Protein AF-A0A3A4K6Y5-F1 (afdb_monomer_lite)

Secondary structure (DSSP, 8-state):
-----------------------------------B-TTSPBB-SSGGGS-TTEEEETTTEEEETTS---S-----SSGGGSPTTEEEETTTTEEEE---S----------------------TTEEEEEETTEEEEEEPTTEEEETTEEEETTPEETTEEEEEEETTTEEEEEEEPPTT-B-----TTEEEEEEETTEEEEEEP----S-TTEEEEEETTTEEEEEE-GGGS-TT-EEETTEEESSPPPTT-EEEETTEEEEEETTEEEEEEE--TT--EEETTEEEPPPTT-EEEETTEEEEE-TTS-EEEEE--TT--EEETTEEE---TT-EEEEE-SSS-EEEEEE-SSSEEEEEEE-TT--EEEE-SSS--EEEEPPPTT-EEEETTEEEEE-TTS-EEE-PPPTTS-EEETTEEE-PPTT-EEE--TTS-TTEEEEEEEETTEEEEEEEEEPPTTS-EEETTEEE-PPTT-EEE-SS-TTEEEEEETTEEEEEEEPPTTEEE-TTT-SEEE--EEEEESS--EEE---GGGS-SS-EEEEEEEEEEE----SSS--EEEEEEE-STT-EEEEEEEE--TT---SEEEEEEEEETTEEEEEE--TT-S-TTS-EEEEEEE-SSEEEEEETTEEEEEEE--S-----TT-TT--EEESSBTTBGGG--EEEEEEEEEESS----SSB----SS----TTEEEEE-S--TTSTTEE-BTTSS--EE-TT--EEES--TTS---

Structure (mmCIF, N/CA/C/O backbone):
data_AF-A0A3A4K6Y5-F1
#
_entry.id   AF-A0A3A4K6Y5-F1
#
loop_
_atom_site.group_PDB
_atom_site.id
_atom_site.type_symbol
_atom_site.label_atom_id
_atom_site.label_alt_id
_atom_site.label_comp_id
_atom_site.label_asym_id
_atom_site.label_entity_id
_atom_site.label_seq_id
_atom_site.pdbx_PDB_ins_code
_atom_site.Cartn_x
_atom_site.Cartn_y
_atom_site.Cartn_z
_atom_site.occupancy
_atom_site.B_iso_or_equiv
_atom_site.auth_seq_id
_atom_site.auth_comp_id
_atom_site.auth_asym_id
_atom_site.auth_atom_id
_atom_site.pdbx_PDB_model_num
ATOM 1 N N . MET A 1 1 ? -10.484 58.279 -31.579 1.00 31.02 1 MET A N 1
ATOM 2 C CA . MET A 1 1 ? -9.762 59.361 -32.287 1.00 31.02 1 MET A CA 1
ATOM 3 C C . MET A 1 1 ? -8.677 58.709 -33.145 1.00 31.02 1 MET A C 1
ATOM 5 O O . MET A 1 1 ? -8.012 57.852 -32.601 1.00 31.02 1 MET A O 1
ATOM 9 N N . GLN A 1 2 ? -8.614 59.049 -34.449 1.00 31.95 2 GLN A N 1
ATOM 10 C CA . GLN A 1 2 ? -7.486 59.023 -35.432 1.00 31.95 2 GLN A CA 1
ATOM 11 C C . GLN A 1 2 ? -6.322 58.005 -35.247 1.00 31.95 2 GLN A C 1
ATOM 13 O O . GLN A 1 2 ? -5.785 57.925 -34.162 1.00 31.95 2 GLN A O 1
ATOM 18 N N . ARG A 1 3 ? -5.717 57.308 -36.230 1.00 32.03 3 ARG A N 1
ATOM 19 C CA . ARG A 1 3 ? -5.665 57.312 -37.713 1.00 32.03 3 ARG A CA 1
ATOM 20 C C . ARG A 1 3 ? -4.716 56.155 -38.156 1.00 32.03 3 ARG A C 1
ATOM 22 O O . ARG A 1 3 ? -3.607 56.099 -37.657 1.00 32.03 3 ARG A O 1
ATOM 29 N N . ARG A 1 4 ? -5.131 55.341 -39.142 1.00 37.91 4 ARG A N 1
ATOM 30 C CA . ARG A 1 4 ? -4.428 54.902 -40.387 1.00 37.91 4 ARG A CA 1
ATOM 31 C C . ARG A 1 4 ? -2.868 54.869 -40.455 1.00 37.91 4 ARG A C 1
ATOM 33 O O . ARG A 1 4 ? -2.270 55.920 -40.261 1.00 37.91 4 ARG A O 1
ATOM 40 N N . TRP A 1 5 ? -2.256 53.817 -41.038 1.00 30.69 5 TRP A N 1
ATOM 41 C CA . TRP A 1 5 ? -1.802 53.713 -42.459 1.00 30.69 5 TRP A CA 1
ATOM 42 C C . TRP A 1 5 ? -0.890 52.492 -42.744 1.00 30.69 5 TRP A C 1
ATOM 44 O O . TRP A 1 5 ? -0.191 51.992 -41.876 1.00 30.69 5 TRP A O 1
ATOM 54 N N . ILE A 1 6 ? -0.935 52.076 -44.014 1.00 38.00 6 ILE A N 1
ATOM 55 C CA . ILE A 1 6 ? -0.221 51.016 -44.755 1.00 38.00 6 ILE A CA 1
ATOM 56 C C . ILE A 1 6 ? 1.171 51.503 -45.225 1.00 38.00 6 ILE A C 1
ATOM 58 O O . ILE A 1 6 ? 1.297 52.694 -45.515 1.00 38.00 6 ILE A O 1
ATOM 62 N N . GLY A 1 7 ? 2.157 50.613 -45.450 1.00 28.59 7 GLY A N 1
ATOM 63 C CA . GLY A 1 7 ? 3.343 50.941 -46.270 1.00 28.59 7 GLY A CA 1
ATOM 64 C C . GLY A 1 7 ? 4.409 49.842 -46.461 1.00 28.59 7 GLY A C 1
ATOM 65 O O . GLY A 1 7 ? 5.085 49.475 -45.513 1.00 28.59 7 GLY A O 1
ATOM 66 N N . LEU A 1 8 ? 4.550 49.386 -47.713 1.00 31.36 8 LEU A N 1
ATOM 67 C CA . LEU A 1 8 ? 5.504 48.431 -48.326 1.00 31.36 8 LEU A CA 1
ATOM 68 C C . LEU A 1 8 ? 6.947 48.985 -48.546 1.00 31.36 8 LEU A C 1
ATOM 70 O O . LEU A 1 8 ? 7.143 50.179 -48.345 1.00 31.36 8 LEU A O 1
ATOM 74 N N . TRP A 1 9 ? 7.845 48.132 -49.106 1.00 29.62 9 TRP A N 1
ATOM 75 C CA . TRP A 1 9 ? 9.063 48.346 -49.971 1.00 29.62 9 TRP A CA 1
ATOM 76 C C . TRP A 1 9 ? 10.356 47.687 -49.400 1.00 29.62 9 TRP A C 1
ATOM 78 O O . TRP A 1 9 ? 10.822 48.130 -48.361 1.00 29.62 9 TRP A O 1
ATOM 88 N N . VAL A 1 10 ? 10.874 46.517 -49.849 1.00 30.31 10 VAL A N 1
ATOM 89 C CA . VAL A 1 10 ? 11.537 46.029 -51.111 1.00 30.31 10 VAL A CA 1
ATOM 90 C C . VAL A 1 10 ? 12.971 46.581 -51.360 1.00 30.31 10 VAL A C 1
ATOM 92 O O . VAL A 1 10 ? 13.124 47.796 -51.403 1.00 30.31 10 VAL A O 1
ATOM 95 N N . ILE A 1 11 ? 13.968 45.687 -51.608 1.00 31.56 11 ILE A N 1
ATOM 96 C CA . ILE A 1 11 ? 15.001 45.646 -52.710 1.00 31.56 11 ILE A CA 1
ATOM 97 C C . ILE A 1 11 ? 16.353 44.969 -52.273 1.00 31.56 11 ILE A C 1
ATOM 99 O O . ILE A 1 11 ? 17.000 45.480 -51.370 1.00 31.56 11 ILE A O 1
ATOM 103 N N . VAL A 1 12 ? 16.696 43.746 -52.763 1.00 30.14 12 VAL A N 1
ATOM 104 C CA . VAL A 1 12 ? 17.749 43.303 -53.766 1.00 30.14 12 VAL A CA 1
ATOM 105 C C . VAL A 1 12 ? 19.236 43.533 -53.369 1.00 30.14 12 VAL A C 1
ATOM 107 O O . VAL A 1 12 ? 19.558 44.634 -52.954 1.00 30.14 12 VAL A O 1
ATOM 110 N N . GLY A 1 13 ? 20.239 42.640 -53.538 1.00 27.06 13 GLY A N 1
ATOM 111 C CA . GLY A 1 13 ? 20.378 41.278 -54.105 1.00 27.06 13 GLY A CA 1
ATOM 112 C C . GLY A 1 13 ? 21.866 40.853 -54.330 1.00 27.06 13 GLY A C 1
ATOM 113 O O . GLY A 1 13 ? 22.734 41.710 -54.221 1.00 27.06 13 GLY A O 1
ATOM 114 N N . LEU A 1 14 ? 22.090 39.554 -54.660 1.00 26.80 14 LEU A N 1
ATOM 115 C CA . LEU A 1 14 ? 23.116 38.882 -55.533 1.00 26.80 14 LEU A CA 1
ATOM 116 C C . LEU A 1 14 ? 24.632 39.239 -55.407 1.00 26.80 14 LEU A C 1
ATOM 118 O O . LEU A 1 14 ? 24.969 40.407 -55.332 1.00 26.80 14 LEU A O 1
ATOM 122 N N . MET A 1 15 ? 25.654 38.355 -55.455 1.00 27.09 15 MET A N 1
ATOM 123 C CA . MET A 1 15 ? 26.020 37.174 -56.292 1.00 27.09 15 MET A CA 1
ATOM 124 C C . MET A 1 15 ? 27.233 36.447 -55.613 1.00 27.09 15 MET A C 1
ATOM 126 O O . MET A 1 15 ? 28.119 37.134 -55.118 1.00 27.09 15 MET A O 1
ATOM 130 N N . LEU A 1 16 ? 27.247 35.113 -55.426 1.00 28.78 16 LEU A N 1
ATOM 131 C CA . LEU A 1 16 ? 27.865 34.029 -56.247 1.00 28.78 16 LEU A CA 1
ATOM 132 C C . LEU A 1 16 ? 29.413 33.908 -56.281 1.00 28.78 16 LEU A C 1
ATOM 134 O O . LEU A 1 16 ? 30.084 34.721 -56.908 1.00 28.78 16 LEU A O 1
ATOM 138 N N . MET A 1 17 ? 29.940 32.779 -55.772 1.00 24.64 17 MET A N 1
ATOM 139 C CA . MET A 1 17 ? 31.030 31.999 -56.396 1.00 24.64 17 MET A CA 1
ATOM 140 C C . MET A 1 17 ? 30.997 30.519 -55.946 1.00 24.64 17 MET A C 1
ATOM 142 O O . MET A 1 17 ? 30.839 30.228 -54.766 1.00 24.64 17 MET A O 1
ATOM 146 N N . LEU A 1 18 ? 31.123 29.624 -56.932 1.00 26.88 18 LEU A N 1
ATOM 147 C CA . LEU A 1 18 ? 31.121 28.151 -56.908 1.00 26.88 18 LEU A CA 1
ATOM 148 C C . LEU A 1 18 ? 32.549 27.581 -56.861 1.00 26.88 18 LEU A C 1
ATOM 150 O O . LEU A 1 18 ? 33.385 28.120 -57.580 1.00 26.88 18 LEU A O 1
ATOM 154 N N . ILE A 1 19 ? 32.746 26.440 -56.177 1.00 28.12 19 ILE A N 1
ATOM 155 C CA . ILE A 1 19 ? 33.566 25.249 -56.549 1.00 28.12 19 ILE A CA 1
ATOM 156 C C . ILE A 1 19 ? 32.926 24.061 -55.776 1.00 28.12 19 ILE A C 1
ATOM 158 O O . ILE A 1 19 ? 32.924 24.097 -54.554 1.00 28.12 19 ILE A O 1
ATOM 162 N N . ALA A 1 20 ? 32.070 23.221 -56.373 1.00 27.44 20 ALA A N 1
ATOM 163 C CA . ALA A 1 20 ? 32.313 21.991 -57.155 1.00 27.44 20 ALA A CA 1
ATOM 164 C C . ALA A 1 20 ? 32.695 20.734 -56.329 1.00 27.44 20 ALA A C 1
ATOM 166 O O . ALA A 1 20 ? 33.820 20.628 -55.850 1.00 27.44 20 ALA A O 1
ATOM 167 N N . CYS A 1 21 ? 31.763 19.770 -56.268 1.00 26.31 21 CYS A N 1
ATOM 168 C CA . CYS A 1 21 ? 31.997 18.318 -56.330 1.00 26.31 21 CYS A CA 1
ATOM 169 C C . CYS A 1 21 ? 30.785 17.649 -57.024 1.00 26.31 21 CYS A C 1
ATOM 171 O O . CYS A 1 21 ? 29.667 17.744 -56.520 1.00 26.31 21 CYS A O 1
ATOM 173 N N . ASP A 1 22 ? 31.046 17.056 -58.198 1.00 28.47 22 ASP A N 1
ATOM 174 C CA . ASP A 1 22 ? 30.359 15.901 -58.827 1.00 28.47 22 ASP A CA 1
ATOM 175 C C . ASP A 1 22 ? 30.330 14.709 -57.849 1.00 28.47 22 ASP A C 1
ATOM 177 O O . ASP A 1 22 ? 31.146 14.666 -56.931 1.00 28.47 22 ASP A O 1
ATOM 181 N N . ASP A 1 23 ? 29.553 13.637 -57.984 1.00 31.66 23 ASP A N 1
ATOM 182 C CA . ASP A 1 23 ? 28.422 13.228 -58.826 1.00 31.66 23 ASP A CA 1
ATOM 183 C C . ASP A 1 23 ? 27.854 11.987 -58.110 1.00 31.66 23 ASP A C 1
ATOM 185 O O . ASP A 1 23 ? 28.609 11.191 -57.547 1.00 31.66 23 ASP A O 1
ATOM 189 N N . GLY A 1 24 ? 26.537 11.793 -58.145 1.00 27.17 24 GLY A N 1
ATOM 190 C CA . GLY A 1 24 ? 25.887 10.635 -57.527 1.00 27.17 24 GLY A CA 1
ATOM 191 C C . GLY A 1 24 ? 24.367 10.711 -57.587 1.00 27.17 24 GLY A C 1
ATOM 192 O O . GLY A 1 24 ? 23.707 10.821 -56.561 1.00 27.17 24 GLY A O 1
ATOM 193 N N . ALA A 1 25 ? 23.849 10.731 -58.816 1.00 29.20 25 ALA A N 1
ATOM 194 C CA . ALA A 1 25 ? 22.444 10.642 -59.226 1.00 29.20 25 ALA A CA 1
ATOM 195 C C . ALA A 1 25 ? 21.631 9.622 -58.386 1.00 29.20 25 ALA A C 1
ATOM 197 O O . ALA A 1 25 ? 22.114 8.526 -58.132 1.00 29.20 25 ALA A O 1
ATOM 198 N N . ALA A 1 26 ? 20.472 9.963 -57.816 1.00 29.53 26 ALA A N 1
ATOM 199 C CA . ALA A 1 26 ? 19.158 10.278 -58.408 1.00 29.53 26 ALA A CA 1
ATOM 200 C C . ALA A 1 26 ? 18.201 9.077 -58.322 1.00 29.53 26 ALA A C 1
ATOM 202 O O . ALA A 1 26 ? 18.550 7.980 -58.740 1.00 29.53 26 ALA A O 1
ATOM 203 N N . GLY A 1 27 ? 16.964 9.322 -57.879 1.00 27.09 27 GLY A N 1
ATOM 204 C CA . GLY A 1 27 ? 15.862 8.379 -58.069 1.00 27.09 27 GLY A CA 1
ATOM 205 C C . GLY A 1 27 ? 14.714 8.552 -57.083 1.00 27.09 27 GLY A C 1
ATOM 206 O O . GLY A 1 27 ? 14.656 7.870 -56.074 1.00 27.09 27 GLY A O 1
ATOM 207 N N . SER A 1 28 ? 13.786 9.456 -57.390 1.00 39.56 28 SER A N 1
ATOM 208 C CA . SER A 1 28 ? 12.412 9.392 -56.886 1.00 39.56 28 SER A CA 1
ATOM 209 C C . SER A 1 28 ? 11.668 8.210 -57.516 1.00 39.56 28 SER A C 1
ATOM 211 O O . SER A 1 28 ? 11.789 8.052 -58.733 1.00 39.56 28 SER A O 1
ATOM 213 N N . SER A 1 29 ? 10.785 7.530 -56.783 1.00 32.19 29 SER A N 1
ATOM 214 C CA . SER A 1 29 ? 9.569 6.942 -57.373 1.00 32.19 29 SER A CA 1
ATOM 215 C C . SER A 1 29 ? 8.575 6.459 -56.317 1.00 32.19 29 SER A C 1
ATOM 217 O O . SER A 1 29 ? 8.898 5.600 -55.504 1.00 32.19 29 SER A O 1
ATOM 219 N N . ASP A 1 30 ? 7.347 6.968 -56.412 1.00 36.94 30 ASP A N 1
ATOM 220 C CA . ASP A 1 30 ? 6.140 6.181 -56.157 1.00 36.94 30 ASP A CA 1
ATOM 221 C C . ASP A 1 30 ? 6.073 5.002 -57.155 1.00 36.94 30 ASP A C 1
ATOM 223 O O . ASP A 1 30 ? 6.367 5.200 -58.339 1.00 36.94 30 ASP A O 1
ATOM 227 N N . GLY A 1 31 ? 5.590 3.835 -56.712 1.00 32.09 31 GLY A N 1
ATOM 228 C CA . GLY A 1 31 ? 4.919 2.846 -57.569 1.00 32.09 31 GLY A CA 1
ATOM 229 C C . GLY A 1 31 ? 5.541 1.447 -57.640 1.00 32.09 31 GLY A C 1
ATOM 230 O O . GLY A 1 31 ? 6.681 1.285 -58.065 1.00 32.09 31 GLY A O 1
ATOM 231 N N . ASP A 1 32 ? 4.716 0.452 -57.306 1.00 47.53 32 ASP A N 1
ATOM 232 C CA . ASP A 1 32 ? 4.880 -0.974 -57.599 1.00 47.53 32 ASP A CA 1
ATOM 233 C C . ASP A 1 32 ? 5.349 -1.224 -59.046 1.00 47.53 32 ASP A C 1
ATOM 235 O O . ASP A 1 32 ? 4.743 -0.729 -60.004 1.00 47.53 32 ASP A O 1
ATOM 239 N N . ALA A 1 33 ? 6.386 -2.045 -59.223 1.00 38.19 33 ALA A N 1
ATOM 240 C CA . ALA A 1 33 ? 6.736 -2.621 -60.518 1.00 38.19 33 ALA A CA 1
ATOM 241 C C . ALA A 1 33 ? 7.335 -4.024 -60.335 1.00 38.19 33 ALA A C 1
ATOM 243 O O . ALA A 1 33 ? 8.543 -4.181 -60.186 1.00 38.19 33 ALA A O 1
ATOM 244 N N . GLU A 1 34 ? 6.480 -5.048 -60.388 1.00 54.44 34 GLU A N 1
ATOM 245 C CA . GLU A 1 34 ? 6.899 -6.436 -60.603 1.00 54.44 34 GLU A CA 1
ATOM 246 C C . GLU A 1 34 ? 7.580 -6.543 -61.979 1.00 54.44 34 GLU A C 1
ATOM 248 O O . GLU A 1 34 ? 6.941 -6.393 -63.028 1.00 54.44 34 GLU A O 1
ATOM 253 N N . THR A 1 35 ? 8.892 -6.781 -62.008 1.00 58.25 35 THR A N 1
ATOM 254 C CA . THR A 1 35 ? 9.609 -7.067 -63.255 1.00 58.25 35 THR A CA 1
ATOM 255 C C . THR A 1 35 ? 9.466 -8.540 -63.610 1.00 58.25 35 THR A C 1
ATOM 257 O O . THR A 1 35 ? 10.083 -9.406 -62.992 1.00 58.25 35 THR A O 1
ATOM 260 N N . THR A 1 36 ? 8.653 -8.821 -64.626 1.00 63.03 36 THR A N 1
ATOM 261 C CA . THR A 1 36 ? 8.529 -10.150 -65.233 1.00 63.03 36 THR A CA 1
ATOM 262 C C . THR A 1 36 ? 9.393 -10.265 -66.487 1.00 63.03 36 THR A C 1
ATOM 264 O O . THR A 1 36 ? 9.642 -9.273 -67.180 1.00 63.03 36 THR A O 1
ATOM 267 N N . ASP A 1 37 ? 9.882 -11.468 -66.778 1.00 68.12 37 ASP A N 1
ATOM 268 C CA . ASP A 1 37 ? 10.643 -11.742 -67.995 1.00 68.12 37 ASP A CA 1
ATOM 269 C C . ASP A 1 37 ? 9.739 -11.929 -69.235 1.00 68.12 37 ASP A C 1
ATOM 271 O O . ASP A 1 37 ? 8.515 -11.783 -69.188 1.00 68.12 37 ASP A O 1
ATOM 275 N N . GLY A 1 38 ? 10.349 -12.226 -70.389 1.00 52.53 38 GLY A N 1
ATOM 276 C CA . GLY A 1 38 ? 9.641 -12.374 -71.667 1.00 52.53 38 GLY A CA 1
ATOM 277 C C . GLY A 1 38 ? 8.634 -13.532 -71.731 1.00 52.53 38 GLY A C 1
ATOM 278 O O . GLY A 1 38 ? 7.823 -13.548 -72.660 1.00 52.53 38 GLY A O 1
ATOM 279 N N . ASP A 1 39 ? 8.662 -14.445 -70.757 1.00 63.44 39 ASP A N 1
ATOM 280 C CA . ASP A 1 39 ? 7.744 -15.578 -70.621 1.00 63.44 39 ASP A CA 1
ATOM 281 C C . ASP A 1 39 ? 6.746 -15.389 -69.454 1.00 63.44 39 ASP A C 1
ATOM 283 O O . ASP A 1 39 ? 5.851 -16.216 -69.258 1.00 63.44 39 ASP A O 1
ATOM 287 N N . GLY A 1 40 ? 6.822 -14.255 -68.744 1.00 60.12 40 GLY A N 1
ATOM 288 C CA . GLY A 1 40 ? 5.877 -13.841 -67.706 1.00 60.12 40 GLY A CA 1
ATOM 289 C C . GLY A 1 40 ? 6.217 -14.325 -66.294 1.00 60.12 40 GLY A C 1
ATOM 290 O O . GLY A 1 40 ? 5.342 -14.274 -65.430 1.00 60.12 40 GLY A O 1
ATOM 291 N N . GLN A 1 41 ? 7.445 -14.793 -66.044 1.00 71.12 41 GLN A N 1
ATOM 292 C CA . GLN A 1 41 ? 7.910 -15.184 -64.708 1.00 71.12 41 GLN A CA 1
ATOM 293 C C . GLN A 1 41 ? 8.485 -13.990 -63.941 1.00 71.12 41 GLN A C 1
ATOM 295 O O . GLN A 1 41 ? 9.184 -13.160 -64.519 1.00 71.12 41 GLN A O 1
ATOM 300 N N . ILE A 1 42 ? 8.183 -13.900 -62.639 1.00 76.69 42 ILE A N 1
ATOM 301 C CA . ILE A 1 42 ? 8.625 -12.803 -61.763 1.00 76.69 42 ILE A CA 1
ATOM 302 C C . ILE A 1 42 ? 10.095 -13.018 -61.404 1.00 76.69 42 ILE A C 1
ATOM 304 O O . ILE A 1 42 ? 10.446 -14.037 -60.806 1.00 76.69 42 ILE A O 1
ATOM 308 N N . VAL A 1 43 ? 10.939 -12.062 -61.794 1.00 79.50 43 VAL A N 1
ATOM 309 C CA . VAL A 1 43 ? 12.383 -12.070 -61.534 1.00 79.50 43 VAL A CA 1
ATOM 310 C C . VAL A 1 43 ? 12.645 -11.442 -60.170 1.00 79.50 43 VAL A C 1
ATOM 312 O O . VAL A 1 43 ? 12.101 -10.379 -59.876 1.00 79.50 43 VAL A O 1
ATOM 315 N N . CYS A 1 44 ? 13.508 -12.060 -59.369 1.00 75.00 44 CYS A N 1
ATOM 316 C CA . CYS A 1 44 ? 13.833 -11.616 -58.017 1.00 75.00 44 CYS A CA 1
ATOM 317 C C . CYS A 1 44 ? 15.339 -11.710 -57.745 1.00 75.00 44 CYS A C 1
ATOM 319 O O . CYS A 1 44 ? 16.035 -12.573 -58.284 1.00 75.00 44 CYS A O 1
ATOM 321 N N . ALA A 1 45 ? 15.848 -10.809 -56.907 1.00 62.75 45 ALA A N 1
ATOM 322 C CA . ALA A 1 45 ? 17.210 -10.860 -56.379 1.00 62.75 45 ALA A CA 1
ATOM 323 C C . ALA A 1 45 ? 17.229 -11.286 -54.903 1.00 62.75 45 ALA A C 1
ATOM 325 O O . ALA A 1 45 ? 18.238 -11.799 -54.424 1.00 62.75 45 ALA A O 1
ATOM 326 N N . ASN A 1 46 ? 16.128 -11.068 -54.183 1.00 58.34 46 ASN A N 1
ATOM 327 C CA . ASN A 1 46 ? 15.912 -11.536 -52.818 1.00 58.34 46 ASN A CA 1
ATOM 328 C C . ASN A 1 46 ? 14.413 -11.799 -52.560 1.00 58.34 46 ASN A C 1
ATOM 330 O O . ASN A 1 46 ? 13.557 -11.485 -53.385 1.00 58.34 46 ASN A O 1
ATOM 334 N N . ASN A 1 47 ? 14.086 -12.380 -51.402 1.00 53.88 47 ASN A N 1
ATOM 335 C CA . ASN A 1 47 ? 12.716 -12.801 -51.078 1.00 53.88 47 ASN A CA 1
ATOM 336 C C . ASN A 1 47 ? 11.701 -11.651 -50.984 1.00 53.88 47 ASN A C 1
ATOM 338 O O . ASN A 1 47 ? 10.505 -11.918 -51.029 1.00 53.88 47 ASN A O 1
ATOM 342 N N . TRP A 1 48 ? 12.141 -10.397 -50.852 1.00 55.12 48 TRP A N 1
ATOM 343 C CA . TRP A 1 48 ? 11.241 -9.242 -50.751 1.00 55.12 48 TRP A CA 1
ATOM 344 C C . TRP A 1 48 ? 10.781 -8.738 -52.120 1.00 55.12 48 TRP A C 1
ATOM 346 O O . TRP A 1 48 ? 9.806 -7.995 -52.199 1.00 55.12 48 TRP A O 1
ATOM 356 N N . ASP A 1 49 ? 11.432 -9.198 -53.190 1.00 68.12 49 ASP A N 1
ATOM 357 C CA . ASP A 1 49 ? 10.999 -8.965 -54.568 1.00 68.12 49 ASP A CA 1
ATOM 358 C C . ASP A 1 49 ? 9.846 -9.911 -54.977 1.00 68.12 49 ASP A C 1
ATOM 360 O O . ASP A 1 49 ? 9.294 -9.779 -56.070 1.00 68.12 49 ASP A O 1
ATOM 364 N N . CYS A 1 50 ? 9.486 -10.877 -54.115 1.00 61.38 50 CYS A N 1
ATOM 365 C CA . CYS A 1 50 ? 8.479 -11.901 -54.386 1.00 61.38 50 CYS A CA 1
ATOM 366 C C . CYS A 1 50 ? 7.147 -11.653 -53.657 1.00 61.38 50 CYS A C 1
ATOM 368 O O . CYS A 1 50 ? 7.140 -11.260 -52.488 1.00 61.38 50 CYS A O 1
ATOM 370 N N . PRO A 1 51 ? 5.997 -11.940 -54.300 1.00 67.25 51 PRO A N 1
ATOM 371 C CA . PRO A 1 51 ? 4.689 -11.826 -53.662 1.00 67.25 51 PRO A CA 1
ATOM 372 C C . PRO A 1 51 ? 4.522 -12.760 -52.456 1.00 67.25 51 PRO A C 1
ATOM 374 O O . PRO A 1 51 ? 5.138 -13.822 -52.357 1.00 67.25 51 PRO A O 1
ATOM 377 N N . THR A 1 52 ? 3.613 -12.394 -51.552 1.00 57.34 52 THR A N 1
ATOM 378 C CA . THR A 1 52 ? 3.312 -13.161 -50.335 1.00 57.34 52 THR A CA 1
ATOM 379 C C . THR A 1 52 ? 2.924 -14.611 -50.656 1.00 57.34 52 THR A C 1
ATOM 381 O O . THR A 1 52 ? 2.027 -14.856 -51.462 1.00 57.34 52 THR A O 1
ATOM 384 N N . GLY A 1 53 ? 3.582 -15.575 -50.000 1.00 59.44 53 GLY A N 1
ATOM 385 C CA . GLY A 1 53 ? 3.406 -17.014 -50.254 1.00 59.44 53 GLY A CA 1
ATOM 386 C C . GLY A 1 53 ? 4.389 -17.607 -51.272 1.00 59.44 53 GLY A C 1
ATOM 387 O O . GLY A 1 53 ? 4.242 -18.767 -51.659 1.00 59.44 53 GLY A O 1
ATOM 388 N N . GLN A 1 54 ? 5.394 -16.835 -51.690 1.00 72.31 54 GLN A N 1
ATOM 389 C CA . GLN A 1 54 ? 6.504 -17.280 -52.530 1.00 72.31 54 GLN A CA 1
ATOM 390 C C . GLN A 1 54 ? 7.841 -16.817 -51.939 1.00 72.31 54 GLN A C 1
ATOM 392 O O . GLN A 1 54 ? 7.880 -15.928 -51.086 1.00 72.31 54 GLN A O 1
ATOM 397 N N . TYR A 1 55 ? 8.935 -17.414 -52.395 1.00 69.56 55 TYR A N 1
ATOM 398 C CA . TYR A 1 55 ? 10.297 -16.992 -52.076 1.00 69.56 55 TYR A CA 1
ATOM 399 C C . TYR A 1 55 ? 11.145 -16.948 -53.348 1.00 69.56 55 TYR A C 1
ATOM 401 O O . TYR A 1 55 ? 10.780 -17.527 -54.372 1.00 69.56 55 TYR A O 1
ATOM 409 N N . CYS A 1 56 ? 12.264 -16.235 -53.305 1.00 71.31 56 CYS A N 1
ATOM 410 C CA . CYS A 1 56 ? 13.168 -16.126 -54.435 1.00 71.31 56 CYS A CA 1
ATOM 411 C C . CYS A 1 56 ? 14.048 -17.373 -54.514 1.00 71.31 56 CYS A C 1
ATOM 413 O O . CYS A 1 56 ? 14.918 -17.579 -53.670 1.00 71.31 56 CYS A O 1
ATOM 415 N N . GLY A 1 57 ? 13.800 -18.229 -55.505 1.00 66.38 57 GLY A N 1
ATOM 416 C CA . GLY A 1 57 ? 14.594 -19.438 -55.705 1.00 66.38 57 GLY A CA 1
ATOM 417 C C . GLY A 1 57 ? 15.945 -19.135 -56.357 1.00 66.38 57 GLY A C 1
ATOM 418 O O . GLY A 1 57 ? 16.090 -18.144 -57.071 1.00 66.38 57 GLY A O 1
ATOM 419 N N . ASP A 1 58 ? 16.908 -20.049 -56.221 1.00 67.19 58 ASP A N 1
ATOM 420 C CA . ASP A 1 58 ? 18.297 -19.903 -56.711 1.00 67.19 58 ASP A CA 1
ATOM 421 C C . ASP A 1 58 ? 18.436 -19.623 -58.219 1.00 67.19 58 ASP A C 1
ATOM 423 O O . ASP A 1 58 ? 19.489 -19.212 -58.707 1.00 67.19 58 ASP A O 1
ATOM 427 N N . SER A 1 59 ? 17.367 -19.852 -58.983 1.00 73.44 59 SER A N 1
ATOM 428 C CA . SER A 1 59 ? 17.294 -19.510 -60.406 1.00 73.44 59 SER A CA 1
ATOM 429 C C . SER A 1 59 ? 17.065 -18.015 -60.683 1.00 73.44 59 SER A C 1
ATOM 431 O O . SER A 1 59 ? 17.134 -17.613 -61.845 1.00 73.44 59 SER A O 1
ATOM 433 N N . GLY A 1 60 ? 16.835 -17.200 -59.647 1.00 74.88 60 GLY A N 1
ATOM 434 C CA . GLY A 1 60 ? 16.530 -15.768 -59.749 1.00 74.88 60 GLY A CA 1
ATOM 435 C C . GLY A 1 60 ? 15.060 -15.469 -60.056 1.00 74.88 60 GLY A C 1
ATOM 436 O O . GLY A 1 60 ? 14.753 -14.401 -60.584 1.00 74.88 60 GLY A O 1
ATOM 437 N N . TYR A 1 61 ? 14.159 -16.414 -59.762 1.00 78.38 61 TYR A N 1
ATOM 438 C CA . TYR A 1 61 ? 12.715 -16.284 -59.981 1.00 78.38 61 TYR A CA 1
ATOM 439 C C . TYR A 1 61 ? 11.925 -16.728 -58.747 1.00 78.38 61 TYR A C 1
ATOM 441 O O . TYR A 1 61 ? 12.351 -17.626 -58.014 1.00 78.38 61 TYR A O 1
ATOM 449 N N . CYS A 1 62 ? 10.760 -16.118 -58.532 1.00 73.19 62 CYS A N 1
ATOM 450 C CA . CYS A 1 62 ? 9.898 -16.428 -57.393 1.00 73.19 62 CYS A CA 1
ATOM 451 C C . CYS A 1 62 ? 9.211 -17.793 -57.548 1.00 73.19 62 CYS A C 1
ATOM 453 O O . CYS A 1 62 ? 8.615 -18.079 -58.592 1.00 73.19 62 CYS A O 1
ATOM 455 N N . VAL A 1 63 ? 9.265 -18.623 -56.502 1.00 73.44 63 VAL A N 1
ATOM 456 C CA . VAL A 1 63 ? 8.681 -19.973 -56.454 1.00 73.44 63 VAL A CA 1
ATOM 457 C C . VAL A 1 63 ? 7.793 -20.170 -55.208 1.00 73.44 63 VAL A C 1
ATOM 459 O O . VAL A 1 63 ? 8.052 -19.548 -54.177 1.00 73.44 63 VAL A O 1
ATOM 462 N N . PRO A 1 64 ? 6.721 -20.989 -55.267 1.00 66.75 64 PRO A N 1
ATOM 463 C CA . PRO A 1 64 ? 5.839 -21.247 -54.122 1.00 66.75 64 PRO A CA 1
ATOM 464 C C . PRO A 1 64 ? 6.502 -22.116 -53.045 1.00 66.75 64 PRO A C 1
ATOM 466 O O . PRO A 1 64 ? 7.263 -23.023 -53.370 1.00 66.75 64 PRO A O 1
ATOM 469 N N . TYR A 1 65 ? 6.140 -21.900 -51.777 1.00 56.12 65 TYR A N 1
ATOM 470 C CA . TYR A 1 65 ? 6.693 -22.640 -50.628 1.00 56.12 65 TYR A CA 1
ATOM 471 C C . TYR A 1 65 ? 6.453 -24.165 -50.645 1.00 56.12 65 TYR A C 1
ATOM 473 O O . TYR A 1 65 ? 7.138 -24.887 -49.930 1.00 56.12 65 TYR A O 1
ATOM 481 N N . ASP A 1 66 ? 5.536 -24.674 -51.471 1.00 47.00 66 ASP A N 1
ATOM 482 C CA . ASP A 1 66 ? 5.109 -26.080 -51.428 1.00 47.00 66 ASP A CA 1
ATOM 483 C C . ASP A 1 66 ? 5.902 -27.033 -52.355 1.00 47.00 66 ASP A C 1
ATOM 485 O O . ASP A 1 66 ? 5.593 -28.225 -52.410 1.00 47.00 66 ASP A O 1
ATOM 489 N N . GLU A 1 67 ? 6.922 -26.561 -53.089 1.00 44.16 67 GLU A N 1
ATOM 490 C CA . GLU A 1 67 ? 7.682 -27.400 -54.036 1.00 44.16 67 GLU A CA 1
ATOM 491 C C . GLU A 1 67 ? 9.223 -27.286 -53.909 1.00 44.16 67 GLU A C 1
ATOM 493 O O . GLU A 1 67 ? 9.883 -26.863 -54.855 1.00 44.16 67 GLU A O 1
ATOM 498 N N . ASN A 1 68 ? 9.833 -27.741 -52.798 1.00 34.47 68 ASN A N 1
ATOM 499 C CA . ASN A 1 68 ? 11.159 -28.402 -52.839 1.00 34.47 68 ASN A CA 1
ATOM 500 C C . ASN A 1 68 ? 11.461 -29.250 -51.570 1.00 34.47 68 ASN A C 1
ATOM 502 O O . ASN A 1 68 ? 11.413 -28.712 -50.467 1.00 34.47 68 ASN A O 1
ATOM 506 N N . PRO A 1 69 ? 11.821 -30.549 -51.687 1.00 45.00 69 PRO A N 1
ATOM 507 C CA . PRO A 1 69 ? 12.075 -31.447 -50.556 1.00 45.00 69 PRO A CA 1
ATOM 508 C C . PRO A 1 69 ? 13.573 -31.590 -50.215 1.00 45.00 69 PRO A C 1
ATOM 510 O O . PRO A 1 69 ? 14.111 -32.697 -50.308 1.00 45.00 69 PRO A O 1
ATOM 513 N N . GLN A 1 70 ? 14.270 -30.504 -49.855 1.00 40.50 70 GLN A N 1
ATOM 514 C CA . GLN A 1 70 ? 15.717 -30.589 -49.586 1.00 40.50 70 GLN A CA 1
ATOM 515 C C . GLN A 1 70 ? 16.300 -29.867 -48.369 1.00 40.50 70 GLN A C 1
ATOM 517 O O . GLN A 1 70 ? 17.498 -30.018 -48.177 1.00 40.50 70 GLN A O 1
ATOM 522 N N . ASP A 1 71 ? 15.508 -29.264 -47.485 1.00 34.88 71 ASP A N 1
ATOM 523 C CA . ASP A 1 71 ? 15.996 -28.922 -46.141 1.00 34.88 71 ASP A CA 1
ATOM 524 C C . ASP A 1 71 ? 15.026 -29.467 -45.090 1.00 34.88 71 ASP A C 1
ATOM 526 O O . ASP A 1 71 ? 13.807 -29.300 -45.173 1.00 34.88 71 ASP A O 1
ATOM 530 N N . GLY A 1 72 ? 15.585 -30.278 -44.194 1.00 41.84 72 GLY A N 1
ATOM 531 C CA . GLY A 1 72 ? 14.875 -31.225 -43.350 1.00 41.84 72 GLY A CA 1
ATOM 532 C C . GLY A 1 72 ? 14.294 -30.622 -42.081 1.00 41.84 72 GLY A C 1
ATOM 533 O O . GLY A 1 72 ? 14.880 -30.793 -41.025 1.00 41.84 72 GLY A O 1
ATOM 534 N N . ASP A 1 73 ? 13.085 -30.074 -42.184 1.00 43.59 73 ASP A N 1
ATOM 535 C CA . ASP A 1 73 ? 12.159 -29.929 -41.052 1.00 43.59 73 ASP A CA 1
ATOM 536 C C . ASP A 1 73 ? 10.902 -30.783 -41.293 1.00 43.59 73 ASP A C 1
ATOM 538 O O . ASP A 1 73 ? 9.774 -30.301 -41.418 1.00 43.59 73 ASP A O 1
ATOM 542 N N . ALA A 1 74 ? 11.094 -32.099 -41.401 1.00 41.59 74 ALA A N 1
ATOM 543 C CA . ALA A 1 74 ? 10.003 -33.062 -41.289 1.00 41.59 74 ALA A CA 1
ATOM 544 C C . ALA A 1 74 ? 10.128 -33.754 -39.934 1.00 41.59 74 ALA A C 1
ATOM 546 O O . ALA A 1 74 ? 10.949 -34.653 -39.765 1.00 41.59 74 ALA A O 1
ATOM 547 N N . GLY A 1 75 ? 9.336 -33.297 -38.965 1.00 54.38 75 GLY A N 1
ATOM 548 C CA . GLY A 1 75 ? 9.421 -33.827 -37.615 1.00 54.38 75 GLY A CA 1
ATOM 549 C C . GLY A 1 75 ? 9.012 -35.302 -37.502 1.00 54.38 75 GLY A C 1
ATOM 550 O O . GLY A 1 75 ? 8.085 -35.749 -38.182 1.00 54.38 75 GLY A O 1
ATOM 551 N N . CYS A 1 76 ? 9.701 -36.055 -36.646 1.00 59.59 76 CYS A N 1
ATOM 552 C CA . CYS A 1 76 ? 9.474 -37.482 -36.414 1.00 59.59 76 CYS A CA 1
ATOM 553 C C . CYS A 1 76 ? 8.271 -37.726 -35.483 1.00 59.59 76 CYS A C 1
ATOM 555 O O . CYS A 1 76 ? 7.905 -36.883 -34.659 1.00 59.59 76 CYS A O 1
ATOM 557 N N . SER A 1 77 ? 7.619 -38.884 -35.623 1.00 62.09 77 SER A N 1
ATOM 558 C CA . SER A 1 77 ? 6.488 -39.290 -34.770 1.00 62.09 77 SER A CA 1
ATOM 559 C C . SER A 1 77 ? 6.719 -40.600 -34.015 1.00 62.09 77 SER A C 1
ATOM 561 O O . SER A 1 77 ? 5.933 -40.945 -33.130 1.00 62.09 77 SER A O 1
ATOM 563 N N . SER A 1 78 ? 7.786 -41.320 -34.356 1.00 62.38 78 SER A N 1
ATOM 564 C CA . SER A 1 78 ? 8.265 -42.531 -33.697 1.00 62.38 78 SER A CA 1
ATOM 565 C C . SER A 1 78 ? 9.710 -42.828 -34.114 1.00 62.38 78 SER A C 1
ATOM 567 O O . SER A 1 78 ? 10.163 -42.334 -35.144 1.00 62.38 78 SER A O 1
ATOM 569 N N . ASP A 1 79 ? 10.419 -43.670 -33.358 1.00 62.06 79 ASP A N 1
ATOM 570 C CA . ASP A 1 79 ? 11.820 -44.030 -33.647 1.00 62.06 79 ASP A CA 1
ATOM 571 C C . ASP A 1 79 ? 12.009 -44.720 -35.014 1.00 62.06 79 ASP A C 1
ATOM 573 O O . ASP A 1 79 ? 13.085 -44.650 -35.595 1.00 62.06 79 ASP A O 1
ATOM 577 N N . GLU A 1 80 ? 10.965 -45.350 -35.571 1.00 64.56 80 GLU A N 1
ATOM 578 C CA . GLU A 1 80 ? 11.006 -45.962 -36.913 1.00 64.56 80 GLU A CA 1
ATOM 579 C C . GLU A 1 80 ? 11.035 -44.922 -38.050 1.00 64.56 80 GLU A C 1
ATOM 581 O O . GLU A 1 80 ? 11.366 -45.264 -39.187 1.00 64.56 80 GLU A O 1
ATOM 586 N N . ASP A 1 81 ? 10.699 -43.662 -37.744 1.00 67.38 81 ASP A N 1
ATOM 587 C CA . ASP A 1 81 ? 10.775 -42.531 -38.674 1.00 67.38 81 ASP A CA 1
ATOM 588 C C . ASP A 1 81 ? 12.202 -41.946 -38.751 1.00 67.38 81 ASP A C 1
ATOM 590 O O . ASP A 1 81 ? 12.470 -41.097 -39.606 1.00 67.38 81 ASP A O 1
ATOM 594 N N . CYS A 1 82 ? 13.117 -42.401 -37.882 1.00 61.34 82 CYS A N 1
ATOM 595 C CA . CYS A 1 82 ? 14.485 -41.905 -37.768 1.00 61.34 82 CYS A CA 1
ATOM 596 C C . CYS A 1 82 ? 15.521 -42.851 -38.412 1.00 61.34 82 CYS A C 1
ATOM 598 O O . CYS A 1 82 ? 15.320 -44.068 -38.458 1.00 61.34 82 CYS A O 1
ATOM 600 N N . PRO A 1 83 ? 16.647 -42.321 -38.932 1.00 58.81 83 PRO A N 1
ATOM 601 C CA . PRO A 1 83 ? 17.748 -43.139 -39.442 1.00 58.81 83 PRO A CA 1
ATOM 602 C C . PRO A 1 83 ? 18.349 -44.066 -38.367 1.00 58.81 83 PRO A C 1
ATOM 604 O O . PRO A 1 83 ? 18.357 -43.735 -37.184 1.00 58.81 83 PRO A O 1
ATOM 607 N N . ASP A 1 84 ? 18.907 -45.211 -38.783 1.00 54.44 84 ASP A N 1
ATOM 608 C CA . ASP A 1 84 ? 19.523 -46.193 -37.873 1.00 54.44 84 ASP A CA 1
ATOM 609 C C . ASP A 1 84 ? 20.591 -45.545 -36.961 1.00 54.44 84 ASP A C 1
ATOM 611 O O . ASP A 1 84 ? 21.609 -45.053 -37.452 1.00 54.44 84 ASP A O 1
ATOM 615 N N . GLY A 1 85 ? 20.388 -45.609 -35.637 1.00 57.03 85 GLY A N 1
ATOM 616 C CA . GLY A 1 85 ? 21.294 -45.045 -34.619 1.00 57.03 85 GLY A CA 1
ATOM 617 C C . GLY A 1 85 ? 20.805 -43.753 -33.953 1.00 57.03 85 GLY A C 1
ATOM 618 O O . GLY A 1 85 ? 21.528 -43.197 -33.131 1.00 57.03 85 GLY A O 1
ATOM 619 N N . GLN A 1 86 ? 19.597 -43.294 -34.287 1.00 67.75 86 GLN A N 1
ATOM 620 C CA . GLN A 1 86 ? 18.944 -42.127 -33.690 1.00 67.75 86 GLN A CA 1
ATOM 621 C C . GLN A 1 86 ? 17.613 -42.512 -33.030 1.00 67.75 86 GLN A C 1
ATOM 623 O O . GLN A 1 86 ? 17.001 -43.518 -33.394 1.00 67.75 86 GLN A O 1
ATOM 628 N N . THR A 1 87 ? 17.156 -41.701 -32.075 1.00 62.22 87 THR A N 1
ATOM 629 C CA . THR A 1 87 ? 15.837 -41.839 -31.428 1.00 62.22 87 THR A CA 1
ATOM 630 C C . THR A 1 87 ? 15.008 -40.578 -31.649 1.00 62.22 87 THR A C 1
ATOM 632 O O . THR A 1 87 ? 15.560 -39.494 -31.839 1.00 62.22 87 THR A O 1
ATOM 635 N N . CYS A 1 88 ? 13.685 -40.712 -31.692 1.00 59.84 88 CYS A N 1
ATOM 636 C CA . CYS A 1 88 ? 12.783 -39.591 -31.904 1.00 59.84 88 CYS A CA 1
ATOM 637 C C . CYS A 1 88 ? 12.462 -38.911 -30.569 1.00 59.84 88 CYS A C 1
ATOM 639 O O . CYS A 1 88 ? 11.800 -39.499 -29.707 1.00 59.84 88 CYS A O 1
ATOM 641 N N . ASP A 1 89 ? 12.852 -37.645 -30.417 1.00 69.19 89 ASP A N 1
ATOM 642 C CA . ASP A 1 89 ? 12.338 -36.816 -29.333 1.00 69.19 89 ASP A CA 1
ATOM 643 C C . ASP A 1 89 ? 10.883 -36.449 -29.646 1.00 69.19 89 ASP A C 1
ATOM 645 O O . ASP A 1 89 ? 10.592 -35.609 -30.497 1.00 69.19 89 ASP A O 1
ATOM 649 N N . LEU A 1 90 ? 9.939 -37.100 -28.964 1.00 49.59 90 LEU A N 1
ATOM 650 C CA . LEU A 1 90 ? 8.504 -36.908 -29.195 1.00 49.59 90 LEU A CA 1
ATOM 651 C C . LEU A 1 90 ? 7.988 -35.526 -28.759 1.00 49.59 90 LEU A C 1
ATOM 653 O O . LEU A 1 90 ? 6.852 -35.178 -29.099 1.00 49.59 90 LEU A O 1
ATOM 657 N N . ARG A 1 91 ? 8.777 -34.757 -27.998 1.00 48.41 91 ARG A N 1
ATOM 658 C CA . ARG A 1 91 ? 8.415 -33.421 -27.511 1.00 48.41 91 ARG A CA 1
ATOM 659 C C . ARG A 1 91 ? 8.705 -32.363 -28.570 1.00 48.41 91 ARG A C 1
ATOM 661 O O . ARG A 1 91 ? 7.819 -31.563 -28.869 1.00 48.41 91 ARG A O 1
ATOM 668 N N . ASP A 1 92 ? 9.870 -32.470 -29.202 1.00 54.69 92 ASP A N 1
ATOM 669 C CA . ASP A 1 92 ? 10.338 -31.524 -30.222 1.00 54.69 92 ASP A CA 1
ATOM 670 C C . ASP A 1 92 ? 10.169 -32.051 -31.656 1.00 54.69 92 ASP A C 1
ATOM 672 O O . ASP A 1 92 ? 10.303 -31.308 -32.627 1.00 54.69 92 ASP A O 1
ATOM 676 N N . LYS A 1 93 ? 9.775 -33.323 -31.793 1.00 63.16 93 LYS A N 1
ATOM 677 C CA . LYS A 1 93 ? 9.585 -34.055 -33.052 1.00 63.16 93 LYS A CA 1
ATOM 678 C C . LYS A 1 93 ? 10.838 -34.054 -33.918 1.00 63.16 93 LYS A C 1
ATOM 680 O O . LYS A 1 93 ? 10.739 -33.880 -35.124 1.00 63.16 93 LYS A O 1
ATOM 685 N N . ILE A 1 94 ? 12.008 -34.283 -33.339 1.00 60.62 94 ILE A N 1
ATOM 686 C CA . ILE A 1 94 ? 13.280 -34.339 -34.075 1.00 60.62 94 ILE A CA 1
ATOM 687 C C . ILE A 1 94 ? 14.047 -35.623 -33.746 1.00 60.62 94 ILE A C 1
ATOM 689 O O . ILE A 1 94 ? 13.943 -36.148 -32.640 1.00 60.62 94 ILE A O 1
ATOM 693 N N . CYS A 1 95 ? 14.794 -36.153 -34.717 1.00 59.19 95 CYS A N 1
ATOM 694 C CA . CYS A 1 95 ? 15.643 -37.328 -34.513 1.00 59.19 95 CYS A CA 1
ATOM 695 C C . CYS A 1 95 ? 16.983 -36.896 -33.903 1.00 59.19 95 CYS A C 1
ATOM 697 O O . CYS A 1 95 ? 17.673 -36.060 -34.486 1.00 59.19 95 CYS A O 1
ATOM 699 N N . VAL A 1 96 ? 17.352 -37.461 -32.753 1.00 65.38 96 VAL A N 1
ATOM 700 C CA . VAL A 1 96 ? 18.586 -37.133 -32.020 1.00 65.38 96 VAL A CA 1
ATOM 701 C C . VAL A 1 96 ? 19.520 -38.343 -31.936 1.00 65.38 96 VAL A C 1
ATOM 703 O O . VAL A 1 96 ? 19.071 -39.481 -31.769 1.00 65.38 96 VAL A O 1
ATOM 706 N N . GLU A 1 97 ? 20.826 -38.104 -32.087 1.00 60.44 97 GLU A N 1
ATOM 707 C CA . GLU A 1 97 ? 21.872 -39.116 -31.869 1.00 60.44 97 GLU A CA 1
ATOM 708 C C . GLU A 1 97 ? 22.067 -39.332 -30.364 1.00 60.44 97 GLU A C 1
ATOM 710 O O . GLU A 1 97 ? 22.022 -38.373 -29.595 1.00 60.44 97 GLU A O 1
ATOM 715 N N . GLU A 1 98 ? 22.251 -40.583 -29.925 1.00 48.41 98 GLU A N 1
ATOM 716 C CA . GLU A 1 98 ? 22.520 -40.863 -28.508 1.00 48.41 98 GLU A CA 1
ATOM 717 C C . GLU A 1 98 ? 23.816 -40.151 -28.079 1.00 48.41 98 GLU A C 1
ATOM 719 O O . GLU A 1 98 ? 24.908 -40.518 -28.513 1.00 48.41 98 GLU A O 1
ATOM 724 N N . LEU A 1 99 ? 23.697 -39.111 -27.245 1.00 45.66 99 LEU A N 1
ATOM 725 C CA . LEU A 1 99 ? 24.846 -38.417 -26.669 1.00 45.66 99 LEU A CA 1
ATOM 726 C C . LEU A 1 99 ? 25.400 -39.230 -25.496 1.00 45.66 99 LEU A C 1
ATOM 728 O O . LEU A 1 99 ? 24.778 -39.330 -24.435 1.00 45.66 99 LEU A O 1
ATOM 732 N N . ASP A 1 100 ? 26.598 -39.778 -25.707 1.00 37.16 100 ASP A N 1
ATOM 733 C CA . ASP A 1 100 ? 27.511 -40.163 -24.637 1.00 37.16 100 ASP A CA 1
ATOM 734 C C . ASP A 1 100 ? 27.732 -38.947 -23.720 1.00 37.16 100 ASP A C 1
ATOM 736 O O . ASP A 1 100 ? 28.023 -37.837 -24.167 1.00 37.16 100 ASP A O 1
ATOM 740 N N . THR A 1 101 ? 27.560 -39.168 -22.420 1.00 43.53 101 THR A N 1
ATOM 741 C CA . THR A 1 101 ? 27.869 -38.214 -21.356 1.00 43.53 101 THR A CA 1
ATOM 742 C C . THR A 1 101 ? 29.326 -37.788 -21.463 1.00 43.53 101 THR A C 1
ATOM 744 O O . THR A 1 101 ? 30.181 -38.640 -21.255 1.00 43.53 101 THR A O 1
ATOM 747 N N . ASP A 1 102 ? 29.577 -36.527 -21.811 1.00 37.19 102 ASP A N 1
ATOM 748 C CA . ASP A 1 102 ? 30.672 -35.665 -21.340 1.00 37.19 102 ASP A CA 1
ATOM 749 C C . ASP A 1 102 ? 30.546 -34.326 -22.095 1.00 37.19 102 ASP A C 1
ATOM 751 O O . ASP A 1 102 ? 30.810 -34.234 -23.292 1.00 37.19 102 ASP A O 1
ATOM 755 N N . GLY A 1 103 ? 30.031 -33.302 -21.411 1.00 38.41 103 GLY A N 1
ATOM 756 C CA . GLY A 1 103 ? 29.728 -32.001 -22.003 1.00 38.41 103 GLY A CA 1
ATOM 757 C C . GLY A 1 103 ? 30.957 -31.108 -22.132 1.00 38.41 103 GLY A C 1
ATOM 758 O O . GLY A 1 103 ? 31.558 -30.769 -21.119 1.00 38.41 103 GLY A O 1
ATOM 759 N N . ASP A 1 104 ? 31.266 -30.699 -23.364 1.00 43.53 104 ASP A N 1
ATOM 760 C CA . ASP A 1 104 ? 31.851 -29.395 -23.703 1.00 43.53 104 ASP A CA 1
ATOM 761 C C . ASP A 1 104 ? 31.784 -29.162 -25.227 1.00 43.53 104 ASP A C 1
ATOM 763 O O . ASP A 1 104 ? 32.244 -30.008 -25.997 1.00 43.53 104 ASP A O 1
ATOM 767 N N . SER A 1 105 ? 31.235 -28.020 -25.657 1.00 39.94 105 SER A N 1
ATOM 768 C CA . SER A 1 105 ? 31.808 -27.232 -26.759 1.00 39.94 105 SER A CA 1
ATOM 769 C C . SER A 1 105 ? 31.110 -25.875 -26.885 1.00 39.94 105 SER A C 1
ATOM 771 O O . SER A 1 105 ? 30.016 -25.764 -27.446 1.00 39.94 105 SER A O 1
ATOM 773 N N . ASP A 1 106 ? 31.805 -24.847 -26.410 1.00 42.38 106 ASP A N 1
ATOM 774 C CA . ASP A 1 106 ? 31.741 -23.478 -26.919 1.00 42.38 106 ASP A CA 1
ATOM 775 C C . ASP A 1 106 ? 32.288 -23.406 -28.364 1.00 42.38 106 ASP A C 1
ATOM 777 O O . ASP A 1 106 ? 33.160 -24.185 -28.765 1.00 42.38 106 ASP A O 1
ATOM 781 N N . SER A 1 107 ? 31.806 -22.442 -29.149 1.00 36.66 107 SER A N 1
ATOM 782 C CA . SER A 1 107 ? 32.462 -22.020 -30.385 1.00 36.66 107 SER A CA 1
ATOM 783 C C . SER A 1 107 ? 32.439 -20.498 -30.495 1.00 36.66 107 SER A C 1
ATOM 785 O O . SER A 1 107 ? 31.468 -19.912 -30.980 1.00 36.66 107 SER A O 1
ATOM 787 N N . THR A 1 108 ? 33.553 -19.868 -30.129 1.00 37.03 108 THR A N 1
ATOM 788 C CA . THR A 1 108 ? 33.903 -18.523 -30.585 1.00 37.03 108 THR A CA 1
ATOM 789 C C . THR A 1 108 ? 35.284 -18.546 -31.246 1.00 37.03 108 THR A C 1
ATOM 791 O O . THR A 1 108 ? 36.255 -19.081 -30.713 1.00 37.03 108 THR A O 1
ATOM 794 N N . GLU A 1 109 ? 35.357 -18.013 -32.467 1.00 42.44 109 GLU A N 1
ATOM 795 C CA . GLU A 1 109 ? 36.609 -17.593 -33.098 1.00 42.44 109 GLU A CA 1
ATOM 796 C C . GLU A 1 109 ? 36.876 -16.145 -32.656 1.00 42.44 109 GLU A C 1
ATOM 798 O O . GLU A 1 109 ? 36.079 -15.286 -33.020 1.00 42.44 109 GLU A O 1
ATOM 803 N N . ASP A 1 110 ? 37.946 -15.869 -31.897 1.00 38.34 110 ASP A N 1
ATOM 804 C CA . ASP A 1 110 ? 38.877 -14.758 -32.192 1.00 38.34 110 ASP A CA 1
ATOM 805 C C . ASP A 1 110 ? 40.119 -14.740 -31.271 1.00 38.34 110 ASP A C 1
ATOM 807 O O . ASP A 1 110 ? 40.028 -14.787 -30.048 1.00 38.34 110 ASP A O 1
ATOM 811 N N . ASP A 1 111 ? 41.285 -14.633 -31.909 1.00 38.41 111 ASP A N 1
ATOM 812 C CA . ASP A 1 111 ? 42.460 -13.844 -31.517 1.00 38.41 111 ASP A CA 1
ATOM 813 C C . ASP A 1 111 ? 43.142 -14.012 -30.140 1.00 38.41 111 ASP A C 1
ATOM 815 O O . ASP A 1 111 ? 43.203 -13.118 -29.304 1.00 38.41 111 ASP A O 1
ATOM 819 N N . GLY A 1 112 ? 43.850 -15.136 -30.010 1.00 47.78 112 GLY A N 1
ATOM 820 C CA . GLY A 1 112 ? 45.253 -15.236 -29.568 1.00 47.78 112 GLY A CA 1
ATOM 821 C C . GLY A 1 112 ? 45.883 -14.161 -28.662 1.00 47.78 112 GLY A C 1
ATOM 822 O O . GLY A 1 112 ? 46.785 -13.456 -29.115 1.00 47.78 112 GLY A O 1
ATOM 823 N N . GLU A 1 113 ? 45.599 -14.210 -27.360 1.00 41.81 113 GLU A N 1
ATOM 824 C CA . GLU A 1 113 ? 46.564 -13.905 -26.288 1.00 41.81 113 GLU A CA 1
ATOM 825 C C . GLU A 1 113 ? 46.497 -15.007 -25.205 1.00 41.81 113 GLU A C 1
ATOM 827 O O . GLU A 1 113 ? 45.469 -15.660 -25.037 1.00 41.81 113 GLU A O 1
ATOM 832 N N . GLU A 1 114 ? 47.626 -15.311 -24.552 1.00 44.12 114 GLU A N 1
ATOM 833 C CA . GLU A 1 114 ? 47.770 -16.413 -23.581 1.00 44.12 114 GLU A CA 1
ATOM 834 C C . GLU A 1 114 ? 46.722 -16.339 -22.452 1.00 44.12 114 GLU A C 1
ATOM 836 O O . GLU A 1 114 ? 46.641 -15.346 -21.735 1.00 44.12 114 GLU A O 1
ATOM 841 N N . LEU A 1 115 ? 45.966 -17.428 -22.262 1.00 39.50 115 LEU A N 1
ATOM 842 C CA . LEU A 1 115 ? 45.085 -17.650 -21.113 1.00 39.50 115 LEU A CA 1
ATOM 843 C C . LEU A 1 115 ? 45.919 -17.738 -19.821 1.00 39.50 115 LEU A C 1
ATOM 845 O O . LEU A 1 115 ? 46.415 -18.808 -19.462 1.00 39.50 115 LEU A O 1
ATOM 849 N N . GLU A 1 116 ? 46.068 -16.625 -19.103 1.00 44.41 116 GLU A N 1
ATOM 850 C CA . GLU A 1 116 ? 46.303 -16.679 -17.659 1.00 44.41 116 GLU A CA 1
ATOM 851 C C . GLU A 1 116 ? 45.000 -17.139 -16.995 1.00 44.41 116 GLU A C 1
ATOM 853 O O . GLU A 1 116 ? 43.958 -16.499 -17.135 1.00 44.41 116 GLU A O 1
ATOM 858 N N . ILE A 1 117 ? 45.051 -18.263 -16.277 1.00 50.19 117 ILE A N 1
ATOM 859 C CA . ILE A 1 117 ? 43.972 -18.696 -15.385 1.00 50.19 117 ILE A CA 1
ATOM 860 C C . ILE A 1 117 ? 43.773 -17.572 -14.356 1.00 50.19 117 ILE A C 1
ATOM 862 O O . ILE A 1 117 ? 44.609 -17.396 -13.467 1.00 50.19 117 ILE A O 1
ATOM 866 N N . ARG A 1 118 ? 42.706 -16.774 -14.494 1.00 56.03 118 ARG A N 1
ATOM 867 C CA . ARG A 1 118 ? 42.321 -15.789 -13.476 1.00 56.03 118 ARG A CA 1
ATOM 868 C C . ARG A 1 118 ? 41.756 -16.536 -12.278 1.00 56.03 118 ARG A C 1
ATOM 870 O O . ARG A 1 118 ? 40.656 -17.070 -12.338 1.00 56.03 118 ARG A O 1
ATOM 877 N N . CYS A 1 119 ? 42.548 -16.572 -11.218 1.00 69.56 119 CYS A N 1
ATOM 878 C CA . CYS A 1 119 ? 42.171 -17.097 -9.920 1.00 69.56 119 CYS A CA 1
ATOM 879 C C . CYS A 1 119 ? 41.825 -15.916 -9.014 1.00 69.56 119 CYS A C 1
ATOM 881 O O . CYS A 1 119 ? 42.739 -15.296 -8.477 1.00 69.56 119 CYS A O 1
ATOM 883 N N . ASP A 1 120 ? 40.544 -15.551 -8.968 1.00 78.69 120 ASP A N 1
ATOM 884 C CA . ASP A 1 120 ? 40.025 -14.396 -8.223 1.00 78.69 120 ASP A CA 1
ATOM 885 C C . ASP A 1 120 ? 38.539 -14.637 -7.907 1.00 78.69 120 ASP A C 1
ATOM 887 O O . ASP A 1 120 ? 37.712 -14.676 -8.824 1.00 78.69 120 ASP A O 1
ATOM 891 N N . ASP A 1 121 ? 38.202 -14.851 -6.632 1.00 79.12 121 ASP A N 1
ATOM 892 C CA . ASP A 1 121 ? 36.818 -15.046 -6.164 1.00 79.12 121 ASP A CA 1
ATOM 893 C C . ASP A 1 121 ? 36.081 -13.718 -5.910 1.00 79.12 121 ASP A C 1
ATOM 895 O O . ASP A 1 121 ? 34.915 -13.719 -5.523 1.00 79.12 121 ASP A O 1
ATOM 899 N N . HIS A 1 122 ? 36.740 -12.584 -6.174 1.00 77.88 122 HIS A N 1
ATOM 900 C CA . HIS A 1 122 ? 36.247 -11.223 -5.975 1.00 77.88 122 HIS A CA 1
ATOM 901 C C . HIS A 1 122 ? 35.868 -10.892 -4.520 1.00 77.88 122 HIS A C 1
ATOM 903 O O . HIS A 1 122 ? 35.245 -9.853 -4.269 1.00 77.88 122 HIS A O 1
ATOM 909 N N . LEU A 1 123 ? 36.294 -11.701 -3.543 1.00 82.00 123 LEU A N 1
ATOM 910 C CA . LEU A 1 123 ? 36.088 -11.426 -2.127 1.00 82.00 123 LEU A CA 1
ATOM 911 C C . LEU A 1 123 ? 37.279 -10.624 -1.564 1.00 82.00 123 LEU A C 1
ATOM 913 O O . LEU A 1 123 ? 38.427 -11.064 -1.569 1.00 82.00 123 LEU A O 1
ATOM 917 N N . PRO A 1 124 ? 37.066 -9.417 -1.005 1.00 83.00 124 PRO A N 1
ATOM 918 C CA . PRO A 1 124 ? 38.170 -8.588 -0.508 1.00 83.00 124 PRO A CA 1
ATOM 919 C C . PRO A 1 124 ? 38.890 -9.189 0.713 1.00 83.00 124 PRO A C 1
ATOM 921 O O . PRO A 1 124 ? 39.980 -8.724 1.075 1.00 83.00 124 PRO A O 1
ATOM 924 N N . CYS A 1 125 ? 38.286 -10.192 1.355 1.00 87.50 125 CYS A N 1
ATOM 925 C CA . CYS A 1 125 ? 38.818 -10.879 2.520 1.00 87.50 125 CYS A CA 1
ATOM 926 C C . CYS A 1 125 ? 39.592 -12.163 2.204 1.00 87.50 125 CYS A C 1
ATOM 928 O O . CYS A 1 125 ? 40.135 -12.727 3.139 1.00 87.50 125 CYS A O 1
ATOM 930 N N . THR A 1 126 ? 39.730 -12.611 0.958 1.00 89.56 126 THR A N 1
ATOM 931 C CA . THR A 1 126 ? 40.468 -13.840 0.601 1.00 89.56 126 THR A CA 1
ATOM 932 C C . THR A 1 126 ? 41.809 -13.524 -0.077 1.00 89.56 126 THR A C 1
ATOM 934 O O . THR A 1 126 ? 42.031 -12.473 -0.688 1.00 89.56 126 THR A O 1
ATOM 937 N N . GLU A 1 127 ? 42.810 -14.367 0.157 1.00 89.00 127 GLU A N 1
ATOM 938 C CA . GLU A 1 127 ? 44.040 -14.436 -0.627 1.00 89.00 127 GLU A CA 1
ATOM 939 C C . GLU A 1 127 ? 43.903 -15.555 -1.651 1.00 89.00 127 GLU A C 1
ATOM 941 O O . GLU A 1 127 ? 43.854 -16.739 -1.297 1.00 89.00 127 GLU A O 1
ATOM 946 N N . ASP A 1 128 ? 43.894 -15.157 -2.918 1.00 88.25 128 ASP A N 1
ATOM 947 C CA . ASP A 1 128 ? 43.731 -16.073 -4.036 1.00 88.25 128 ASP A CA 1
ATOM 948 C C . ASP A 1 128 ? 45.097 -16.590 -4.463 1.00 88.25 128 ASP A C 1
ATOM 950 O O . ASP A 1 128 ? 46.053 -15.837 -4.697 1.00 88.25 128 ASP A O 1
ATOM 954 N N . SER A 1 129 ? 45.216 -17.906 -4.554 1.00 84.69 129 SER A N 1
ATOM 955 C CA . SER A 1 129 ? 46.453 -18.549 -4.964 1.00 84.69 129 SER A CA 1
ATOM 956 C C . SER A 1 129 ? 46.178 -19.754 -5.847 1.00 84.69 129 SER A C 1
ATOM 958 O O . SER A 1 129 ? 45.277 -20.550 -5.599 1.00 84.69 129 SER A O 1
ATOM 960 N N . VAL A 1 130 ? 46.989 -19.907 -6.890 1.00 82.38 130 VAL A N 1
ATOM 961 C CA . VAL A 1 130 ? 46.950 -21.090 -7.752 1.00 82.38 130 VAL A CA 1
ATOM 962 C C . VAL A 1 130 ? 47.927 -22.121 -7.203 1.00 82.38 130 VAL A C 1
ATOM 964 O O . VAL A 1 130 ? 49.138 -21.874 -7.143 1.00 82.38 130 VAL A O 1
ATOM 967 N N . VAL A 1 131 ? 47.421 -23.297 -6.832 1.00 80.31 131 VAL A N 1
ATOM 968 C CA . VAL A 1 131 ? 48.243 -24.429 -6.389 1.00 80.31 131 VAL A CA 1
ATOM 969 C C . VAL A 1 131 ? 48.037 -25.595 -7.352 1.00 80.31 131 VAL A C 1
ATOM 971 O O . VAL A 1 131 ? 47.147 -26.419 -7.187 1.00 80.31 131 VAL A O 1
ATOM 974 N N . GLY A 1 132 ? 48.902 -25.689 -8.365 1.00 79.44 132 GLY A N 1
ATOM 975 C CA . GLY A 1 132 ? 48.751 -26.677 -9.437 1.00 79.44 132 GLY A CA 1
ATOM 976 C C . GLY A 1 132 ? 47.799 -26.170 -10.519 1.00 79.44 132 GLY A C 1
ATOM 977 O O . GLY A 1 132 ? 48.085 -25.137 -11.115 1.00 79.44 132 GLY A O 1
ATOM 978 N N . GLU A 1 133 ? 46.715 -26.905 -10.772 1.00 73.25 133 GLU A N 1
ATOM 979 C CA . GLU A 1 133 ? 45.606 -26.495 -11.656 1.00 73.25 133 GLU A CA 1
ATOM 980 C C . GLU A 1 133 ? 44.367 -26.040 -10.854 1.00 73.25 133 GLU A C 1
ATOM 982 O O . GLU A 1 133 ? 43.367 -25.653 -11.449 1.00 73.25 133 GLU A O 1
ATOM 987 N N . ASP A 1 134 ? 44.448 -26.038 -9.514 1.00 74.81 134 ASP A N 1
ATOM 988 C CA . ASP A 1 134 ? 43.347 -25.682 -8.616 1.00 74.81 134 ASP A CA 1
ATOM 989 C C . ASP A 1 134 ? 43.509 -24.258 -8.054 1.00 74.81 134 ASP A C 1
ATOM 991 O O . ASP A 1 134 ? 44.604 -23.849 -7.640 1.00 74.81 134 ASP A O 1
ATOM 995 N N . CYS A 1 135 ? 42.396 -23.526 -7.989 1.00 81.69 135 CYS A N 1
ATOM 996 C CA . CYS A 1 135 ? 42.293 -22.265 -7.261 1.00 81.69 135 CYS A CA 1
ATOM 997 C C . CYS A 1 135 ? 42.078 -22.504 -5.768 1.00 81.69 135 CYS A C 1
ATOM 999 O O . CYS A 1 135 ? 41.235 -23.308 -5.372 1.00 81.69 135 CYS A O 1
ATOM 1001 N N . GLN A 1 136 ? 42.837 -21.796 -4.939 1.00 86.06 136 GLN A N 1
ATOM 1002 C CA . GLN A 1 136 ? 42.698 -21.802 -3.489 1.00 86.06 136 GLN A CA 1
ATOM 1003 C C . GLN A 1 136 ? 42.439 -20.387 -2.991 1.00 86.06 136 GLN A C 1
ATOM 1005 O O . GLN A 1 136 ? 43.223 -19.483 -3.277 1.00 86.06 136 GLN A O 1
ATOM 1010 N N . PHE A 1 137 ? 41.389 -20.241 -2.188 1.00 87.44 137 PHE A N 1
ATOM 1011 C CA . PHE A 1 137 ? 40.974 -18.991 -1.562 1.00 87.44 137 PHE A CA 1
ATOM 1012 C C . PHE A 1 137 ? 41.172 -19.132 -0.054 1.00 87.44 137 PHE A C 1
ATOM 1014 O O . PHE A 1 137 ? 40.528 -19.959 0.592 1.00 87.44 137 PHE A O 1
ATOM 1021 N N . SER A 1 138 ? 42.144 -18.412 0.505 1.00 88.81 138 SER A N 1
ATOM 1022 C CA . SER A 1 138 ? 42.447 -18.464 1.943 1.00 88.81 138 SER A CA 1
ATOM 1023 C C . SER A 1 138 ? 42.002 -17.177 2.617 1.00 88.81 138 SER A C 1
ATOM 1025 O O . SER A 1 138 ? 42.426 -16.104 2.209 1.00 88.81 138 SER A O 1
ATOM 1027 N N . LEU A 1 139 ? 41.186 -17.256 3.665 1.00 90.50 139 LEU A N 1
ATOM 1028 C CA . LEU A 1 139 ? 40.720 -16.069 4.383 1.00 90.50 139 LEU A CA 1
ATOM 1029 C C . LEU A 1 139 ? 41.897 -15.273 4.990 1.00 90.50 139 LEU A C 1
ATOM 1031 O O . LEU A 1 139 ? 42.793 -15.830 5.630 1.00 90.50 139 LEU A O 1
ATOM 1035 N N . ARG A 1 140 ? 41.904 -13.956 4.771 1.00 89.31 140 ARG A N 1
ATOM 1036 C CA . ARG A 1 140 ? 42.892 -12.993 5.274 1.00 89.31 140 ARG A CA 1
ATOM 1037 C C . ARG A 1 140 ? 42.742 -12.826 6.779 1.00 89.31 140 ARG A C 1
ATOM 1039 O O . ARG A 1 140 ? 41.640 -12.716 7.310 1.00 89.31 140 ARG A O 1
ATOM 1046 N N . GLU A 1 141 ? 43.875 -12.698 7.463 1.00 90.00 141 GLU A N 1
ATOM 1047 C CA . GLU A 1 141 ? 43.897 -12.401 8.896 1.00 90.00 141 GLU A CA 1
ATOM 1048 C C . GLU A 1 141 ? 43.147 -11.088 9.197 1.00 90.00 141 GLU A C 1
ATOM 1050 O O . GLU A 1 141 ? 43.369 -10.065 8.545 1.00 90.00 141 GLU A O 1
ATOM 1055 N N . GLY A 1 142 ? 42.272 -11.115 10.207 1.00 87.94 142 GLY A N 1
ATOM 1056 C CA . GLY A 1 142 ? 41.473 -9.953 10.610 1.00 87.94 142 GLY A CA 1
ATOM 1057 C C . GLY A 1 142 ? 40.133 -9.805 9.884 1.00 87.94 142 GLY A C 1
ATOM 1058 O O . GLY A 1 142 ? 39.511 -8.751 10.018 1.00 87.94 142 GLY A O 1
ATOM 1059 N N . TYR A 1 143 ? 39.682 -10.835 9.165 1.00 92.06 143 TYR A N 1
ATOM 1060 C CA . TYR A 1 143 ? 38.371 -10.883 8.518 1.00 92.06 143 TYR A CA 1
ATOM 1061 C C . TYR A 1 143 ? 37.575 -12.117 8.930 1.00 92.06 143 TYR A C 1
ATOM 1063 O O . TYR A 1 143 ? 38.163 -13.149 9.242 1.00 92.06 143 TYR A O 1
ATOM 1071 N N . CYS A 1 144 ? 36.253 -11.992 8.902 1.00 94.62 144 CYS A N 1
ATOM 1072 C CA . CYS A 1 144 ? 35.329 -13.119 8.890 1.00 94.62 144 CYS A CA 1
ATOM 1073 C C . CYS A 1 144 ? 34.643 -13.167 7.523 1.00 94.62 144 CYS A C 1
ATOM 1075 O O . CYS A 1 144 ? 34.319 -12.114 6.967 1.00 94.62 144 CYS A O 1
ATOM 1077 N N . LEU A 1 145 ? 34.411 -14.365 7.005 1.00 92.75 145 LEU A N 1
ATOM 1078 C CA . LEU A 1 145 ? 33.566 -14.638 5.853 1.00 92.75 145 LEU A CA 1
ATOM 1079 C C . LEU A 1 145 ? 32.275 -15.280 6.359 1.00 92.75 145 LEU A C 1
ATOM 1081 O O . LEU A 1 145 ? 32.180 -16.497 6.458 1.00 92.75 145 LEU A O 1
ATOM 1085 N N . ILE A 1 146 ? 31.307 -14.448 6.725 1.00 92.06 146 ILE A N 1
ATOM 1086 C CA . ILE A 1 146 ? 30.033 -14.897 7.291 1.00 92.06 146 ILE A CA 1
ATOM 1087 C C . ILE A 1 146 ? 29.010 -14.800 6.168 1.00 92.06 146 ILE A C 1
ATOM 1089 O O . ILE A 1 146 ? 28.832 -13.716 5.615 1.00 92.06 146 ILE A O 1
ATOM 1093 N N . GLU A 1 147 ? 28.400 -15.927 5.798 1.00 86.38 147 GLU A N 1
ATOM 1094 C CA . GLU A 1 147 ? 27.381 -15.992 4.734 1.00 86.38 147 GLU A CA 1
ATOM 1095 C C . GLU A 1 147 ? 27.842 -15.327 3.424 1.00 86.38 147 GLU A C 1
ATOM 1097 O O . GLU A 1 147 ? 27.192 -14.439 2.878 1.00 86.38 147 GLU A O 1
ATOM 1102 N N . GLU A 1 148 ? 29.033 -15.716 2.953 1.00 81.50 148 GLU A N 1
ATOM 1103 C CA . GLU A 1 148 ? 29.668 -15.199 1.725 1.00 81.50 148 GLU A CA 1
ATOM 1104 C C . GLU A 1 148 ? 29.972 -13.684 1.741 1.00 81.50 148 GLU A C 1
ATOM 1106 O O . GLU A 1 148 ? 30.432 -13.122 0.747 1.00 81.50 148 GLU A O 1
ATOM 1111 N N . THR A 1 149 ? 29.817 -13.027 2.896 1.00 87.44 149 THR A N 1
ATOM 1112 C CA . THR A 1 149 ? 30.099 -11.603 3.089 1.00 87.44 149 THR A CA 1
ATOM 1113 C C . THR A 1 149 ? 31.347 -11.392 3.943 1.00 87.44 149 THR A C 1
ATOM 1115 O O . THR A 1 149 ? 31.520 -11.960 5.023 1.00 87.44 149 THR A O 1
ATOM 1118 N N . CYS A 1 150 ? 32.240 -10.528 3.460 1.00 90.62 150 CYS A N 1
ATOM 1119 C CA . CYS A 1 150 ? 33.466 -10.169 4.163 1.00 90.62 150 CYS A CA 1
ATOM 1120 C C . CYS A 1 150 ? 33.215 -9.088 5.223 1.00 90.62 150 CYS A C 1
ATOM 1122 O O . CYS A 1 150 ? 32.959 -7.929 4.889 1.00 90.62 150 CYS A O 1
ATOM 1124 N N . TYR A 1 151 ? 33.428 -9.427 6.492 1.00 91.25 151 TYR A N 1
ATOM 1125 C CA . TYR A 1 151 ? 33.412 -8.480 7.607 1.00 91.25 151 TYR A CA 1
ATOM 1126 C C . TYR A 1 151 ? 34.824 -8.260 8.144 1.00 91.25 151 TYR A C 1
ATOM 1128 O O . TYR A 1 151 ? 35.586 -9.206 8.342 1.00 91.25 151 TYR A O 1
ATOM 1136 N N . THR A 1 152 ? 35.193 -7.006 8.403 1.00 92.94 152 THR A N 1
ATOM 1137 C CA . THR A 1 152 ? 36.424 -6.710 9.148 1.00 92.94 152 THR A CA 1
ATOM 1138 C C . THR A 1 152 ? 36.232 -7.045 10.624 1.00 92.94 152 THR A C 1
ATOM 1140 O O . THR A 1 152 ? 35.134 -6.871 11.155 1.00 92.94 152 THR A O 1
ATOM 1143 N N . ALA A 1 153 ? 37.302 -7.464 11.299 1.00 92.00 153 ALA A N 1
ATOM 1144 C CA . ALA A 1 153 ? 37.286 -7.731 12.734 1.00 92.00 153 ALA A CA 1
ATOM 1145 C C . ALA A 1 153 ? 36.623 -6.597 13.540 1.00 92.00 153 ALA A C 1
ATOM 1147 O O . ALA A 1 153 ? 36.800 -5.414 13.244 1.00 92.00 153 ALA A O 1
ATOM 1148 N N . ASP A 1 154 ? 35.878 -6.997 14.569 1.00 90.38 154 ASP A N 1
ATOM 1149 C CA . ASP A 1 154 ? 35.129 -6.167 15.517 1.00 90.38 154 ASP A CA 1
ATOM 1150 C C . ASP A 1 154 ? 33.916 -5.411 14.942 1.00 90.38 154 ASP A C 1
ATOM 1152 O O . ASP A 1 154 ? 33.239 -4.692 15.684 1.00 90.38 154 ASP A O 1
ATOM 1156 N N . VAL A 1 155 ? 33.578 -5.598 13.658 1.00 90.38 155 VAL A N 1
ATOM 1157 C CA . VAL A 1 155 ? 32.279 -5.158 13.121 1.00 90.38 155 VAL A CA 1
ATOM 1158 C C . VAL A 1 155 ? 31.166 -5.899 13.853 1.00 90.38 155 VAL A C 1
ATOM 1160 O O . VAL A 1 155 ? 31.226 -7.119 13.985 1.00 90.38 155 VAL A O 1
ATOM 1163 N N . LYS A 1 156 ? 30.177 -5.151 14.351 1.00 88.50 156 LYS A N 1
ATOM 1164 C CA . LYS A 1 156 ? 28.997 -5.682 15.046 1.00 88.50 156 LYS A CA 1
ATOM 1165 C C . LYS A 1 156 ? 27.965 -6.213 14.051 1.00 88.50 156 LYS A C 1
ATOM 1167 O O . LYS A 1 156 ? 27.878 -5.663 12.951 1.00 88.50 156 LYS A O 1
ATOM 1172 N N . LYS A 1 157 ? 27.183 -7.229 14.438 1.00 87.69 157 LYS A N 1
ATOM 1173 C CA . LYS A 1 157 ? 26.043 -7.693 13.633 1.00 87.69 157 LYS A CA 1
ATOM 1174 C C . LYS A 1 157 ? 25.016 -6.549 13.563 1.00 87.69 157 LYS A C 1
ATOM 1176 O O . LYS A 1 157 ? 24.677 -5.974 14.600 1.00 87.69 157 LYS A O 1
ATOM 1181 N N . PRO A 1 158 ? 24.540 -6.155 12.373 1.00 78.88 158 PRO A N 1
ATOM 1182 C CA . PRO A 1 158 ? 23.400 -5.249 12.270 1.00 78.88 158 PRO A CA 1
ATOM 1183 C C . PRO A 1 158 ? 22.197 -5.833 13.026 1.00 78.88 158 PRO A C 1
ATOM 1185 O O . PRO A 1 158 ? 21.886 -7.006 12.849 1.00 78.88 158 PRO A O 1
ATOM 1188 N N . GLY A 1 159 ? 21.569 -5.045 13.902 1.00 74.69 159 GLY A N 1
ATOM 1189 C CA . GLY A 1 159 ? 20.462 -5.499 14.758 1.00 74.69 159 GLY A CA 1
ATOM 1190 C C . GLY A 1 159 ? 20.875 -6.225 16.047 1.00 74.69 159 GLY A C 1
ATOM 1191 O O . GLY A 1 159 ? 20.060 -6.331 16.950 1.00 74.69 159 GLY A O 1
ATOM 1192 N N . ASP A 1 160 ? 22.135 -6.652 16.193 1.00 82.12 160 ASP A N 1
ATOM 1193 C CA . ASP A 1 160 ? 22.624 -7.295 17.421 1.00 82.12 160 ASP A CA 1
ATOM 1194 C C . ASP A 1 160 ? 24.058 -6.856 17.755 1.00 82.12 160 ASP A C 1
ATOM 1196 O O . ASP A 1 160 ? 25.068 -7.358 17.249 1.00 82.12 160 ASP A O 1
ATOM 1200 N N . VAL A 1 161 ? 24.158 -5.893 18.669 1.00 86.25 161 VAL A N 1
ATOM 1201 C CA . VAL A 1 161 ? 25.438 -5.319 19.104 1.00 86.25 161 VAL A CA 1
ATOM 1202 C C . VAL A 1 161 ? 26.260 -6.258 20.000 1.00 86.25 161 VAL A C 1
ATOM 1204 O O . VAL A 1 161 ? 27.451 -5.984 20.244 1.00 86.25 161 VAL A O 1
ATOM 1207 N N . CYS A 1 162 ? 25.661 -7.356 20.472 1.00 92.06 162 CYS A N 1
ATOM 1208 C CA . CYS A 1 162 ? 26.304 -8.384 21.284 1.00 92.06 162 CYS A CA 1
ATOM 1209 C C . CYS A 1 162 ? 26.979 -9.481 20.458 1.00 92.06 162 CYS A C 1
ATOM 1211 O O . CYS A 1 162 ? 27.761 -10.275 20.994 1.00 92.06 162 CYS A O 1
ATOM 1213 N N . LEU A 1 163 ? 26.819 -9.421 19.140 1.00 92.94 163 LEU A N 1
ATOM 1214 C CA . LEU A 1 163 ? 27.538 -10.238 18.182 1.00 92.94 163 LEU A CA 1
ATOM 1215 C C . LEU A 1 163 ? 28.501 -9.392 17.344 1.00 92.94 163 LEU A C 1
ATOM 1217 O O . LEU A 1 163 ? 28.247 -8.233 17.014 1.00 92.94 163 LEU A O 1
ATOM 1221 N N . ALA A 1 164 ? 29.664 -9.958 17.026 1.00 93.12 164 ALA A N 1
ATOM 1222 C CA . ALA A 1 164 ? 30.668 -9.305 16.195 1.00 93.12 164 ALA A CA 1
ATOM 1223 C C . ALA A 1 164 ? 31.492 -10.302 15.380 1.00 93.12 164 ALA A C 1
ATOM 1225 O O . ALA A 1 164 ? 31.662 -11.459 15.768 1.00 93.12 164 ALA A O 1
ATOM 1226 N N . CYS A 1 165 ? 32.074 -9.829 14.280 1.00 95.69 165 CYS A N 1
ATOM 1227 C CA . CYS A 1 165 ? 33.105 -10.571 13.573 1.00 95.69 165 CYS A CA 1
ATOM 1228 C C . CYS A 1 165 ? 34.354 -10.669 14.464 1.00 95.69 165 CYS A C 1
ATOM 1230 O O . CYS A 1 165 ? 35.065 -9.682 14.675 1.00 95.69 165 CYS A O 1
ATOM 1232 N N . ARG A 1 166 ? 34.638 -11.866 14.995 1.00 93.56 166 ARG A N 1
ATOM 1233 C CA . ARG A 1 166 ? 35.838 -12.152 15.796 1.00 93.56 166 ARG A CA 1
ATOM 1234 C C . ARG A 1 166 ? 36.620 -13.303 15.154 1.00 93.56 166 ARG A C 1
ATOM 1236 O O . ARG A 1 166 ? 36.522 -14.426 15.639 1.00 93.56 166 ARG A O 1
ATOM 1243 N N . PRO A 1 167 ? 37.495 -13.028 14.168 1.00 91.25 167 PRO A N 1
ATOM 1244 C CA . PRO A 1 167 ? 38.218 -14.061 13.410 1.00 91.25 167 PRO A CA 1
ATOM 1245 C C . PRO A 1 167 ? 39.087 -14.997 14.265 1.00 91.25 167 PRO A C 1
ATOM 1247 O O . PRO A 1 167 ? 39.458 -16.086 13.850 1.00 91.25 167 PRO A O 1
ATOM 1250 N N . GLY A 1 168 ? 39.462 -14.567 15.476 1.00 88.38 168 GLY A N 1
ATOM 1251 C CA . GLY A 1 168 ? 40.190 -15.404 16.436 1.00 88.38 168 GLY A CA 1
ATOM 1252 C C . GLY A 1 168 ? 39.313 -16.389 17.222 1.00 88.38 168 GLY A C 1
ATOM 1253 O O . GLY A 1 168 ? 39.860 -17.191 17.979 1.00 88.38 168 GLY A O 1
ATOM 1254 N N . VAL A 1 169 ? 37.987 -16.294 17.092 1.00 90.69 169 VAL A N 1
ATOM 1255 C CA . VAL A 1 169 ? 36.976 -17.152 17.729 1.00 90.69 169 VAL A CA 1
ATOM 1256 C C . VAL A 1 169 ? 36.300 -18.014 16.665 1.00 90.69 169 VAL A C 1
ATOM 1258 O O . VAL A 1 169 ? 36.439 -19.234 16.719 1.00 90.69 169 VAL A O 1
ATOM 1261 N N . ALA A 1 170 ? 35.637 -17.375 15.702 1.00 91.06 170 ALA A N 1
ATOM 1262 C CA . ALA A 1 170 ? 35.088 -17.983 14.498 1.00 91.06 170 ALA A CA 1
ATOM 1263 C C . ALA A 1 170 ? 35.271 -16.998 13.341 1.00 91.06 170 ALA A C 1
ATOM 1265 O O . ALA A 1 170 ? 35.051 -15.793 13.489 1.00 91.06 170 ALA A O 1
ATOM 1266 N N . ASP A 1 171 ? 35.732 -17.506 12.210 1.00 91.88 171 ASP A N 1
ATOM 1267 C CA . ASP A 1 171 ? 36.011 -16.734 11.008 1.00 91.88 171 ASP A CA 1
ATOM 1268 C C . ASP A 1 171 ? 34.948 -16.946 9.919 1.00 91.88 171 ASP A C 1
ATOM 1270 O O . ASP A 1 171 ? 34.994 -16.275 8.895 1.00 91.88 171 ASP A O 1
ATOM 1274 N N . ASP A 1 172 ? 33.947 -17.785 10.184 1.00 91.75 172 ASP A N 1
ATOM 1275 C CA . ASP A 1 172 ? 32.801 -18.101 9.328 1.00 91.75 172 ASP A CA 1
ATOM 1276 C C . ASP A 1 172 ? 31.431 -17.848 9.993 1.00 91.75 172 ASP A C 1
ATOM 1278 O O . ASP A 1 172 ? 30.389 -18.070 9.381 1.00 91.75 172 ASP A O 1
ATOM 1282 N N . ALA A 1 173 ? 31.414 -17.347 11.234 1.00 91.62 173 ALA A N 1
ATOM 1283 C CA . ALA A 1 173 ? 30.193 -17.060 11.985 1.00 91.62 173 ALA A CA 1
ATOM 1284 C C . ALA A 1 173 ? 30.328 -15.829 12.895 1.00 91.62 173 ALA A C 1
ATOM 1286 O O . ALA A 1 173 ? 31.423 -15.449 13.330 1.00 91.62 173 ALA A O 1
ATOM 1287 N N . TRP A 1 174 ? 29.190 -15.222 13.238 1.00 93.31 174 TRP A N 1
ATOM 1288 C CA . TRP A 1 174 ? 29.129 -14.181 14.259 1.00 93.31 174 TRP A CA 1
ATOM 1289 C C . TRP A 1 174 ? 29.525 -14.747 15.624 1.00 93.31 174 TRP A C 1
ATOM 1291 O O . TRP A 1 174 ? 29.113 -15.835 16.015 1.00 93.31 174 TRP A O 1
ATOM 1301 N N . SER A 1 175 ? 30.339 -14.005 16.367 1.00 93.06 175 SER A N 1
ATOM 1302 C CA . SER A 1 175 ? 30.839 -14.432 17.672 1.00 93.06 175 SER A CA 1
ATOM 1303 C C . SER A 1 175 ? 30.393 -13.478 18.769 1.00 93.06 175 SER A C 1
ATOM 1305 O O . SER A 1 175 ? 30.431 -12.259 18.588 1.00 93.06 175 SER A O 1
ATOM 1307 N N . ALA A 1 176 ? 30.063 -14.033 19.936 1.00 91.62 176 ALA A N 1
ATOM 1308 C CA . ALA A 1 176 ? 29.737 -13.254 21.123 1.00 91.62 176 ALA A CA 1
ATOM 1309 C C . ALA A 1 176 ? 30.848 -12.249 21.455 1.00 91.62 176 ALA A C 1
ATOM 1311 O O . ALA A 1 176 ? 32.051 -12.560 21.464 1.00 91.62 176 ALA A O 1
ATOM 1312 N N . VAL A 1 177 ? 30.436 -11.019 21.729 1.00 90.69 177 VAL A N 1
ATOM 1313 C CA . VAL A 1 177 ? 31.318 -9.972 22.240 1.00 90.69 177 VAL A CA 1
ATOM 1314 C C . VAL A 1 177 ? 31.615 -10.250 23.713 1.00 90.69 177 VAL A C 1
ATOM 1316 O O . VAL A 1 177 ? 30.991 -11.105 24.334 1.00 90.69 177 VAL A O 1
ATOM 1319 N N . ASP A 1 178 ? 32.618 -9.580 24.277 1.00 89.75 178 ASP A N 1
ATOM 1320 C CA . ASP A 1 178 ? 32.990 -9.835 25.670 1.00 89.75 178 ASP A CA 1
ATOM 1321 C C . ASP A 1 178 ? 31.851 -9.451 26.632 1.00 89.75 178 ASP A C 1
ATOM 1323 O O . ASP A 1 178 ? 31.277 -8.363 26.516 1.00 89.75 178 ASP A O 1
ATOM 1327 N N . ASP A 1 179 ? 31.578 -10.329 27.604 1.00 87.62 179 ASP A N 1
ATOM 1328 C CA . ASP A 1 179 ? 30.574 -10.093 28.643 1.00 87.62 179 ASP A CA 1
ATOM 1329 C C . ASP A 1 179 ? 30.798 -8.738 29.336 1.00 87.62 179 ASP A C 1
ATOM 1331 O O . ASP A 1 179 ? 31.919 -8.398 29.741 1.00 87.62 179 ASP A O 1
ATOM 1335 N N . GLY A 1 180 ? 29.721 -7.970 29.509 1.00 83.38 180 GLY A N 1
ATOM 1336 C CA . GLY A 1 180 ? 29.778 -6.628 30.092 1.00 83.38 180 GLY A CA 1
ATOM 1337 C C . GLY A 1 180 ? 30.002 -5.495 29.084 1.00 83.38 180 GLY A C 1
ATOM 1338 O O . GLY A 1 180 ? 30.125 -4.339 29.500 1.00 83.38 180 GLY A O 1
ATOM 1339 N N . ALA A 1 181 ? 30.087 -5.787 27.781 1.00 86.62 181 ALA A N 1
ATOM 1340 C CA . ALA A 1 181 ? 30.004 -4.758 26.748 1.00 86.62 181 ALA A CA 1
ATOM 1341 C C . ALA A 1 181 ? 28.634 -4.063 26.805 1.00 86.62 181 ALA A C 1
ATOM 1343 O O . ALA A 1 181 ? 27.621 -4.728 26.989 1.00 86.62 181 ALA A O 1
ATOM 1344 N N . LEU A 1 182 ? 28.621 -2.735 26.649 1.00 85.69 182 LEU A N 1
ATOM 1345 C CA . LEU A 1 182 ? 27.378 -1.962 26.643 1.00 85.69 182 LEU A CA 1
ATOM 1346 C C . LEU A 1 182 ? 26.540 -2.335 25.421 1.00 85.69 182 LEU A C 1
ATOM 1348 O O . LEU A 1 182 ? 27.051 -2.324 24.296 1.00 85.69 182 LEU A O 1
ATOM 1352 N N . CYS A 1 183 ? 25.270 -2.604 25.670 1.00 85.94 183 CYS A N 1
ATOM 1353 C CA . CYS A 1 183 ? 24.225 -2.774 24.679 1.00 85.94 183 CYS A CA 1
ATOM 1354 C C . CYS A 1 183 ? 22.956 -2.092 25.204 1.00 85.94 183 CYS A C 1
ATOM 1356 O O . CYS A 1 183 ? 22.990 -1.491 26.277 1.00 85.94 183 CYS A O 1
ATOM 1358 N N . ASP A 1 184 ? 21.895 -2.120 24.416 1.00 82.69 184 ASP A N 1
ATOM 1359 C CA . ASP A 1 184 ? 20.573 -1.634 24.793 1.00 82.69 184 ASP A CA 1
ATOM 1360 C C . ASP A 1 184 ? 19.598 -2.703 24.294 1.00 82.69 184 ASP A C 1
ATOM 1362 O O . ASP A 1 184 ? 19.616 -3.019 23.101 1.00 82.69 184 ASP A O 1
ATOM 1366 N N . ASP A 1 185 ? 18.855 -3.340 25.202 1.00 77.88 185 ASP A N 1
ATOM 1367 C CA . ASP A 1 185 ? 17.850 -4.356 24.857 1.00 77.88 185 ASP A CA 1
ATOM 1368 C C . ASP A 1 185 ? 16.505 -3.713 24.473 1.00 77.88 185 ASP A C 1
ATOM 1370 O O . ASP A 1 185 ? 15.545 -4.421 24.177 1.00 77.88 185 ASP A O 1
ATOM 1374 N N . SER A 1 186 ? 16.465 -2.373 24.409 1.00 77.62 186 SER A N 1
ATOM 1375 C CA . SER A 1 186 ? 15.317 -1.535 24.041 1.00 77.62 186 SER A CA 1
ATOM 1376 C C . SER A 1 186 ? 14.091 -1.718 24.941 1.00 77.62 186 SER A C 1
ATOM 1378 O O . SER A 1 186 ? 13.006 -1.234 24.618 1.00 77.62 186 SER A O 1
ATOM 1380 N N . LEU A 1 187 ? 14.264 -2.368 26.093 1.00 72.06 187 LEU A N 1
ATOM 1381 C CA . LEU A 1 187 ? 13.227 -2.592 27.089 1.00 72.06 187 LEU A CA 1
ATOM 1382 C C . LEU A 1 187 ? 13.241 -1.455 28.122 1.00 72.06 187 LEU A C 1
ATOM 1384 O O . LEU A 1 187 ? 14.269 -1.098 28.696 1.00 72.06 187 LEU A O 1
ATOM 1388 N N . VAL A 1 188 ? 12.078 -0.857 28.391 1.00 78.69 188 VAL A N 1
ATOM 1389 C CA . VAL A 1 188 ? 11.948 0.245 29.363 1.00 78.69 188 VAL A CA 1
ATOM 1390 C C . VAL A 1 188 ? 12.060 -0.274 30.806 1.00 78.69 188 VAL A C 1
ATOM 1392 O O . VAL A 1 188 ? 12.375 0.480 31.736 1.00 78.69 188 VAL A O 1
ATOM 1395 N N . CYS A 1 189 ? 11.805 -1.566 31.007 1.00 77.12 189 CYS A N 1
ATOM 1396 C CA . CYS A 1 189 ? 11.802 -2.257 32.289 1.00 77.12 189 CYS A CA 1
ATOM 1397 C C . CYS A 1 189 ? 13.127 -2.894 32.679 1.00 77.12 189 CYS A C 1
ATOM 1399 O O . CYS A 1 189 ? 13.230 -3.485 33.761 1.00 77.12 189 CYS A O 1
ATOM 1401 N N . THR A 1 190 ? 14.156 -2.733 31.866 1.00 82.31 190 THR A N 1
ATOM 1402 C CA . THR A 1 190 ? 15.524 -3.135 32.162 1.00 82.31 190 THR A CA 1
ATOM 1403 C C . THR A 1 190 ? 16.416 -1.903 32.266 1.00 82.31 190 THR A C 1
ATOM 1405 O O . THR A 1 190 ? 16.099 -0.802 31.819 1.00 82.31 190 THR A O 1
ATOM 1408 N N . THR A 1 191 ? 17.502 -2.035 33.021 1.00 82.31 191 THR A N 1
ATOM 1409 C CA . THR A 1 191 ? 18.527 -1.001 33.106 1.00 82.31 191 THR A CA 1
ATOM 1410 C C . THR A 1 191 ? 19.905 -1.633 33.187 1.00 82.31 191 THR A C 1
ATOM 1412 O O . THR A 1 191 ? 20.084 -2.723 33.738 1.00 82.31 191 THR A O 1
ATOM 1415 N N . ALA A 1 192 ? 20.905 -0.853 32.768 1.00 83.50 192 ALA A N 1
ATOM 1416 C CA . ALA A 1 192 ? 22.311 -1.245 32.786 1.00 83.50 192 ALA A CA 1
ATOM 1417 C C . ALA A 1 192 ? 22.591 -2.467 31.900 1.00 83.50 192 ALA A C 1
ATOM 1419 O O . ALA A 1 192 ? 23.294 -3.390 32.321 1.00 83.50 192 ALA A O 1
ATOM 1420 N N . ASP A 1 193 ? 22.060 -2.416 30.682 1.00 89.50 193 ASP A N 1
ATOM 1421 C CA . ASP A 1 193 ? 22.053 -3.535 29.751 1.00 89.50 193 ASP A CA 1
ATOM 1422 C C . ASP A 1 193 ? 23.465 -3.823 29.264 1.00 89.50 193 ASP A C 1
ATOM 1424 O O . ASP A 1 193 ? 24.294 -2.940 28.984 1.00 89.50 193 ASP A O 1
ATOM 1428 N N . ALA A 1 194 ? 23.778 -5.108 29.282 1.00 90.31 194 ALA A N 1
ATOM 1429 C CA . ALA A 1 194 ? 25.102 -5.590 29.000 1.00 90.31 194 ALA A CA 1
ATOM 1430 C C . ALA A 1 194 ? 25.025 -6.916 28.268 1.00 90.31 194 ALA A C 1
ATOM 1432 O O . ALA A 1 194 ? 24.198 -7.775 28.562 1.00 90.31 194 ALA A O 1
ATOM 1433 N N . CYS A 1 195 ? 25.955 -7.106 27.341 1.00 92.25 195 CYS A N 1
ATOM 1434 C CA . CYS A 1 195 ? 26.053 -8.373 26.650 1.00 92.25 195 CYS A CA 1
ATOM 1435 C C . CYS A 1 195 ? 26.421 -9.478 27.641 1.00 92.25 195 CYS A C 1
ATOM 1437 O O . CYS A 1 195 ? 27.406 -9.346 28.380 1.00 92.25 195 CYS A O 1
ATOM 1439 N N . HIS A 1 196 ? 25.664 -10.568 27.616 1.00 89.81 196 HIS A N 1
ATOM 1440 C CA . HIS A 1 196 ? 25.975 -11.804 28.312 1.00 89.81 196 HIS A CA 1
ATOM 1441 C C . HIS A 1 196 ? 25.782 -12.979 27.357 1.00 89.81 196 HIS A C 1
ATOM 1443 O O . HIS A 1 196 ? 24.705 -13.184 26.810 1.00 89.81 196 HIS A O 1
ATOM 1449 N N . GLY A 1 197 ? 26.853 -13.726 27.077 1.00 82.75 197 GLY A N 1
ATOM 1450 C CA . GLY A 1 197 ? 26.755 -14.907 26.211 1.00 82.75 197 GLY A CA 1
ATOM 1451 C C . GLY A 1 197 ? 26.325 -14.627 24.762 1.00 82.75 197 GLY A C 1
ATOM 1452 O O . GLY A 1 197 ? 25.922 -15.556 24.073 1.00 82.75 197 GLY A O 1
ATOM 1453 N N . GLY A 1 198 ? 26.441 -13.380 24.292 1.00 84.38 198 GLY A N 1
ATOM 1454 C CA . GLY A 1 198 ? 26.018 -12.963 22.950 1.00 84.38 198 GLY A CA 1
ATOM 1455 C C . GLY A 1 198 ? 24.616 -12.355 22.879 1.00 84.38 198 GLY A C 1
ATOM 1456 O O . GLY A 1 198 ? 24.253 -11.891 21.812 1.00 84.38 198 GLY A O 1
ATOM 1457 N N . VAL A 1 199 ? 23.883 -12.286 23.993 1.00 84.94 199 VAL A N 1
ATOM 1458 C CA . VAL A 1 199 ? 22.558 -11.651 24.088 1.00 84.94 199 VAL A CA 1
ATOM 1459 C C . VAL A 1 199 ? 22.674 -10.354 24.882 1.00 84.94 199 VAL A C 1
ATOM 1461 O O . VAL A 1 199 ? 23.477 -10.274 25.816 1.00 84.94 199 VAL A O 1
ATOM 1464 N N . CYS A 1 200 ? 21.907 -9.328 24.512 1.00 84.31 200 CYS A N 1
ATOM 1465 C CA . CYS A 1 200 ? 21.780 -8.137 25.343 1.00 84.31 200 CYS A CA 1
ATOM 1466 C C . CYS A 1 200 ? 20.783 -8.409 26.470 1.00 84.31 200 CYS A C 1
ATOM 1468 O O . CYS A 1 200 ? 19.616 -8.675 26.204 1.00 84.31 200 CYS A O 1
ATOM 1470 N N . GLU A 1 201 ? 21.253 -8.373 27.715 1.00 85.19 201 GLU A N 1
ATOM 1471 C CA . GLU A 1 201 ? 20.413 -8.581 28.892 1.00 85.19 201 GLU A CA 1
ATOM 1472 C C . GLU A 1 201 ? 20.563 -7.391 29.842 1.00 85.19 201 GLU A C 1
ATOM 1474 O O . GLU A 1 201 ? 21.681 -6.993 30.195 1.00 85.19 201 GLU A O 1
ATOM 1479 N N . GLY A 1 202 ? 19.442 -6.847 30.304 1.00 83.19 202 GLY A N 1
ATOM 1480 C CA . GLY A 1 202 ? 19.419 -5.836 31.348 1.00 83.19 202 GLY A CA 1
ATOM 1481 C C . GLY A 1 202 ? 18.943 -6.327 32.711 1.00 83.19 202 GLY A C 1
ATOM 1482 O O . GLY A 1 202 ? 18.287 -7.359 32.871 1.00 83.19 202 GLY A O 1
ATOM 1483 N N . ALA A 1 203 ? 19.293 -5.578 33.757 1.00 79.31 203 ALA A N 1
ATOM 1484 C CA . ALA A 1 203 ? 18.788 -5.847 35.096 1.00 79.31 203 ALA A CA 1
ATOM 1485 C C . ALA A 1 203 ? 17.391 -5.239 35.243 1.00 79.31 203 ALA A C 1
ATOM 1487 O O . ALA A 1 203 ? 17.227 -4.038 35.030 1.00 79.31 203 ALA A O 1
ATOM 1488 N N . VAL A 1 204 ? 16.415 -6.048 35.674 1.00 73.81 204 VAL A N 1
ATOM 1489 C CA . VAL A 1 204 ? 15.040 -5.589 35.931 1.00 73.81 204 VAL A CA 1
ATOM 1490 C C . VAL A 1 204 ? 15.058 -4.323 36.789 1.00 73.81 204 VAL A C 1
ATOM 1492 O O . VAL A 1 204 ? 15.581 -4.316 37.912 1.00 73.81 204 VAL A O 1
ATOM 1495 N N . SER A 1 205 ? 14.483 -3.256 36.246 1.00 69.94 205 SER A N 1
ATOM 1496 C CA . SER A 1 205 ? 14.267 -1.997 36.938 1.00 69.94 205 SER A CA 1
ATOM 1497 C C . SER A 1 205 ? 13.275 -2.227 38.076 1.00 69.94 205 SER A C 1
ATOM 1499 O O . SER A 1 205 ? 12.168 -2.726 37.878 1.00 69.94 205 SER A O 1
ATOM 1501 N N . GLY A 1 206 ? 13.679 -1.915 39.307 1.00 70.75 206 GLY A N 1
ATOM 1502 C CA . GLY A 1 206 ? 12.772 -1.976 40.449 1.00 70.75 206 GLY A CA 1
ATOM 1503 C C . GLY A 1 206 ? 11.818 -0.786 40.415 1.00 70.75 206 GLY A C 1
ATOM 1504 O O . GLY A 1 206 ? 12.274 0.344 40.573 1.00 70.75 206 GLY A O 1
ATOM 1505 N N . CYS A 1 207 ? 10.518 -1.041 40.259 1.00 77.62 207 CYS A N 1
ATOM 1506 C CA . CYS A 1 207 ? 9.484 0.001 40.225 1.00 77.62 207 CYS A CA 1
ATOM 1507 C C . CYS A 1 207 ? 8.965 0.443 41.598 1.00 77.62 207 CYS A C 1
ATOM 1509 O O . CYS A 1 207 ? 8.075 1.277 41.662 1.00 77.62 207 CYS A O 1
ATOM 1511 N N . ASP A 1 208 ? 9.561 -0.060 42.683 1.00 82.50 208 ASP A N 1
ATOM 1512 C CA . ASP A 1 208 ? 9.152 0.210 44.066 1.00 82.50 208 ASP A CA 1
ATOM 1513 C C . ASP A 1 208 ? 9.061 1.719 44.366 1.00 82.50 208 ASP A C 1
ATOM 1515 O O . ASP A 1 208 ? 10.076 2.423 44.467 1.00 82.50 208 ASP A O 1
ATOM 1519 N N . ASP A 1 209 ? 7.836 2.217 44.541 1.00 83.75 209 ASP A N 1
ATOM 1520 C CA . ASP A 1 209 ? 7.548 3.615 44.876 1.00 83.75 209 ASP A CA 1
ATOM 1521 C C . ASP A 1 209 ? 7.521 3.875 46.394 1.00 83.75 209 ASP A C 1
ATOM 1523 O O . ASP A 1 209 ? 7.271 4.994 46.860 1.00 83.75 209 ASP A O 1
ATOM 1527 N N . SER A 1 210 ? 7.870 2.850 47.177 1.00 86.69 210 SER A N 1
ATOM 1528 C CA . SER A 1 210 ? 7.848 2.810 48.634 1.00 86.69 210 SER A CA 1
ATOM 1529 C C . SER A 1 210 ? 6.453 2.915 49.260 1.00 86.69 210 SER A C 1
ATOM 1531 O O . SER A 1 210 ? 6.347 3.190 50.467 1.00 86.69 210 SER A O 1
ATOM 1533 N N . VAL A 1 211 ? 5.389 2.666 48.495 1.00 83.56 211 VAL A N 1
ATOM 1534 C CA . VAL A 1 211 ? 4.012 2.568 48.977 1.00 83.56 211 VAL A CA 1
ATOM 1535 C C . VAL A 1 211 ? 3.640 1.093 49.128 1.00 83.56 211 VAL A C 1
ATOM 1537 O O . VAL A 1 211 ? 3.296 0.397 48.198 1.00 83.56 211 VAL A O 1
ATOM 1540 N N . ALA A 1 212 ? 3.628 0.582 50.360 1.00 82.56 212 ALA A N 1
ATOM 1541 C CA . ALA A 1 212 ? 3.475 -0.861 50.621 1.00 82.56 212 ALA A CA 1
ATOM 1542 C C . ALA A 1 212 ? 2.155 -1.524 50.151 1.00 82.56 212 ALA A C 1
ATOM 1544 O O . ALA A 1 212 ? 1.973 -2.715 50.394 1.00 82.56 212 ALA A O 1
ATOM 1545 N N . CYS A 1 213 ? 1.214 -0.758 49.600 1.00 85.06 213 CYS A N 1
ATOM 1546 C CA . CYS A 1 213 ? -0.059 -1.262 49.096 1.00 85.06 213 CYS A CA 1
ATOM 1547 C C . CYS A 1 213 ? -0.213 -1.143 47.579 1.00 85.06 213 CYS A C 1
ATOM 1549 O O . CYS A 1 213 ? -1.251 -1.547 47.065 1.00 85.06 213 CYS A O 1
ATOM 1551 N N . THR A 1 214 ? 0.770 -0.592 46.869 1.00 83.69 214 THR A N 1
ATOM 1552 C CA . THR A 1 214 ? 0.789 -0.612 45.408 1.00 83.69 214 THR A CA 1
ATOM 1553 C C . THR A 1 214 ? 1.359 -1.938 44.920 1.00 83.69 214 THR A C 1
ATOM 1555 O O . THR A 1 214 ? 2.213 -2.552 45.563 1.00 83.69 214 THR A O 1
ATOM 1558 N N . ASP A 1 215 ? 0.840 -2.403 43.790 1.00 83.56 215 ASP A N 1
ATOM 1559 C CA . ASP A 1 215 ? 1.486 -3.436 42.999 1.00 83.56 215 ASP A CA 1
ATOM 1560 C C . ASP A 1 215 ? 2.482 -2.734 42.072 1.00 83.56 215 ASP A C 1
ATOM 1562 O O . ASP A 1 215 ? 2.103 -2.165 41.047 1.00 83.56 215 ASP A O 1
ATOM 1566 N N . ASP A 1 216 ? 3.749 -2.735 42.485 1.00 83.06 216 ASP A N 1
ATOM 1567 C CA . ASP A 1 216 ? 4.845 -2.094 41.759 1.00 83.06 216 ASP A CA 1
ATOM 1568 C C . ASP A 1 216 ? 5.373 -3.048 40.686 1.00 83.06 216 ASP A C 1
ATOM 1570 O O . ASP A 1 216 ? 6.206 -3.927 40.942 1.00 83.06 216 ASP A O 1
ATOM 1574 N N . ILE A 1 217 ? 4.850 -2.898 39.475 1.00 80.69 217 ILE A N 1
ATOM 1575 C CA . ILE A 1 217 ? 5.147 -3.769 38.344 1.00 80.69 217 ILE A CA 1
ATOM 1576 C C . ILE A 1 217 ? 5.674 -2.906 37.208 1.00 80.69 217 ILE A C 1
ATOM 1578 O O . ILE A 1 217 ? 5.085 -1.893 36.838 1.00 80.69 217 ILE A O 1
ATOM 1582 N N . CYS A 1 218 ? 6.795 -3.320 36.629 1.00 77.81 218 CYS A N 1
ATOM 1583 C CA . CYS A 1 218 ? 7.212 -2.749 35.363 1.00 77.81 218 CYS A CA 1
ATOM 1584 C C . CYS A 1 218 ? 6.489 -3.464 34.224 1.00 77.81 218 CYS A C 1
ATOM 1586 O O . CYS A 1 218 ? 6.568 -4.691 34.135 1.00 77.81 218 CYS A O 1
ATOM 1588 N N . VAL A 1 219 ? 5.783 -2.707 33.386 1.00 72.12 219 VAL A N 1
ATOM 1589 C CA . VAL A 1 219 ? 5.017 -3.236 32.255 1.00 72.12 219 VAL A CA 1
ATOM 1590 C C . VAL A 1 219 ? 5.503 -2.562 30.978 1.00 72.12 219 VAL A C 1
ATOM 1592 O O . VAL A 1 219 ? 5.476 -1.337 30.875 1.00 72.12 219 VAL A O 1
ATOM 1595 N N . GLU A 1 220 ? 5.929 -3.350 29.998 1.00 63.44 220 GLU A N 1
ATOM 1596 C CA . GLU A 1 220 ? 6.302 -2.838 28.675 1.00 63.44 220 GLU A CA 1
ATOM 1597 C C . GLU A 1 220 ? 5.053 -2.467 27.857 1.00 63.44 220 GLU A C 1
ATOM 1599 O O . GLU A 1 220 ? 4.044 -3.168 27.959 1.00 63.44 220 GLU A O 1
ATOM 1604 N N . PRO A 1 221 ? 5.065 -1.369 27.074 1.00 50.62 221 PRO A N 1
ATOM 1605 C CA . PRO A 1 221 ? 6.117 -0.352 26.944 1.00 50.62 221 PRO A CA 1
ATOM 1606 C C . PRO A 1 221 ? 5.930 0.809 27.947 1.00 50.62 221 PRO A C 1
ATOM 1608 O O . PRO A 1 221 ? 6.637 1.814 27.911 1.00 50.62 221 PRO A O 1
ATOM 1611 N N . GLY A 1 222 ? 4.924 0.715 28.827 1.00 62.22 222 GLY A N 1
ATOM 1612 C CA . GLY A 1 222 ? 4.470 1.788 29.718 1.00 62.22 222 GLY A CA 1
ATOM 1613 C C . GLY A 1 222 ? 5.413 2.125 30.879 1.00 62.22 222 GLY A C 1
ATOM 1614 O O . GLY A 1 222 ? 5.184 3.113 31.580 1.00 62.22 222 GLY A O 1
ATOM 1615 N N . GLY A 1 223 ? 6.468 1.337 31.089 1.00 73.94 223 GLY A N 1
ATOM 1616 C CA . GLY A 1 223 ? 7.425 1.506 32.176 1.00 73.94 223 GLY A CA 1
ATOM 1617 C C . GLY A 1 223 ? 6.832 1.158 33.544 1.00 73.94 223 GLY A C 1
ATOM 1618 O O . GLY A 1 223 ? 5.986 0.273 33.679 1.00 73.94 223 GLY A O 1
ATOM 1619 N N . CYS A 1 224 ? 7.304 1.832 34.596 1.00 77.75 224 CYS A N 1
ATOM 1620 C CA . CYS A 1 224 ? 6.869 1.537 35.960 1.00 77.75 224 CYS A CA 1
ATOM 1621 C C . CYS A 1 224 ? 5.409 1.918 36.212 1.00 77.75 224 CYS A C 1
ATOM 1623 O O . CYS A 1 224 ? 5.048 3.097 36.168 1.00 77.75 224 CYS A O 1
ATOM 1625 N N . GLN A 1 225 ? 4.607 0.917 36.567 1.00 84.12 225 GLN A N 1
ATOM 1626 C CA . GLN A 1 225 ? 3.239 1.067 37.034 1.00 84.12 225 GLN A CA 1
ATOM 1627 C C . GLN A 1 225 ? 3.171 0.718 38.521 1.00 84.12 225 GLN A C 1
ATOM 1629 O O . GLN A 1 225 ? 3.591 -0.357 38.936 1.00 84.12 225 GLN A O 1
ATOM 1634 N N . ASN A 1 226 ? 2.611 1.631 39.313 1.00 82.44 226 ASN A N 1
ATOM 1635 C CA . ASN A 1 226 ? 2.455 1.465 40.759 1.00 82.44 226 ASN A CA 1
ATOM 1636 C C . ASN A 1 226 ? 0.962 1.497 41.072 1.00 82.44 226 ASN A C 1
ATOM 1638 O O . ASN A 1 226 ? 0.410 2.506 41.523 1.00 82.44 226 ASN A O 1
ATOM 1642 N N . THR A 1 227 ? 0.279 0.416 40.699 1.00 80.56 227 THR A N 1
ATOM 1643 C CA . THR A 1 227 ? -1.185 0.366 40.716 1.00 80.56 227 THR A CA 1
ATOM 1644 C C . THR A 1 227 ? -1.668 0.178 42.152 1.00 80.56 227 THR A C 1
ATOM 1646 O O . THR A 1 227 ? -1.264 -0.787 42.802 1.00 80.56 227 THR A O 1
ATOM 1649 N N . PRO A 1 228 ? -2.527 1.062 42.693 1.00 78.75 228 PRO A N 1
ATOM 1650 C CA . PRO A 1 228 ? -3.057 0.892 44.041 1.00 78.75 228 PRO A CA 1
ATOM 1651 C C . PRO A 1 228 ? -3.834 -0.423 44.177 1.00 78.75 228 PRO A C 1
ATOM 1653 O O . PRO A 1 228 ? -4.777 -0.662 43.423 1.00 78.75 228 PRO A O 1
ATOM 1656 N N . ASN A 1 229 ? -3.481 -1.245 45.167 1.00 79.19 229 ASN A N 1
ATOM 1657 C CA . ASN A 1 229 ? -4.148 -2.513 45.443 1.00 79.19 229 ASN A CA 1
ATOM 1658 C C . ASN A 1 229 ? -4.700 -2.539 46.879 1.00 79.19 229 ASN A C 1
ATOM 1660 O O . ASN A 1 229 ? -3.971 -2.617 47.871 1.00 79.19 229 ASN A O 1
ATOM 1664 N N . ASP A 1 230 ? -6.028 -2.483 46.993 1.00 79.69 230 ASP A N 1
ATOM 1665 C CA . ASP A 1 230 ? -6.729 -2.464 48.280 1.00 79.69 230 ASP A CA 1
ATOM 1666 C C . ASP A 1 230 ? -6.619 -3.802 49.042 1.00 79.69 230 ASP A C 1
ATOM 1668 O O . ASP A 1 230 ? -6.714 -3.809 50.272 1.00 79.69 230 ASP A O 1
ATOM 1672 N N . ASP A 1 231 ? -6.355 -4.924 48.359 1.00 79.88 231 ASP A N 1
ATOM 1673 C CA . ASP A 1 231 ? -6.160 -6.236 48.997 1.00 79.88 231 ASP A CA 1
ATOM 1674 C C . ASP A 1 231 ? -4.858 -6.299 49.811 1.00 79.88 231 ASP A C 1
ATOM 1676 O O . ASP A 1 231 ? -4.736 -7.101 50.743 1.00 79.88 231 ASP A O 1
ATOM 1680 N N . ASN A 1 232 ? -3.908 -5.405 49.518 1.00 82.81 232 ASN A N 1
ATOM 1681 C CA . ASN A 1 232 ? -2.697 -5.212 50.314 1.00 82.81 232 ASN A CA 1
ATOM 1682 C C . ASN A 1 232 ? -2.963 -4.419 51.614 1.00 82.81 232 ASN A C 1
ATOM 1684 O O . ASN A 1 232 ? -2.049 -4.214 52.422 1.00 82.81 232 ASN A O 1
ATOM 1688 N N . CYS A 1 233 ? -4.209 -3.999 51.855 1.00 81.56 233 CYS A N 1
ATOM 1689 C CA . CYS A 1 233 ? -4.640 -3.277 53.044 1.00 81.56 233 CYS A CA 1
ATOM 1690 C C . CYS A 1 233 ? -5.575 -4.101 53.948 1.00 81.56 233 CYS A C 1
ATOM 1692 O O . CYS A 1 233 ? -6.171 -5.101 53.556 1.00 81.56 233 CYS A O 1
ATOM 1694 N N . GLU A 1 234 ? -5.712 -3.695 55.217 1.00 83.75 234 GLU A N 1
ATOM 1695 C CA . GLU A 1 234 ? -6.669 -4.353 56.114 1.00 83.75 234 GLU A CA 1
ATOM 1696 C C . GLU A 1 234 ? -8.116 -4.054 55.676 1.00 83.75 234 GLU A C 1
ATOM 1698 O O . GLU A 1 234 ? -8.392 -2.960 55.180 1.00 83.75 234 GLU A O 1
ATOM 1703 N N . PRO A 1 235 ? -9.087 -4.953 55.929 1.00 76.56 235 PRO A N 1
ATOM 1704 C CA . PRO A 1 235 ? -10.476 -4.745 55.526 1.00 76.56 235 PRO A CA 1
ATOM 1705 C C . PRO A 1 235 ? -11.052 -3.394 55.986 1.00 76.56 235 PRO A C 1
ATOM 1707 O O . PRO A 1 235 ? -11.106 -3.102 57.187 1.00 76.56 235 PRO A O 1
ATOM 1710 N N . GLY A 1 236 ? -11.534 -2.597 55.028 1.00 70.62 236 GLY A N 1
ATOM 1711 C CA . GLY A 1 236 ? -12.043 -1.239 55.258 1.00 70.62 236 GLY A CA 1
ATOM 1712 C C . GLY A 1 236 ? -10.973 -0.142 55.202 1.00 70.62 236 GLY A C 1
ATOM 1713 O O . GLY A 1 236 ? -11.225 0.970 55.670 1.00 70.62 236 GLY A O 1
ATOM 1714 N N . GLN A 1 237 ? -9.789 -0.457 54.682 1.00 80.19 237 GLN A N 1
ATOM 1715 C CA . GLN A 1 237 ? -8.769 0.501 54.277 1.00 80.19 237 GLN A CA 1
ATOM 1716 C C . GLN A 1 237 ? -8.626 0.498 52.755 1.00 80.19 237 GLN A C 1
ATOM 1718 O O . GLN A 1 237 ? -8.901 -0.513 52.117 1.00 80.19 237 GLN A O 1
ATOM 1723 N N . PHE A 1 238 ? -8.161 1.618 52.213 1.00 79.12 238 PHE A N 1
ATOM 1724 C CA . PHE A 1 238 ? -7.903 1.787 50.786 1.00 79.12 238 PHE A CA 1
ATOM 1725 C C . PHE A 1 238 ? -6.440 2.154 50.569 1.00 79.12 238 PHE A C 1
ATOM 1727 O O . PHE A 1 238 ? -5.840 2.846 51.409 1.00 79.12 238 PHE A O 1
ATOM 1734 N N . CYS A 1 239 ? -5.873 1.673 49.468 1.00 77.94 239 CYS A N 1
ATOM 1735 C CA . CYS A 1 239 ? -4.540 2.043 49.050 1.00 77.94 239 CYS A CA 1
ATOM 1736 C C . CYS A 1 239 ? -4.557 3.446 48.444 1.00 77.94 239 CYS A C 1
ATOM 1738 O O . CYS A 1 239 ? -5.224 3.715 47.448 1.00 77.94 239 CYS A O 1
ATOM 1740 N N . GLU A 1 240 ? -3.822 4.350 49.082 1.00 77.75 240 GLU A N 1
ATOM 1741 C CA . GLU A 1 240 ? -3.695 5.749 48.690 1.00 77.75 240 GLU A CA 1
ATOM 1742 C C . GLU A 1 240 ? -2.225 6.068 48.397 1.00 77.75 240 GLU A C 1
ATOM 1744 O O . GLU A 1 240 ? -1.326 5.320 48.778 1.00 77.75 240 GLU A O 1
ATOM 1749 N N . THR A 1 241 ? -1.956 7.252 47.842 1.00 72.50 241 THR A N 1
ATOM 1750 C CA . THR A 1 241 ? -0.603 7.752 47.481 1.00 72.50 241 THR A CA 1
ATOM 1751 C C . THR A 1 241 ? 0.451 7.751 48.603 1.00 72.50 241 THR A C 1
ATOM 1753 O O . THR A 1 241 ? 1.612 8.077 48.371 1.00 72.50 241 THR A O 1
ATOM 1756 N N . THR A 1 242 ? 0.070 7.445 49.847 1.00 76.25 242 THR A N 1
ATOM 1757 C CA . THR A 1 242 ? 0.984 7.361 51.001 1.00 76.25 242 THR A CA 1
ATOM 1758 C C . THR A 1 242 ? 0.885 6.037 51.770 1.00 76.25 242 THR A C 1
ATOM 1760 O O . THR A 1 242 ? 1.518 5.897 52.820 1.00 76.25 242 THR A O 1
ATOM 1763 N N . GLY A 1 243 ? 0.106 5.072 51.269 1.00 82.25 243 GLY A N 1
ATOM 1764 C CA . GLY A 1 243 ? -0.133 3.762 51.876 1.00 82.25 243 GLY A CA 1
ATOM 1765 C C . GLY A 1 243 ? -1.596 3.521 52.251 1.00 82.25 243 GLY A C 1
ATOM 1766 O O . GLY A 1 243 ? -2.479 4.318 51.947 1.00 82.25 243 GLY A O 1
ATOM 1767 N N . CYS A 1 244 ? -1.850 2.423 52.966 1.00 82.75 244 CYS A N 1
ATOM 1768 C CA . CYS A 1 244 ? -3.191 2.058 53.422 1.00 82.75 244 CYS A CA 1
ATOM 1769 C C . CYS A 1 244 ? -3.766 3.078 54.409 1.00 82.75 244 CYS A C 1
ATOM 1771 O O . CYS A 1 244 ? -3.232 3.265 55.512 1.00 82.75 244 CYS A O 1
ATOM 1773 N N . THR A 1 245 ? -4.909 3.676 54.080 1.00 78.12 245 THR A N 1
ATOM 1774 C CA . THR A 1 245 ? -5.614 4.586 54.990 1.00 78.12 245 THR A CA 1
ATOM 1775 C C . THR A 1 245 ? -6.998 4.054 55.357 1.00 78.12 245 THR A C 1
ATOM 1777 O O . THR A 1 245 ? -7.704 3.473 54.548 1.00 78.12 245 THR A O 1
ATOM 1780 N N . ALA A 1 246 ? -7.377 4.205 56.634 1.00 70.69 246 ALA A N 1
ATOM 1781 C CA . ALA A 1 246 ? -8.689 3.792 57.161 1.00 70.69 246 ALA A CA 1
ATOM 1782 C C . ALA A 1 246 ? -9.756 4.897 57.058 1.00 70.69 246 ALA A C 1
ATOM 1784 O O . ALA A 1 246 ? -10.876 4.739 57.549 1.00 70.69 246 ALA A O 1
ATOM 1785 N N . ALA A 1 247 ? -9.381 6.061 56.527 1.00 62.44 247 ALA A N 1
ATOM 1786 C CA . ALA A 1 247 ? -10.342 7.084 56.169 1.00 62.44 247 ALA A CA 1
ATOM 1787 C C . ALA A 1 247 ? -10.836 6.715 54.774 1.00 62.44 247 ALA A C 1
ATOM 1789 O O . ALA A 1 247 ? -10.012 6.490 53.897 1.00 62.44 247 ALA A O 1
ATOM 1790 N N . GLY A 1 248 ? -12.154 6.623 54.588 1.00 66.25 248 GLY A N 1
ATOM 1791 C CA . GLY A 1 248 ? -12.705 6.549 53.239 1.00 66.25 248 GLY A CA 1
ATOM 1792 C C . GLY A 1 248 ? -12.122 7.672 52.385 1.00 66.25 248 GLY A C 1
ATOM 1793 O O . GLY A 1 248 ? -11.783 8.737 52.918 1.00 66.25 248 GLY A O 1
ATOM 1794 N N . CYS A 1 249 ? -11.985 7.400 51.095 1.00 67.88 249 CYS A N 1
ATOM 1795 C CA . CYS A 1 249 ? -11.418 8.320 50.124 1.00 67.88 249 CYS A CA 1
ATOM 1796 C C . CYS A 1 249 ? -12.060 9.719 50.215 1.00 67.88 249 CYS A C 1
ATOM 1798 O O . CYS A 1 249 ? -13.195 9.902 50.686 1.00 67.88 249 CYS A O 1
ATOM 1800 N N . GLU A 1 250 ? -11.326 10.754 49.809 1.00 76.06 250 GLU A N 1
ATOM 1801 C CA . GLU A 1 250 ? -11.905 12.094 49.755 1.00 76.06 250 GLU A CA 1
ATOM 1802 C C . GLU A 1 250 ? -12.950 12.147 48.635 1.00 76.06 250 GLU A C 1
ATOM 1804 O O . GLU A 1 250 ? -12.648 11.817 47.497 1.00 76.06 250 GLU A O 1
ATOM 1809 N N . ASN A 1 251 ? -14.182 12.563 48.948 1.00 79.69 251 ASN A N 1
ATOM 1810 C CA . ASN A 1 251 ? -15.260 12.675 47.958 1.00 79.69 251 ASN A CA 1
ATOM 1811 C C . ASN A 1 251 ? -14.797 13.477 46.726 1.00 79.69 251 ASN A C 1
ATOM 1813 O O . ASN A 1 251 ? -14.464 14.659 46.867 1.00 79.69 251 ASN A O 1
ATOM 1817 N N . GLY A 1 252 ? -14.833 12.850 45.548 1.00 77.31 252 GLY A N 1
ATOM 1818 C CA . GLY A 1 252 ? -14.332 13.406 44.287 1.00 77.31 252 GLY A CA 1
ATOM 1819 C C . GLY A 1 252 ? -12.866 13.093 43.957 1.00 77.31 252 GLY A C 1
ATOM 1820 O O . GLY A 1 252 ? -12.349 13.622 42.977 1.00 77.31 252 GLY A O 1
ATOM 1821 N N . ALA A 1 253 ? -12.171 12.278 44.756 1.00 81.19 253 ALA A N 1
ATOM 1822 C CA . ALA A 1 253 ? -10.865 11.734 44.389 1.00 81.19 253 ALA A CA 1
ATOM 1823 C C . ALA A 1 253 ? -11.022 10.716 43.250 1.00 81.19 253 ALA A C 1
ATOM 1825 O O . ALA A 1 253 ? -11.895 9.852 43.326 1.00 81.19 253 ALA A O 1
ATOM 1826 N N . LEU A 1 254 ? -10.167 10.816 42.230 1.00 82.38 254 LEU A N 1
ATOM 1827 C CA . LEU A 1 254 ? -10.109 9.892 41.095 1.00 82.38 254 LEU A CA 1
ATOM 1828 C C . LEU A 1 254 ? -8.949 8.907 41.274 1.00 82.38 254 LEU A C 1
ATOM 1830 O O . LEU A 1 254 ? -7.900 9.288 41.800 1.00 82.38 254 LEU A O 1
ATOM 1834 N N . ARG A 1 255 ? -9.133 7.662 40.831 1.00 77.69 255 ARG A N 1
ATOM 1835 C CA . ARG A 1 255 ? -8.072 6.649 40.716 1.00 77.69 255 ARG A CA 1
ATOM 1836 C C . ARG A 1 255 ? -8.305 5.757 39.499 1.00 77.69 255 ARG A C 1
ATOM 1838 O O . ARG A 1 255 ? -9.441 5.628 39.057 1.00 77.69 255 ARG A O 1
ATOM 1845 N N . CYS A 1 256 ? -7.246 5.114 39.023 1.00 77.19 256 CYS A N 1
ATOM 1846 C CA . CYS A 1 256 ? -7.319 4.075 37.999 1.00 77.19 256 CYS A CA 1
ATOM 1847 C C . CYS A 1 256 ? -7.044 2.708 38.622 1.00 77.19 256 CYS A C 1
ATOM 1849 O O . CYS A 1 256 ? -6.104 2.571 39.409 1.00 77.19 256 CYS A O 1
ATOM 1851 N N . VAL A 1 257 ? -7.859 1.717 38.272 1.00 74.38 257 VAL A N 1
ATOM 1852 C CA . VAL A 1 257 ? -7.656 0.307 38.615 1.00 74.38 257 VAL A CA 1
ATOM 1853 C C . VAL A 1 257 ? -7.757 -0.485 37.313 1.00 74.38 257 VAL A C 1
ATOM 1855 O O . VAL A 1 257 ? -8.854 -0.710 36.812 1.00 74.38 257 VAL A O 1
ATOM 1858 N N . GLY A 1 258 ? -6.611 -0.854 36.735 1.00 73.56 258 GLY A N 1
ATOM 1859 C CA . GLY A 1 258 ? -6.563 -1.378 35.367 1.00 73.56 258 GLY A CA 1
ATOM 1860 C C . GLY A 1 258 ? -7.006 -0.321 34.351 1.00 73.56 258 GLY A C 1
ATOM 1861 O O . GLY A 1 258 ? -6.512 0.807 34.369 1.00 73.56 258 GLY A O 1
ATOM 1862 N N . ASP A 1 259 ? -7.959 -0.681 33.498 1.00 73.25 259 ASP A N 1
ATOM 1863 C CA . ASP A 1 259 ? -8.632 0.209 32.552 1.00 73.25 259 ASP A CA 1
ATOM 1864 C C . ASP A 1 259 ? -9.817 0.971 33.179 1.00 73.25 259 ASP A C 1
ATOM 1866 O O . ASP A 1 259 ? -10.419 1.813 32.526 1.00 73.25 259 ASP A O 1
ATOM 1870 N N . GLU A 1 260 ? -10.163 0.752 34.451 1.00 79.50 260 GLU A N 1
ATOM 1871 C CA . GLU A 1 260 ? -11.338 1.367 35.080 1.00 79.50 260 GLU A CA 1
ATOM 1872 C C . GLU A 1 260 ? -10.999 2.648 35.868 1.00 79.50 260 GLU A C 1
ATOM 1874 O O . GLU A 1 260 ? -10.263 2.624 36.862 1.00 79.50 260 GLU A O 1
ATOM 1879 N N . LEU A 1 261 ? -11.590 3.778 35.464 1.00 85.50 261 LEU A N 1
ATOM 1880 C CA . LEU A 1 261 ? -11.582 5.035 36.210 1.00 85.50 261 LEU A CA 1
ATOM 1881 C C . LEU A 1 261 ? -12.628 4.975 37.326 1.00 85.50 261 LEU A C 1
ATOM 1883 O O . LEU A 1 261 ? -13.823 4.814 37.072 1.00 85.50 261 LEU A O 1
ATOM 1887 N N . GLN A 1 262 ? -12.197 5.182 38.566 1.00 88.19 262 GLN A N 1
ATOM 1888 C CA . GLN A 1 262 ? -13.059 5.184 39.746 1.00 88.19 262 GLN A CA 1
ATOM 1889 C C . GLN A 1 262 ? -13.061 6.557 40.428 1.00 88.19 262 GLN A C 1
ATOM 1891 O O . GLN A 1 262 ? -12.019 7.201 40.559 1.00 88.19 262 GLN A O 1
ATOM 1896 N N . GLU A 1 263 ? -14.224 6.991 40.918 1.00 87.62 263 GLU A N 1
ATOM 1897 C CA . GLU A 1 263 ? -14.408 8.219 41.698 1.00 87.62 263 GLU A CA 1
ATOM 1898 C C . GLU A 1 263 ? -14.898 7.868 43.096 1.00 87.62 263 GLU A C 1
ATOM 1900 O O . GLU A 1 263 ? -15.799 7.054 43.297 1.00 87.62 263 GLU A O 1
ATOM 1905 N N . CYS A 1 264 ? -14.328 8.534 44.089 1.00 83.06 264 CYS A N 1
ATOM 1906 C CA . CYS A 1 264 ? -14.790 8.402 45.450 1.00 83.06 264 CYS A CA 1
ATOM 1907 C C . CYS A 1 264 ? -16.167 9.050 45.667 1.00 83.06 264 CYS A C 1
ATOM 1909 O O . CYS A 1 264 ? -16.290 10.284 45.654 1.00 83.06 264 CYS A O 1
ATOM 1911 N N . GLN A 1 265 ? -17.178 8.236 45.986 1.00 83.69 265 GLN A N 1
ATOM 1912 C CA . GLN A 1 265 ? -18.510 8.676 46.395 1.00 83.69 265 GLN A CA 1
ATOM 1913 C C . GLN A 1 265 ? -18.899 8.080 47.754 1.00 83.69 265 GLN A C 1
ATOM 1915 O O . GLN A 1 265 ? -19.025 6.882 47.957 1.00 83.69 265 GLN A O 1
ATOM 1920 N N . GLY A 1 266 ? -19.107 8.944 48.747 1.00 78.50 266 GLY A N 1
ATOM 1921 C CA . GLY A 1 266 ? -19.501 8.530 50.095 1.00 78.50 266 GLY A CA 1
ATOM 1922 C C . GLY A 1 266 ? -18.389 7.870 50.919 1.00 78.50 266 GLY A C 1
ATOM 1923 O O . GLY A 1 266 ? -18.696 7.317 51.974 1.00 78.50 266 GLY A O 1
ATOM 1924 N N . GLY A 1 267 ? -17.124 7.989 50.496 1.00 75.06 267 GLY A N 1
ATOM 1925 C CA . GLY A 1 267 ? -15.969 7.352 51.138 1.00 75.06 267 GLY A CA 1
ATOM 1926 C C . GLY A 1 267 ? -15.652 5.948 50.613 1.00 75.06 267 GLY A C 1
ATOM 1927 O O . GLY A 1 267 ? -14.818 5.274 51.214 1.00 75.06 267 GLY A O 1
ATOM 1928 N N . GLU A 1 268 ? -16.305 5.527 49.528 1.00 76.25 268 GLU A N 1
ATOM 1929 C CA . GLU A 1 268 ? -16.017 4.315 48.758 1.00 76.25 268 GLU A CA 1
ATOM 1930 C C . GLU A 1 268 ? -15.734 4.722 47.302 1.00 76.25 268 GLU A C 1
ATOM 1932 O O . GLU A 1 268 ? -16.343 5.667 46.796 1.00 76.25 268 GLU A O 1
ATOM 1937 N N . TYR A 1 269 ? -14.784 4.056 46.645 1.00 77.56 269 TYR A N 1
ATOM 1938 C CA . TYR A 1 269 ? -14.533 4.245 45.217 1.00 77.56 269 TYR A CA 1
ATOM 1939 C C . TYR A 1 269 ? -15.584 3.482 44.409 1.00 77.56 269 TYR A C 1
ATOM 1941 O O . TYR A 1 269 ? -15.747 2.275 44.583 1.00 77.56 269 TYR A O 1
ATOM 1949 N N . GLU A 1 270 ? -16.296 4.194 43.541 1.00 82.44 270 GLU A N 1
ATOM 1950 C CA . GLU A 1 270 ? -17.269 3.634 42.605 1.00 82.44 270 GLU A CA 1
ATOM 1951 C C . GLU A 1 270 ? -16.758 3.812 41.168 1.00 82.44 270 GLU A C 1
ATOM 1953 O O . GLU A 1 270 ? -16.132 4.826 40.847 1.00 82.44 270 GLU A O 1
ATOM 1958 N N . ALA A 1 271 ? -17.024 2.830 40.303 1.00 82.00 271 ALA A N 1
ATOM 1959 C CA . ALA A 1 271 ? -16.682 2.887 38.883 1.00 82.00 271 ALA A CA 1
ATOM 1960 C C . ALA A 1 271 ? -17.368 4.078 38.197 1.00 82.00 271 ALA A C 1
ATOM 1962 O O . ALA A 1 271 ? -18.582 4.264 38.326 1.00 82.00 271 ALA A O 1
ATOM 1963 N N . VAL A 1 272 ? -16.593 4.866 37.454 1.00 83.62 272 VAL A N 1
ATOM 1964 C CA . VAL A 1 272 ? -17.077 5.990 36.639 1.00 83.62 272 VAL A CA 1
ATOM 1965 C C . VAL A 1 272 ? -17.163 5.569 35.182 1.00 83.62 272 VAL A C 1
ATOM 1967 O O . VAL A 1 272 ? -18.206 5.745 34.553 1.00 83.62 272 VAL A O 1
ATOM 1970 N N . GLU A 1 273 ? -16.069 5.016 34.663 1.00 86.12 273 GLU A N 1
ATOM 1971 C CA . GLU A 1 273 ? -15.893 4.669 33.256 1.00 86.12 273 GLU A CA 1
ATOM 1972 C C . GLU A 1 273 ? -14.838 3.565 33.126 1.00 86.12 273 GLU A C 1
ATOM 1974 O O . GLU A 1 273 ? -13.874 3.541 33.887 1.00 86.12 273 GLU A O 1
ATOM 1979 N N . THR A 1 274 ? -15.022 2.653 32.173 1.00 83.69 274 THR A N 1
ATOM 1980 C CA . THR A 1 274 ? -14.014 1.656 31.791 1.00 83.69 274 THR A CA 1
ATOM 1981 C C . THR A 1 274 ? -13.413 2.096 30.463 1.00 83.69 274 THR A C 1
ATOM 1983 O O . THR A 1 274 ? -14.140 2.246 29.480 1.00 83.69 274 THR A O 1
ATOM 1986 N N . CYS A 1 275 ? -12.112 2.348 30.455 1.00 74.75 275 CYS A N 1
ATOM 1987 C CA . CYS A 1 275 ? -11.360 2.837 29.317 1.00 74.75 275 CYS A CA 1
ATOM 1988 C C . CYS A 1 275 ? -11.237 1.744 28.262 1.00 74.75 275 CYS A C 1
ATOM 1990 O O . CYS A 1 275 ? -10.586 0.725 28.446 1.00 74.75 275 CYS A O 1
ATOM 1992 N N . ALA A 1 276 ? -11.903 1.972 27.141 1.00 70.00 276 ALA A N 1
ATOM 1993 C CA . ALA A 1 276 ? -11.898 1.101 25.982 1.00 70.00 276 ALA A CA 1
ATOM 1994 C C . ALA A 1 276 ? -11.559 1.936 24.745 1.00 70.00 276 ALA A C 1
ATOM 1996 O O . ALA A 1 276 ? -11.392 3.154 24.826 1.00 70.00 276 ALA A O 1
ATOM 1997 N N . LEU A 1 277 ? -11.470 1.292 23.583 1.00 60.00 277 LEU A N 1
ATOM 1998 C CA . LEU A 1 277 ? -11.212 1.996 22.328 1.00 60.00 277 LEU A CA 1
ATOM 1999 C C . LEU A 1 277 ? -12.231 3.139 22.107 1.00 60.00 277 LEU A C 1
ATOM 2001 O O . LEU A 1 277 ? -13.433 2.912 22.288 1.00 60.00 277 LEU A O 1
ATOM 2005 N N . PRO A 1 278 ? -11.787 4.351 21.710 1.00 55.84 278 PRO A N 1
ATOM 2006 C CA . PRO A 1 278 ? -10.437 4.714 21.249 1.00 55.84 278 PRO A CA 1
ATOM 2007 C C . PRO A 1 278 ? -9.465 5.213 22.340 1.00 55.84 278 PRO A C 1
ATOM 2009 O O . PRO A 1 278 ? -8.321 5.507 22.028 1.00 55.84 278 PRO A O 1
ATOM 2012 N N . THR A 1 279 ? -9.874 5.302 23.608 1.00 69.94 279 THR A N 1
ATOM 2013 C CA . THR A 1 279 ? -9.048 5.817 24.715 1.00 69.94 279 THR A CA 1
ATOM 2014 C C . THR A 1 279 ? -8.747 4.725 25.751 1.00 69.94 279 THR A C 1
ATOM 2016 O O . THR A 1 279 ? -9.257 4.770 26.870 1.00 69.94 279 THR A O 1
ATOM 2019 N N . PRO A 1 280 ? -7.932 3.706 25.417 1.00 68.25 280 PRO A N 1
ATOM 2020 C CA . PRO A 1 280 ? -7.768 2.515 26.254 1.00 68.25 280 PRO A CA 1
ATOM 2021 C C . PRO A 1 280 ? -6.943 2.750 27.532 1.00 68.25 280 PRO A C 1
ATOM 2023 O O . PRO A 1 280 ? -6.835 1.852 28.362 1.00 68.25 280 PRO A O 1
ATOM 2026 N N . VAL A 1 281 ? -6.336 3.929 27.715 1.00 74.19 281 VAL A N 1
ATOM 2027 C CA . VAL A 1 281 ? -5.438 4.211 28.844 1.00 74.19 281 VAL A CA 1
ATOM 2028 C C . VAL A 1 281 ? -6.181 4.973 29.938 1.00 74.19 281 VAL A C 1
ATOM 2030 O O . VAL A 1 281 ? -6.573 6.121 29.746 1.00 74.19 281 VAL A O 1
ATOM 2033 N N . CYS A 1 282 ? -6.335 4.390 31.127 1.00 74.38 282 CYS A N 1
ATOM 2034 C CA . CYS A 1 282 ? -6.889 5.126 32.265 1.00 74.38 282 CYS A CA 1
ATOM 2035 C C . CYS A 1 282 ? -5.875 6.138 32.819 1.00 74.38 282 CYS A C 1
ATOM 2037 O O . CYS A 1 282 ? -4.757 5.784 33.195 1.00 74.38 282 CYS A O 1
ATOM 2039 N N . THR A 1 283 ? -6.281 7.405 32.933 1.00 78.25 283 THR A N 1
ATOM 2040 C CA . THR A 1 283 ? -5.508 8.459 33.606 1.00 78.25 283 THR A CA 1
ATOM 2041 C C . THR A 1 283 ? -6.350 9.163 34.670 1.00 78.25 283 THR A C 1
ATOM 2043 O O . THR A 1 283 ? -7.577 9.099 34.669 1.00 78.25 283 THR A O 1
ATOM 2046 N N . LEU A 1 284 ? -5.706 9.919 35.566 1.00 74.81 284 LEU A N 1
ATOM 2047 C CA . LEU A 1 284 ? -6.412 10.725 36.575 1.00 74.81 284 LEU A CA 1
ATOM 2048 C C . LEU A 1 284 ? -7.243 11.880 35.978 1.00 74.81 284 LEU A C 1
ATOM 2050 O O . LEU A 1 284 ? -7.999 12.515 36.713 1.00 74.81 284 LEU A O 1
ATOM 2054 N N . GLU A 1 285 ? -7.099 12.171 34.681 1.00 76.94 285 GLU A N 1
ATOM 2055 C CA . GLU A 1 285 ? -7.918 13.150 33.952 1.00 76.94 285 GLU A CA 1
ATOM 2056 C C . GLU A 1 285 ? -9.056 12.495 33.146 1.00 76.94 285 GLU A C 1
ATOM 2058 O O . GLU A 1 285 ? -9.899 13.211 32.604 1.00 76.94 285 GLU A O 1
ATOM 2063 N N . GLY A 1 286 ? -9.119 11.158 33.109 1.00 77.44 286 GLY A N 1
ATOM 2064 C CA . GLY A 1 286 ? -10.071 10.380 32.318 1.00 77.44 286 GLY A CA 1
ATOM 2065 C C . GLY A 1 286 ? -9.393 9.317 31.455 1.00 77.44 286 GLY A C 1
ATOM 2066 O O . GLY A 1 286 ? -8.178 9.120 31.526 1.00 77.44 286 GLY A O 1
ATOM 2067 N N . CYS A 1 287 ? -10.178 8.645 30.620 1.00 79.31 287 CYS A N 1
ATOM 2068 C CA . CYS A 1 287 ? -9.643 7.763 29.591 1.00 79.31 287 CYS A CA 1
ATOM 2069 C C . CYS A 1 287 ? -8.882 8.577 28.537 1.00 79.31 287 CYS A C 1
ATOM 2071 O O . CYS A 1 287 ? -9.387 9.581 28.030 1.00 79.31 287 CYS A O 1
ATOM 2073 N N . ALA A 1 288 ? -7.661 8.148 28.237 1.00 76.19 288 ALA A N 1
ATOM 2074 C CA . ALA A 1 288 ? -6.737 8.789 27.321 1.00 76.19 288 ALA A CA 1
ATOM 2075 C C . ALA A 1 288 ? -6.306 7.831 26.207 1.00 76.19 288 ALA A C 1
ATOM 2077 O O . ALA A 1 288 ? -6.358 6.606 26.330 1.00 76.19 288 ALA A O 1
ATOM 2078 N N . GLU A 1 289 ? -5.886 8.438 25.111 1.00 77.88 289 GLU A N 1
ATOM 2079 C CA . GLU A 1 289 ? -5.267 7.783 23.967 1.00 77.88 289 GLU A CA 1
ATOM 2080 C C . GLU A 1 289 ? -3.876 7.238 24.368 1.00 77.88 289 GLU A C 1
ATOM 2082 O O . GLU A 1 289 ? -3.215 7.788 25.261 1.00 77.88 289 GLU A O 1
ATOM 2087 N N . CYS A 1 290 ? -3.425 6.141 23.754 1.00 72.19 290 CYS A N 1
ATOM 2088 C CA . CYS A 1 290 ? -2.057 5.650 23.928 1.00 72.19 290 CYS A CA 1
ATOM 2089 C C . CYS A 1 290 ? -1.039 6.602 23.266 1.00 72.19 290 CYS A C 1
ATOM 2091 O O . CYS A 1 290 ? -1.392 7.462 22.462 1.00 72.19 290 CYS A O 1
ATOM 2093 N N . ALA A 1 291 ? 0.241 6.497 23.638 1.00 73.56 291 ALA A N 1
ATOM 2094 C CA . ALA A 1 291 ? 1.282 7.360 23.079 1.00 73.56 291 ALA A CA 1
ATOM 2095 C C . ALA A 1 291 ? 1.668 6.901 21.657 1.00 73.56 291 ALA A C 1
ATOM 2097 O O . ALA A 1 291 ? 2.138 5.768 21.531 1.00 73.56 291 ALA A O 1
ATOM 2098 N N . PRO A 1 292 ? 1.548 7.755 20.618 1.00 74.88 292 PRO A N 1
ATOM 2099 C CA . PRO A 1 292 ? 1.890 7.377 19.248 1.00 74.88 292 PRO A CA 1
ATOM 2100 C C . PRO A 1 292 ? 3.307 6.811 19.118 1.00 74.88 292 PRO A C 1
ATOM 2102 O O . PRO A 1 292 ? 4.268 7.420 19.598 1.00 74.88 292 PRO A O 1
ATOM 2105 N N . GLY A 1 293 ? 3.426 5.657 18.461 1.00 67.38 293 GLY A N 1
ATOM 2106 C CA . GLY A 1 293 ? 4.675 4.922 18.253 1.00 67.38 293 GLY A CA 1
ATOM 2107 C C . GLY A 1 293 ? 5.104 4.016 19.413 1.00 67.38 293 GLY A C 1
ATOM 2108 O O . GLY A 1 293 ? 6.177 3.425 19.346 1.00 67.38 293 GLY A O 1
ATOM 2109 N N . ALA A 1 294 ? 4.318 3.902 20.488 1.00 72.12 294 ALA A N 1
ATOM 2110 C CA . ALA A 1 294 ? 4.544 2.863 21.493 1.00 72.12 294 ALA A CA 1
ATOM 2111 C C . ALA A 1 294 ? 4.192 1.483 20.909 1.00 72.12 294 ALA A C 1
ATOM 2113 O O . ALA A 1 294 ? 3.192 1.377 20.208 1.00 72.12 294 ALA A O 1
ATOM 2114 N N . ALA A 1 295 ? 4.967 0.440 21.220 1.00 74.94 295 ALA A N 1
ATOM 2115 C CA . ALA A 1 295 ? 4.761 -0.914 20.699 1.00 74.94 295 ALA A CA 1
ATOM 2116 C C . ALA A 1 295 ? 4.979 -1.985 21.782 1.00 74.94 295 ALA A C 1
ATOM 2118 O O . ALA A 1 295 ? 5.822 -1.804 22.660 1.00 74.94 295 ALA A O 1
ATOM 2119 N N . TYR A 1 296 ? 4.237 -3.095 21.748 1.00 68.50 296 TYR A N 1
ATOM 2120 C CA . TYR A 1 296 ? 4.473 -4.253 22.621 1.00 68.50 296 TYR A CA 1
ATOM 2121 C C . TYR A 1 296 ? 4.030 -5.571 21.988 1.00 68.50 296 TYR A C 1
ATOM 2123 O O . TYR A 1 296 ? 3.227 -5.594 21.061 1.00 68.50 296 TYR A O 1
ATOM 2131 N N . CYS A 1 297 ? 4.531 -6.685 22.524 1.00 61.16 297 CYS A N 1
ATOM 2132 C CA . CYS A 1 297 ? 4.182 -8.021 22.047 1.00 61.16 297 CYS A CA 1
ATOM 2133 C C . CYS A 1 297 ? 3.155 -8.718 22.942 1.00 61.16 297 CYS A C 1
ATOM 2135 O O . CYS A 1 297 ? 3.318 -8.768 24.161 1.00 61.16 297 CYS A O 1
ATOM 2137 N N . GLU A 1 298 ? 2.160 -9.350 22.324 1.00 57.19 298 GLU A N 1
ATOM 2138 C CA . GLU A 1 298 ? 1.262 -10.320 22.952 1.00 57.19 298 GLU A CA 1
ATOM 2139 C C . GLU A 1 298 ? 1.352 -11.654 22.191 1.00 57.19 298 GLU A C 1
ATOM 2141 O O . GLU A 1 298 ? 0.653 -11.912 21.211 1.00 57.19 298 GLU A O 1
ATOM 2146 N N . GLY A 1 299 ? 2.290 -12.515 22.598 1.00 61.12 299 GLY A N 1
ATOM 2147 C CA . GLY A 1 299 ? 2.631 -13.706 21.816 1.00 61.12 299 GLY A CA 1
ATOM 2148 C C . GLY A 1 299 ? 3.249 -13.313 20.462 1.00 61.12 299 GLY A C 1
ATOM 2149 O O . GLY A 1 299 ? 4.180 -12.517 20.457 1.00 61.12 299 GLY A O 1
ATOM 2150 N N . PRO A 1 300 ? 2.784 -13.850 19.318 1.00 56.69 300 PRO A N 1
ATOM 2151 C CA . PRO A 1 300 ? 3.245 -13.446 17.984 1.00 56.69 300 PRO A CA 1
ATOM 2152 C C . PRO A 1 300 ? 2.591 -12.149 17.466 1.00 56.69 300 PRO A C 1
ATOM 2154 O O . PRO A 1 300 ? 2.860 -11.748 16.333 1.00 56.69 300 PRO A O 1
ATOM 2157 N N . TRP A 1 301 ? 1.728 -11.509 18.262 1.00 58.31 301 TRP A N 1
ATOM 2158 C CA . TRP A 1 301 ? 1.068 -10.258 17.900 1.00 58.31 301 TRP A CA 1
ATOM 2159 C C . TRP A 1 301 ? 1.898 -9.054 18.338 1.00 58.31 301 TRP A C 1
ATOM 2161 O O . TRP A 1 301 ? 2.241 -8.928 19.513 1.00 58.31 301 TRP A O 1
ATOM 2171 N N . LEU A 1 302 ? 2.178 -8.165 17.394 1.00 79.00 302 LEU A N 1
ATOM 2172 C CA . LEU A 1 302 ? 2.770 -6.853 17.584 1.00 79.00 302 LEU A CA 1
ATOM 2173 C C . LEU A 1 302 ? 1.656 -5.809 17.696 1.00 79.00 302 LEU A C 1
ATOM 2175 O O . LEU A 1 302 ? 0.935 -5.551 16.739 1.00 79.00 302 LEU A O 1
ATOM 2179 N N . ASN A 1 303 ? 1.501 -5.224 18.877 1.00 75.12 303 ASN A N 1
ATOM 2180 C CA . ASN A 1 303 ? 0.548 -4.157 19.142 1.00 75.12 303 ASN A CA 1
ATOM 2181 C C . ASN A 1 303 ? 1.263 -2.808 19.066 1.00 75.12 303 ASN A C 1
ATOM 2183 O O . ASN A 1 303 ? 2.128 -2.544 19.898 1.00 75.12 303 ASN A O 1
ATOM 2187 N N . GLU A 1 304 ? 0.879 -1.950 18.128 1.00 78.00 304 GLU A N 1
ATOM 2188 C CA . GLU A 1 304 ? 1.462 -0.622 17.917 1.00 78.00 304 GLU A CA 1
ATOM 2189 C C . GLU A 1 304 ? 0.424 0.477 18.122 1.00 78.00 304 GLU A C 1
ATOM 2191 O O . GLU A 1 304 ? -0.724 0.369 17.706 1.00 78.00 304 GLU A O 1
ATOM 2196 N N . CYS A 1 305 ? 0.815 1.547 18.801 1.00 74.38 305 CYS A N 1
ATOM 2197 C CA . CYS A 1 305 ? -0.044 2.686 19.047 1.00 74.38 305 CYS A CA 1
ATOM 2198 C C . CYS A 1 305 ? 0.048 3.669 17.877 1.00 74.38 305 CYS A C 1
ATOM 2200 O O . CYS A 1 305 ? 1.096 4.283 17.655 1.00 74.38 305 CYS A O 1
ATOM 2202 N N . ASN A 1 306 ? -1.044 3.836 17.138 1.00 71.81 306 ASN A N 1
ATOM 2203 C CA . ASN A 1 306 ? -1.085 4.699 15.962 1.00 71.81 306 ASN A CA 1
ATOM 2204 C C . ASN A 1 306 ? -1.079 6.205 16.326 1.00 71.81 306 ASN A C 1
ATOM 2206 O O . ASN A 1 306 ? -1.060 6.599 17.496 1.00 71.81 306 ASN A O 1
ATOM 2210 N N . ALA A 1 307 ? -1.077 7.075 15.310 1.00 70.75 307 ALA A N 1
ATOM 2211 C CA . ALA A 1 307 ? -1.045 8.532 15.489 1.00 70.75 307 ALA A CA 1
ATOM 2212 C C . ALA A 1 307 ? -2.282 9.106 16.209 1.00 70.75 307 ALA A C 1
ATOM 2214 O O . ALA A 1 307 ? -2.181 10.169 16.825 1.00 70.75 307 ALA A O 1
ATOM 2215 N N . ASP A 1 308 ? -3.401 8.382 16.169 1.00 64.81 308 ASP A N 1
ATOM 2216 C CA . ASP A 1 308 ? -4.654 8.700 16.864 1.00 64.81 308 ASP A CA 1
ATOM 2217 C C . ASP A 1 308 ? -4.696 8.115 18.289 1.00 64.81 308 ASP A C 1
ATOM 2219 O O . ASP A 1 308 ? -5.712 8.179 18.981 1.00 64.81 308 ASP A O 1
ATOM 2223 N N . GLY A 1 309 ? -3.583 7.516 18.722 1.00 58.53 309 GLY A N 1
ATOM 2224 C CA . GLY A 1 309 ? -3.392 6.911 20.026 1.00 58.53 309 GLY A CA 1
ATOM 2225 C C . GLY A 1 309 ? -4.338 5.741 20.311 1.00 58.53 309 GLY A C 1
ATOM 2226 O O . GLY A 1 309 ? -4.853 5.576 21.422 1.00 58.53 309 GLY A O 1
ATOM 2227 N N . ILE A 1 310 ? -4.515 4.891 19.300 1.00 66.31 310 ILE A N 1
ATOM 2228 C CA . ILE A 1 310 ? -5.220 3.611 19.357 1.00 66.31 310 ILE A CA 1
ATOM 2229 C C . ILE A 1 310 ? -4.209 2.472 19.179 1.00 66.31 310 ILE A C 1
ATOM 2231 O O . ILE A 1 310 ? -3.349 2.538 18.305 1.00 66.31 310 ILE A O 1
ATOM 2235 N N . TRP A 1 311 ? -4.325 1.415 19.991 1.00 68.19 311 TRP A N 1
ATOM 2236 C CA . TRP A 1 311 ? -3.547 0.186 19.807 1.00 68.19 311 TRP A CA 1
ATOM 2237 C C . TRP A 1 311 ? -4.074 -0.611 18.612 1.00 68.19 311 TRP A C 1
ATOM 2239 O O . TRP A 1 311 ? -5.235 -1.023 18.599 1.00 68.19 311 TRP A O 1
ATOM 2249 N N . GLU A 1 312 ? -3.204 -0.862 17.644 1.00 75.44 312 GLU A N 1
ATOM 2250 C CA . GLU A 1 312 ? -3.437 -1.701 16.478 1.00 75.44 312 GLU A CA 1
ATOM 2251 C C . GLU A 1 312 ? -2.617 -2.982 16.600 1.00 75.44 312 GLU A C 1
ATOM 2253 O O . GLU A 1 312 ? -1.398 -2.947 16.749 1.00 75.44 312 GLU A O 1
ATOM 2258 N N . ALA A 1 313 ? -3.294 -4.128 16.551 1.00 70.25 313 ALA A N 1
ATOM 2259 C CA . ALA A 1 313 ? -2.647 -5.430 16.595 1.00 70.25 313 ALA A CA 1
ATOM 2260 C C . ALA A 1 313 ? -2.305 -5.897 15.175 1.00 70.25 313 ALA A C 1
ATOM 2262 O O . ALA A 1 313 ? -3.176 -5.998 14.309 1.00 70.25 313 ALA A O 1
ATOM 2263 N N . SER A 1 314 ? -1.047 -6.252 14.960 1.00 70.31 314 SER A N 1
ATOM 2264 C CA . SER A 1 314 ? -0.524 -6.874 13.749 1.00 70.31 314 SER A CA 1
ATOM 2265 C C . SER A 1 314 ? 0.101 -8.227 14.099 1.00 70.31 314 SER A C 1
ATOM 2267 O O . SER A 1 314 ? 0.539 -8.448 15.222 1.00 70.31 314 SER A O 1
ATOM 2269 N N . TYR A 1 315 ? 0.092 -9.186 13.174 1.00 68.50 315 TYR A N 1
ATOM 2270 C CA . TYR A 1 315 ? 0.668 -10.514 13.410 1.00 68.50 315 TYR A CA 1
ATOM 2271 C C . TYR A 1 315 ? 2.037 -10.599 12.743 1.00 68.50 315 TYR A C 1
ATOM 2273 O O . TYR A 1 315 ? 2.143 -10.358 11.538 1.00 68.50 315 TYR A O 1
ATOM 2281 N N . CYS A 1 316 ? 3.071 -10.987 13.487 1.00 61.59 316 CYS A N 1
ATOM 2282 C CA . CYS A 1 316 ? 4.397 -11.179 12.913 1.00 61.59 316 CYS A CA 1
ATOM 2283 C C . CYS A 1 316 ? 4.393 -12.379 11.953 1.00 61.59 316 CYS A C 1
ATOM 2285 O O . CYS A 1 316 ? 4.111 -13.514 12.342 1.00 61.59 316 CYS A O 1
ATOM 2287 N N . LEU A 1 317 ? 4.677 -12.133 10.671 1.00 51.53 317 LEU A N 1
ATOM 2288 C CA . LEU A 1 317 ? 4.635 -13.130 9.597 1.00 51.53 317 LEU A CA 1
ATOM 2289 C C . LEU A 1 317 ? 5.897 -13.075 8.730 1.00 51.53 317 LEU A C 1
ATOM 2291 O O . LEU A 1 317 ? 6.607 -12.074 8.666 1.00 51.53 317 LEU A O 1
ATOM 2295 N N . GLY A 1 318 ? 6.137 -14.156 7.986 1.00 54.59 318 GLY A N 1
ATOM 2296 C CA . GLY A 1 318 ? 7.197 -14.209 6.980 1.00 54.59 318 GLY A CA 1
ATOM 2297 C C . GLY A 1 318 ? 8.590 -14.372 7.598 1.00 54.59 318 GLY A C 1
ATOM 2298 O O . GLY A 1 318 ? 8.731 -15.206 8.491 1.00 54.59 318 GLY A O 1
ATOM 2299 N N . PRO A 1 319 ? 9.615 -13.637 7.120 1.00 43.38 319 PRO A N 1
ATOM 2300 C CA . PRO A 1 319 ? 10.991 -13.808 7.576 1.00 43.38 319 PRO A CA 1
ATOM 2301 C C . PRO A 1 319 ? 11.188 -13.382 9.023 1.00 43.38 319 PRO A C 1
ATOM 2303 O O . PRO A 1 319 ? 12.147 -13.847 9.624 1.00 43.38 319 PRO A O 1
ATOM 2306 N N . ALA A 1 320 ? 10.270 -12.569 9.569 1.00 58.44 320 ALA A N 1
ATOM 2307 C CA . ALA A 1 320 ? 10.254 -12.094 10.945 1.00 58.44 320 ALA A CA 1
ATOM 2308 C C . ALA A 1 320 ? 8.988 -12.517 11.720 1.00 58.44 320 ALA A C 1
ATOM 2310 O O . ALA A 1 320 ? 8.146 -11.690 12.055 1.00 58.44 320 ALA A O 1
ATOM 2311 N N . PRO A 1 321 ? 8.792 -13.819 11.966 1.00 59.09 321 PRO A N 1
ATOM 2312 C CA . PRO A 1 321 ? 7.521 -14.378 12.438 1.00 59.09 321 PRO A CA 1
ATOM 2313 C C . PRO A 1 321 ? 7.357 -14.383 13.971 1.00 59.09 321 PRO A C 1
ATOM 2315 O O . PRO A 1 321 ? 6.387 -14.943 14.480 1.00 59.09 321 PRO A O 1
ATOM 2318 N N . ALA A 1 322 ? 8.309 -13.822 14.720 1.00 55.19 322 ALA A N 1
ATOM 2319 C CA . ALA A 1 322 ? 8.253 -13.732 16.176 1.00 55.19 322 ALA A CA 1
ATOM 2320 C C . ALA A 1 322 ? 8.165 -12.265 16.601 1.00 55.19 322 ALA A C 1
ATOM 2322 O O . ALA A 1 322 ? 8.964 -11.454 16.145 1.00 55.19 322 ALA A O 1
ATOM 2323 N N . CYS A 1 323 ? 7.221 -11.938 17.487 1.00 60.31 323 CYS A N 1
ATOM 2324 C CA . CYS A 1 323 ? 7.199 -10.637 18.145 1.00 60.31 323 CYS A CA 1
ATOM 2325 C C . CYS A 1 323 ? 8.087 -10.705 19.388 1.00 60.31 323 CYS A C 1
ATOM 2327 O O . CYS A 1 323 ? 7.809 -11.478 20.310 1.00 60.31 323 CYS A O 1
ATOM 2329 N N . ILE A 1 324 ? 9.149 -9.904 19.423 1.00 60.84 324 ILE A N 1
ATOM 2330 C CA . ILE A 1 324 ? 10.014 -9.741 20.591 1.00 60.84 324 ILE A CA 1
ATOM 2331 C C . ILE A 1 324 ? 10.155 -8.244 20.860 1.00 60.84 324 ILE A C 1
ATOM 2333 O O . ILE A 1 324 ? 10.475 -7.480 19.960 1.00 60.84 324 ILE A O 1
ATOM 2337 N N . SER A 1 325 ? 9.895 -7.824 22.100 1.00 58.34 325 SER A N 1
ATOM 2338 C CA . SER A 1 325 ? 10.110 -6.440 22.557 1.00 58.34 325 SER A CA 1
ATOM 2339 C C . SER A 1 325 ? 9.406 -5.348 21.732 1.00 58.34 325 SER A C 1
ATOM 2341 O O . SER A 1 325 ? 9.918 -4.244 21.606 1.00 58.34 325 SER A O 1
ATOM 2343 N N . GLY A 1 326 ? 8.218 -5.635 21.194 1.00 63.16 326 GLY A N 1
ATOM 2344 C CA . GLY A 1 326 ? 7.466 -4.684 20.371 1.00 63.16 326 GLY A CA 1
ATOM 2345 C C . GLY A 1 326 ? 7.971 -4.572 18.933 1.00 63.16 326 GLY A C 1
ATOM 2346 O O . GLY A 1 326 ? 7.684 -3.575 18.286 1.00 63.16 326 GLY A O 1
ATOM 2347 N N . GLU A 1 327 ? 8.688 -5.578 18.424 1.00 67.62 327 GLU A N 1
ATOM 2348 C CA . GLU A 1 327 ? 9.110 -5.657 17.023 1.00 67.62 327 GLU A CA 1
ATOM 2349 C C . GLU A 1 327 ? 8.977 -7.087 16.478 1.00 67.62 327 GLU A C 1
ATOM 2351 O O . GLU A 1 327 ? 9.150 -8.073 17.200 1.00 67.62 327 GLU A O 1
ATOM 2356 N N . CYS A 1 328 ? 8.706 -7.213 15.177 1.00 66.38 328 CYS A N 1
ATOM 2357 C CA . CYS A 1 328 ? 8.783 -8.494 14.483 1.00 66.38 328 CYS A CA 1
ATOM 2358 C C . CYS A 1 328 ? 10.240 -8.789 14.097 1.00 66.38 328 CYS A C 1
ATOM 2360 O O . CYS A 1 328 ? 10.825 -8.070 13.285 1.00 66.38 328 CYS A O 1
ATOM 2362 N N . VAL A 1 329 ? 10.822 -9.862 14.643 1.00 69.94 329 VAL A N 1
ATOM 2363 C CA . VAL A 1 329 ? 12.248 -10.197 14.467 1.00 69.94 329 VAL A CA 1
ATOM 2364 C C . VAL A 1 329 ? 12.495 -11.389 13.529 1.00 69.94 329 VAL A C 1
ATOM 2366 O O . VAL A 1 329 ? 11.754 -12.377 13.610 1.00 69.94 329 VAL A O 1
ATOM 2369 N N . PRO A 1 330 ? 13.533 -11.330 12.657 1.00 63.97 330 PRO A N 1
ATOM 2370 C CA . PRO A 1 330 ? 13.894 -12.408 11.736 1.00 63.97 330 PRO A CA 1
ATOM 2371 C C . PRO A 1 330 ? 14.302 -13.732 12.402 1.00 63.97 330 PRO A C 1
ATOM 2373 O O . PRO A 1 330 ? 14.811 -13.700 13.519 1.00 63.97 330 PRO A O 1
ATOM 2376 N N . CYS A 1 331 ? 14.159 -14.873 11.709 1.00 63.62 331 CYS A N 1
ATOM 2377 C CA . CYS A 1 331 ? 14.782 -16.147 12.123 1.00 63.62 331 CYS A CA 1
ATOM 2378 C C . CYS A 1 331 ? 15.941 -16.569 11.200 1.00 63.62 331 CYS A C 1
ATOM 2380 O O . CYS A 1 331 ? 15.827 -16.464 9.976 1.00 63.62 331 CYS A O 1
ATOM 2382 N N . ASP A 1 332 ? 17.033 -17.077 11.783 1.00 73.00 332 ASP A N 1
ATOM 2383 C CA . ASP A 1 332 ? 18.207 -17.596 11.072 1.00 73.00 332 ASP A CA 1
ATOM 2384 C C . ASP A 1 332 ? 18.105 -19.132 10.915 1.00 73.00 332 ASP A C 1
ATOM 2386 O O . ASP A 1 332 ? 17.552 -19.838 11.760 1.00 73.00 332 ASP A O 1
ATOM 2390 N N . ASN A 1 333 ? 18.626 -19.694 9.815 1.00 72.44 333 ASN A N 1
ATOM 2391 C CA . ASN A 1 333 ? 18.503 -21.135 9.543 1.00 72.44 333 ASN A CA 1
ATOM 2392 C C . ASN A 1 333 ? 19.148 -21.996 10.639 1.00 72.44 333 ASN A C 1
ATOM 2394 O O . ASN A 1 333 ? 20.353 -21.913 10.874 1.00 72.44 333 ASN A O 1
ATOM 2398 N N . GLY A 1 334 ? 18.364 -22.904 11.220 1.00 68.25 334 GLY A N 1
ATOM 2399 C CA . GLY A 1 334 ? 18.782 -23.751 12.338 1.00 68.25 334 GLY A CA 1
ATOM 2400 C C . GLY A 1 334 ? 18.477 -23.166 13.718 1.00 68.25 334 GLY A C 1
ATOM 2401 O O . GLY A 1 334 ? 18.696 -23.860 14.715 1.00 68.25 334 GLY A O 1
ATOM 2402 N N . ASP A 1 335 ? 17.935 -21.946 13.797 1.00 73.81 335 ASP A N 1
ATOM 2403 C CA . ASP A 1 335 ? 17.307 -21.475 15.027 1.00 73.81 335 ASP A CA 1
ATOM 2404 C C . ASP A 1 335 ? 16.187 -22.434 15.412 1.00 73.81 335 ASP A C 1
ATOM 2406 O O . ASP A 1 335 ? 15.499 -22.991 14.551 1.00 73.81 335 ASP A O 1
ATOM 2410 N N . LEU A 1 336 ? 16.013 -22.628 16.718 1.00 71.12 336 LEU A N 1
ATOM 2411 C CA . LEU A 1 336 ? 14.941 -23.435 17.275 1.00 71.12 336 LEU A CA 1
ATOM 2412 C C . LEU A 1 336 ? 14.002 -22.532 18.068 1.00 71.12 336 LEU A C 1
ATOM 2414 O O . LEU A 1 336 ? 14.445 -21.745 18.903 1.00 71.12 336 LEU A O 1
ATOM 2418 N N . TRP A 1 337 ? 12.703 -22.680 17.841 1.00 70.94 337 TRP A N 1
ATOM 2419 C CA . TRP A 1 337 ? 11.661 -21.908 18.509 1.00 70.94 337 TRP A CA 1
ATOM 2420 C C . TRP A 1 337 ? 10.549 -22.815 19.016 1.00 70.94 337 TRP A C 1
ATOM 2422 O O . TRP A 1 337 ? 10.169 -23.783 18.365 1.00 70.94 337 TRP A O 1
ATOM 2432 N N . CYS A 1 338 ? 10.011 -22.498 20.189 1.00 70.31 338 CYS A N 1
ATOM 2433 C CA . CYS A 1 338 ? 8.788 -23.114 20.684 1.00 70.31 338 CYS A CA 1
ATOM 2434 C C . CYS A 1 338 ? 7.590 -22.306 20.183 1.00 70.31 338 CYS A C 1
ATOM 2436 O O . CYS A 1 338 ? 7.425 -21.159 20.593 1.00 70.31 338 CYS A O 1
ATOM 2438 N N . GLY A 1 339 ? 6.749 -22.903 19.343 1.00 67.06 339 GLY A N 1
ATOM 2439 C CA . GLY A 1 339 ? 5.614 -22.224 18.715 1.00 67.06 339 GLY A CA 1
ATOM 2440 C C . GLY A 1 339 ? 4.331 -23.052 18.715 1.00 67.06 339 GLY A C 1
ATOM 2441 O O . GLY A 1 339 ? 4.310 -24.182 19.202 1.00 67.06 339 GLY A O 1
ATOM 2442 N N . HIS A 1 340 ? 3.269 -22.491 18.138 1.00 63.91 340 HIS A N 1
ATOM 2443 C CA . HIS A 1 340 ? 1.979 -23.154 17.920 1.00 63.91 340 HIS A CA 1
ATOM 2444 C C . HIS A 1 340 ? 1.679 -23.238 16.412 1.00 63.91 340 HIS A C 1
ATOM 2446 O O . HIS A 1 340 ? 1.757 -22.223 15.718 1.00 63.91 340 HIS A O 1
ATOM 2452 N N . ALA A 1 341 ? 1.321 -24.416 15.883 1.00 43.84 341 ALA A N 1
ATOM 2453 C CA . ALA A 1 341 ? 0.896 -24.585 14.483 1.00 43.84 341 ALA A CA 1
ATOM 2454 C C . ALA A 1 341 ? -0.625 -24.645 14.414 1.00 43.84 341 ALA A C 1
ATOM 2456 O O . ALA A 1 341 ? -1.212 -25.723 14.477 1.00 43.84 341 ALA A O 1
ATOM 2457 N N . GLY A 1 342 ? -1.258 -23.483 14.249 1.00 47.97 342 GLY A N 1
ATOM 2458 C CA . GLY A 1 342 ? -2.712 -23.404 14.324 1.00 47.97 342 GLY A CA 1
ATOM 2459 C C . GLY A 1 342 ? -3.223 -23.847 15.693 1.00 47.97 342 GLY A C 1
ATOM 2460 O O . GLY A 1 342 ? -2.447 -24.112 16.612 1.00 47.97 342 GLY A O 1
ATOM 2461 N N . ASP A 1 343 ? -4.539 -23.854 15.833 1.00 42.00 343 ASP A N 1
ATOM 2462 C CA . ASP A 1 343 ? -5.195 -24.000 17.122 1.00 42.00 343 ASP A CA 1
ATOM 2463 C C . ASP A 1 343 ? -4.763 -25.321 17.823 1.00 42.00 343 ASP A C 1
ATOM 2465 O O . ASP A 1 343 ? -5.286 -26.392 17.531 1.00 42.00 343 ASP A O 1
ATOM 2469 N N . GLU A 1 344 ? -3.864 -25.210 18.818 1.00 54.06 344 GLU A N 1
ATOM 2470 C CA . GLU A 1 344 ? -3.976 -25.767 20.191 1.00 54.06 344 GLU A CA 1
ATOM 2471 C C . GLU A 1 344 ? -2.824 -26.645 20.758 1.00 54.06 344 GLU A C 1
ATOM 2473 O O . GLU A 1 344 ? -2.802 -26.873 21.975 1.00 54.06 344 GLU A O 1
ATOM 2478 N N . ASP A 1 345 ? -1.799 -27.041 19.988 1.00 59.19 345 ASP A N 1
ATOM 2479 C CA . ASP A 1 345 ? -0.641 -27.808 20.511 1.00 59.19 345 ASP A CA 1
ATOM 2480 C C . ASP A 1 345 ? 0.725 -27.110 20.298 1.00 59.19 345 ASP A C 1
ATOM 2482 O O . ASP A 1 345 ? 0.888 -26.267 19.413 1.00 59.19 345 ASP A O 1
ATOM 2486 N N . TRP A 1 346 ? 1.684 -27.369 21.203 1.00 68.00 346 TRP A N 1
ATOM 2487 C CA . TRP A 1 346 ? 3.046 -26.809 21.160 1.00 68.00 346 TRP A CA 1
ATOM 2488 C C . TRP A 1 346 ? 3.928 -27.638 20.223 1.00 68.00 346 TRP A C 1
ATOM 2490 O O . TRP A 1 346 ? 3.869 -28.860 20.248 1.00 68.00 346 TRP A O 1
ATOM 2500 N N . GLY A 1 347 ? 4.817 -26.991 19.477 1.00 75.38 347 GLY A N 1
ATOM 2501 C CA . GLY A 1 347 ? 5.839 -27.657 18.672 1.00 75.38 347 GLY A CA 1
ATOM 2502 C C . GLY A 1 347 ? 7.205 -27.000 18.831 1.00 75.38 347 GLY A C 1
ATOM 2503 O O . GLY A 1 347 ? 7.305 -25.814 19.152 1.00 75.38 347 GLY A O 1
ATOM 2504 N N . ILE A 1 348 ? 8.261 -27.774 18.601 1.00 80.94 348 ILE A N 1
ATOM 2505 C CA . ILE A 1 348 ? 9.592 -27.243 18.315 1.00 80.94 348 ILE A CA 1
ATOM 2506 C C . ILE A 1 348 ? 9.635 -26.976 16.816 1.00 80.94 348 ILE A C 1
ATOM 2508 O O . ILE A 1 348 ? 9.394 -27.872 16.005 1.00 80.94 348 ILE A O 1
ATOM 2512 N N . TYR A 1 349 ? 9.964 -25.751 16.448 1.00 75.81 349 TYR A N 1
ATOM 2513 C CA . TYR A 1 349 ? 10.137 -25.312 15.078 1.00 75.81 349 TYR A CA 1
ATOM 2514 C C . TYR A 1 349 ? 11.608 -25.063 14.834 1.00 75.81 349 TYR A C 1
ATOM 2516 O O . TYR A 1 349 ? 12.296 -24.510 15.685 1.00 75.81 349 TYR A O 1
ATOM 2524 N N . GLU A 1 350 ? 12.070 -25.462 13.663 1.00 81.06 350 GLU A N 1
ATOM 2525 C CA . GLU A 1 350 ? 13.380 -25.108 13.148 1.00 81.06 350 GLU A CA 1
ATOM 2526 C C . GLU A 1 350 ? 13.184 -24.119 12.008 1.00 81.06 350 GLU A C 1
ATOM 2528 O O . GLU A 1 350 ? 12.354 -24.340 11.116 1.00 81.06 350 GLU A O 1
ATOM 2533 N N . CYS A 1 351 ? 13.922 -23.017 12.037 1.00 71.19 351 CYS A N 1
ATOM 2534 C CA . CYS A 1 351 ? 13.900 -22.070 10.938 1.00 71.19 351 CYS A CA 1
ATOM 2535 C C . CYS A 1 351 ? 14.633 -22.700 9.743 1.00 71.19 351 CYS A C 1
ATOM 2537 O O . CYS A 1 351 ? 15.809 -23.060 9.831 1.00 71.19 351 CYS A O 1
ATOM 2539 N N . VAL A 1 352 ? 13.916 -22.887 8.633 1.00 71.81 352 VAL A N 1
ATOM 2540 C CA . VAL A 1 352 ? 14.432 -23.486 7.396 1.00 71.81 352 VAL A CA 1
ATOM 2541 C C . VAL A 1 352 ? 13.997 -22.628 6.215 1.00 71.81 352 VAL A C 1
ATOM 2543 O O . VAL A 1 352 ? 12.818 -22.534 5.885 1.00 71.81 352 VAL A O 1
ATOM 2546 N N . GLY A 1 353 ? 14.967 -22.012 5.549 1.00 64.50 353 GLY A N 1
ATOM 2547 C CA . GLY A 1 353 ? 14.744 -21.058 4.469 1.00 64.50 353 GLY A CA 1
ATOM 2548 C C . GLY A 1 353 ? 14.118 -19.738 4.925 1.00 64.50 353 GLY A C 1
ATOM 2549 O O . GLY A 1 353 ? 13.343 -19.174 4.160 1.00 64.50 353 GLY A O 1
ATOM 2550 N N . GLY A 1 354 ? 14.413 -19.269 6.147 1.00 59.09 354 GLY A N 1
ATOM 2551 C CA . GLY A 1 354 ? 13.844 -18.023 6.691 1.00 59.09 354 GLY A CA 1
ATOM 2552 C C . GLY A 1 354 ? 12.363 -18.129 7.067 1.00 59.09 354 GLY A C 1
ATOM 2553 O O . GLY A 1 354 ? 11.658 -17.128 7.116 1.00 59.09 354 GLY A O 1
ATOM 2554 N N . ALA A 1 355 ? 11.866 -19.347 7.279 1.00 56.12 355 ALA A N 1
ATOM 2555 C CA . ALA A 1 355 ? 10.518 -19.609 7.757 1.00 56.12 355 ALA A CA 1
ATOM 2556 C C . ALA A 1 355 ? 10.553 -20.723 8.804 1.00 56.12 355 ALA A C 1
ATOM 2558 O O . ALA A 1 355 ? 11.287 -21.704 8.656 1.00 56.12 355 ALA A O 1
ATOM 2559 N N . TRP A 1 356 ? 9.733 -20.603 9.848 1.00 63.91 356 TRP A N 1
ATOM 2560 C CA . TRP A 1 356 ? 9.582 -21.665 10.838 1.00 63.91 356 TRP A CA 1
ATOM 2561 C C . TRP A 1 356 ? 8.941 -22.899 10.208 1.00 63.91 356 TRP A C 1
ATOM 2563 O O . TRP A 1 356 ? 7.810 -22.867 9.721 1.00 63.91 356 TRP A O 1
ATOM 2573 N N . SER A 1 357 ? 9.668 -24.008 10.250 1.00 71.19 357 SER A N 1
ATOM 2574 C CA . SER A 1 357 ? 9.184 -25.328 9.872 1.00 71.19 357 SER A CA 1
ATOM 2575 C C . SER A 1 357 ? 9.025 -26.181 11.124 1.00 71.19 357 SER A C 1
ATOM 2577 O O . SER A 1 357 ? 9.855 -26.121 12.026 1.00 71.19 357 SER A O 1
ATOM 2579 N N . LEU A 1 358 ? 7.943 -26.956 11.217 1.00 76.38 358 LEU A N 1
ATOM 2580 C CA . LEU A 1 358 ? 7.725 -27.829 12.370 1.00 76.38 358 LEU A CA 1
ATOM 2581 C C . LEU A 1 358 ? 8.795 -28.931 12.384 1.00 76.38 358 LEU A C 1
ATOM 2583 O O . LEU A 1 358 ? 8.819 -29.779 11.488 1.00 76.38 358 LEU A O 1
ATOM 2587 N N . LEU A 1 359 ? 9.656 -28.916 13.401 1.00 78.94 359 LEU A N 1
ATOM 2588 C CA . LEU A 1 359 ? 10.705 -29.911 13.612 1.00 78.94 359 LEU A CA 1
ATOM 2589 C C . LEU A 1 359 ? 10.179 -31.095 14.432 1.00 78.94 359 LEU A C 1
ATOM 2591 O O . LEU A 1 359 ? 10.384 -32.252 14.058 1.00 78.94 359 LEU A O 1
ATOM 2595 N N . GLU A 1 360 ? 9.483 -30.814 15.533 1.00 82.00 360 GLU A N 1
ATOM 2596 C CA . GLU A 1 360 ? 8.882 -31.821 16.408 1.00 82.00 360 GLU A CA 1
ATOM 2597 C C . GLU A 1 360 ? 7.553 -31.318 16.975 1.00 82.00 360 GLU A C 1
ATOM 2599 O O . GLU A 1 360 ? 7.462 -30.198 17.466 1.00 82.00 360 GLU A O 1
ATOM 2604 N N . ASP A 1 361 ? 6.525 -32.162 16.913 1.00 78.75 361 ASP A N 1
ATOM 2605 C CA . ASP A 1 361 ? 5.214 -31.885 17.499 1.00 78.75 361 ASP A CA 1
ATOM 2606 C C . ASP A 1 361 ? 5.190 -32.380 18.953 1.00 78.75 361 ASP A C 1
ATOM 2608 O O . ASP A 1 361 ? 5.420 -33.570 19.214 1.00 78.75 361 ASP A O 1
ATOM 2612 N N . CYS A 1 362 ? 4.956 -31.485 19.913 1.00 74.00 362 CYS A N 1
ATOM 2613 C CA . CYS A 1 362 ? 4.919 -31.847 21.323 1.00 74.00 362 CYS A CA 1
ATOM 2614 C C . CYS A 1 362 ? 3.523 -32.378 21.668 1.00 74.00 362 CYS A C 1
ATOM 2616 O O . CYS A 1 362 ? 2.638 -31.649 22.110 1.00 74.00 362 CYS A O 1
ATOM 2618 N N . GLU A 1 363 ? 3.343 -33.692 21.500 1.00 69.88 363 GLU A N 1
ATOM 2619 C CA . GLU A 1 363 ? 2.093 -34.400 21.789 1.00 69.88 363 GLU A CA 1
ATOM 2620 C C . GLU A 1 363 ? 2.204 -35.388 22.977 1.00 69.88 363 GLU A C 1
ATOM 2622 O O . GLU A 1 363 ? 3.268 -35.867 23.387 1.00 69.88 363 GLU A O 1
ATOM 2627 N N . GLY A 1 364 ? 1.050 -35.799 23.511 1.00 67.25 364 GLY A N 1
ATOM 2628 C CA . GLY A 1 364 ? 0.945 -36.957 24.401 1.00 67.25 364 GLY A CA 1
ATOM 2629 C C . GLY A 1 364 ? 1.487 -36.728 25.816 1.00 67.25 364 GLY A C 1
ATOM 2630 O O . GLY A 1 364 ? 0.831 -36.081 26.628 1.00 67.25 364 GLY A O 1
ATOM 2631 N N . ALA A 1 365 ? 2.613 -37.369 26.154 1.00 60.88 365 ALA A N 1
ATOM 2632 C CA . ALA A 1 365 ? 3.212 -37.298 27.496 1.00 60.88 365 ALA A CA 1
ATOM 2633 C C . ALA A 1 365 ? 4.125 -36.084 27.690 1.00 60.88 365 ALA A C 1
ATOM 2635 O O . ALA A 1 365 ? 4.451 -35.757 28.823 1.00 60.88 365 ALA A O 1
ATOM 2636 N N . THR A 1 366 ? 4.509 -35.414 26.606 1.00 70.81 366 THR A N 1
ATOM 2637 C CA . THR A 1 366 ? 5.364 -34.227 26.632 1.00 70.81 366 THR A CA 1
ATOM 2638 C C . THR A 1 366 ? 4.747 -33.128 25.767 1.00 70.81 366 THR A C 1
ATOM 2640 O O . THR A 1 366 ? 5.238 -32.886 24.672 1.00 70.81 366 THR A O 1
ATOM 2643 N N . PRO A 1 367 ? 3.625 -32.520 26.194 1.00 66.56 367 PRO A N 1
ATOM 2644 C CA . PRO A 1 367 ? 2.819 -31.645 25.346 1.00 66.56 367 PRO A CA 1
ATOM 2645 C C . PRO A 1 367 ? 3.233 -30.162 25.366 1.00 66.56 367 PRO A C 1
ATOM 2647 O O . PRO A 1 367 ? 2.465 -29.291 24.968 1.00 66.56 367 PRO A O 1
ATOM 2650 N N . MET A 1 368 ? 4.387 -29.841 25.944 1.00 65.38 368 MET A N 1
ATOM 2651 C CA . MET A 1 368 ? 4.900 -28.475 26.052 1.00 65.38 368 MET A CA 1
ATOM 2652 C C . MET A 1 368 ? 6.286 -28.407 25.442 1.00 65.38 368 MET A C 1
ATOM 2654 O O . MET A 1 368 ? 6.988 -29.403 25.457 1.00 65.38 368 MET A O 1
ATOM 2658 N N . CYS A 1 369 ? 6.710 -27.246 24.967 1.00 70.38 369 CYS A N 1
ATOM 2659 C CA . CYS A 1 369 ? 8.067 -27.029 24.478 1.00 70.38 369 CYS A CA 1
ATOM 2660 C C . CYS A 1 369 ? 8.837 -26.127 25.459 1.00 70.38 369 CYS A C 1
ATOM 2662 O O . CYS A 1 369 ? 8.268 -25.171 25.987 1.00 70.38 369 CYS A O 1
ATOM 2664 N N . GLY A 1 370 ? 10.110 -26.425 25.741 1.00 71.44 370 GLY A N 1
ATOM 2665 C CA . GLY A 1 370 ? 10.973 -25.560 26.558 1.00 71.44 370 GLY A CA 1
ATOM 2666 C C . GLY A 1 370 ? 12.431 -26.028 26.644 1.00 71.44 370 GLY A C 1
ATOM 2667 O O . GLY A 1 370 ? 12.743 -27.171 26.315 1.00 71.44 370 GLY A O 1
ATOM 2668 N N . ASP A 1 371 ? 13.330 -25.146 27.097 1.00 69.50 371 ASP A N 1
ATOM 2669 C CA . ASP A 1 371 ? 14.753 -25.452 27.326 1.00 69.50 371 ASP A CA 1
ATOM 2670 C C . ASP A 1 371 ? 14.986 -25.915 28.779 1.00 69.50 371 ASP A C 1
ATOM 2672 O O . ASP A 1 371 ? 14.588 -25.246 29.736 1.00 69.50 371 ASP A O 1
ATOM 2676 N N . LEU A 1 372 ? 15.650 -27.059 28.966 1.00 54.34 372 LEU A N 1
ATOM 2677 C CA . LEU A 1 372 ? 16.031 -27.571 30.293 1.00 54.34 372 LEU A CA 1
ATOM 2678 C C . LEU A 1 372 ? 17.299 -26.904 30.860 1.00 54.34 372 LEU A C 1
ATOM 2680 O O . LEU A 1 372 ? 17.643 -27.126 32.029 1.00 54.34 372 LEU A O 1
ATOM 2684 N N . GLY A 1 373 ? 17.977 -26.078 30.060 1.00 50.09 373 GLY A N 1
ATOM 2685 C CA . GLY A 1 373 ? 19.265 -25.469 30.361 1.00 50.09 373 GLY A CA 1
ATOM 2686 C C . GLY A 1 373 ? 20.403 -26.498 30.408 1.00 50.09 373 GLY A C 1
ATOM 2687 O O . GLY A 1 373 ? 20.186 -27.686 30.612 1.00 50.09 373 GLY A O 1
ATOM 2688 N N . GLN A 1 374 ? 21.652 -26.019 30.302 1.00 44.53 374 GLN A N 1
ATOM 2689 C CA . GLN A 1 374 ? 22.913 -26.803 30.224 1.00 44.53 374 GLN A CA 1
ATOM 2690 C C . GLN A 1 374 ? 23.351 -27.251 28.817 1.00 44.53 374 GLN A C 1
ATOM 2692 O O . GLN A 1 374 ? 24.261 -28.071 28.701 1.00 44.53 374 GLN A O 1
ATOM 2697 N N . GLY A 1 375 ? 22.807 -26.637 27.762 1.00 46.88 375 GLY A N 1
ATOM 2698 C CA . GLY A 1 375 ? 23.253 -26.875 26.383 1.00 46.88 375 GLY A CA 1
ATOM 2699 C C . GLY A 1 375 ? 22.626 -28.106 25.726 1.00 46.88 375 GLY A C 1
ATOM 2700 O O . GLY A 1 375 ? 23.199 -28.637 24.779 1.00 46.88 375 GLY A O 1
ATOM 2701 N N . ASP A 1 376 ? 21.472 -28.551 26.231 1.00 53.91 376 ASP A N 1
ATOM 2702 C CA . ASP A 1 376 ? 20.724 -29.705 25.720 1.00 53.91 376 ASP A CA 1
ATOM 2703 C C . ASP A 1 376 ? 19.619 -29.325 24.697 1.00 53.91 376 ASP A C 1
ATOM 2705 O O . ASP A 1 376 ? 18.964 -30.222 24.161 1.00 53.91 376 ASP A O 1
ATOM 2709 N N . GLY A 1 377 ? 19.440 -28.030 24.390 1.00 65.12 377 GLY A N 1
ATOM 2710 C CA . GLY A 1 377 ? 18.502 -27.511 23.377 1.00 65.12 377 GLY A CA 1
ATOM 2711 C C . GLY A 1 377 ? 17.023 -27.508 23.798 1.00 65.12 377 GLY A C 1
ATOM 2712 O O . GLY A 1 377 ? 16.681 -27.953 24.894 1.00 65.12 377 GLY A O 1
ATOM 2713 N N . LEU A 1 378 ? 16.140 -27.007 22.919 1.00 75.69 378 LEU A N 1
ATOM 2714 C CA . LEU A 1 378 ? 14.680 -27.073 23.104 1.00 75.69 378 LEU A CA 1
ATOM 2715 C C . LEU A 1 378 ? 14.195 -28.525 23.058 1.00 75.69 378 LEU A C 1
ATOM 2717 O O . LEU A 1 378 ? 14.622 -29.299 22.201 1.00 75.69 378 LEU A O 1
ATOM 2721 N N . GLN A 1 379 ? 13.303 -28.897 23.978 1.00 78.81 379 GLN A N 1
ATOM 2722 C CA . GLN A 1 379 ? 12.751 -30.249 24.079 1.00 78.81 379 GLN A CA 1
ATOM 2723 C C . GLN A 1 379 ? 11.260 -30.207 24.395 1.00 78.81 379 GLN A C 1
ATOM 2725 O O . GLN A 1 379 ? 10.770 -29.273 25.035 1.00 78.81 379 GLN A O 1
ATOM 2730 N N . CYS A 1 380 ? 10.546 -31.262 24.006 1.00 79.56 380 CYS A N 1
ATOM 2731 C CA . CYS A 1 380 ? 9.188 -31.468 24.470 1.00 79.56 380 CYS A CA 1
ATOM 2732 C C . CYS A 1 380 ? 9.195 -31.936 25.941 1.00 79.56 380 CYS A C 1
ATOM 2734 O O . CYS A 1 380 ? 9.850 -32.915 26.308 1.00 79.56 380 CYS A O 1
ATOM 2736 N N . LEU A 1 381 ? 8.451 -31.236 26.794 1.00 77.12 381 LEU A N 1
ATOM 2737 C CA . LEU A 1 381 ? 8.392 -31.376 28.245 1.00 77.12 381 LEU A CA 1
ATOM 2738 C C . LEU A 1 381 ? 7.015 -31.862 28.703 1.00 77.12 381 LEU A C 1
ATOM 2740 O O . LEU A 1 381 ? 5.988 -31.556 28.096 1.00 77.12 381 LEU A O 1
ATOM 2744 N N . GLU A 1 382 ? 6.993 -32.597 29.815 1.00 77.12 382 GLU A N 1
ATOM 2745 C CA . GLU A 1 382 ? 5.757 -32.946 30.525 1.00 77.12 382 GLU A CA 1
ATOM 2746 C C . GLU A 1 382 ? 5.056 -31.671 31.025 1.00 77.12 382 GLU A C 1
ATOM 2748 O O . GLU A 1 382 ? 5.717 -30.737 31.490 1.00 77.12 382 GLU A O 1
ATOM 2753 N N . CYS A 1 383 ? 3.720 -31.628 30.980 1.00 66.19 383 CYS A N 1
ATOM 2754 C CA . CYS A 1 383 ? 3.007 -30.464 31.502 1.00 66.19 383 CYS A CA 1
ATOM 2755 C C . CYS A 1 383 ? 3.089 -30.382 33.044 1.00 66.19 383 CYS A C 1
ATOM 2757 O O . CYS A 1 383 ? 3.122 -31.415 33.725 1.00 66.19 383 CYS A O 1
ATOM 2759 N N . PRO A 1 384 ? 3.112 -29.171 33.639 1.00 71.06 384 PRO A N 1
ATOM 2760 C CA . PRO A 1 384 ? 3.091 -29.012 35.085 1.00 71.06 384 PRO A CA 1
ATOM 2761 C C . PRO A 1 384 ? 1.810 -29.606 35.688 1.00 71.06 384 PRO A C 1
ATOM 2763 O O . PRO A 1 384 ? 0.713 -29.272 35.230 1.00 71.06 384 PRO A O 1
ATOM 2766 N N . PRO A 1 385 ? 1.899 -30.429 36.750 1.00 75.12 385 PRO A N 1
ATOM 2767 C CA . PRO A 1 385 ? 0.717 -31.002 37.382 1.00 75.12 385 PRO A CA 1
ATOM 2768 C C . PRO A 1 385 ? -0.289 -29.922 37.807 1.00 75.12 385 PRO A C 1
ATOM 2770 O O . PRO A 1 385 ? 0.048 -29.021 38.578 1.00 75.12 385 PRO A O 1
ATOM 2773 N N . ASN A 1 386 ? -1.544 -30.075 37.380 1.00 68.25 386 ASN A N 1
ATOM 2774 C CA . ASN A 1 386 ? -2.672 -29.152 37.572 1.00 68.25 386 ASN A CA 1
ATOM 2775 C C . ASN A 1 386 ? -2.654 -27.855 36.741 1.00 68.25 386 ASN A C 1
ATOM 2777 O O . ASN A 1 386 ? -3.487 -26.988 37.003 1.00 68.25 386 ASN A O 1
ATOM 2781 N N . ALA A 1 387 ? -1.766 -27.703 35.754 1.00 71.00 387 ALA A N 1
ATOM 2782 C CA . ALA A 1 387 ? -1.918 -26.645 34.750 1.00 71.00 387 ALA A CA 1
ATOM 2783 C C . ALA A 1 387 ? -3.251 -26.814 33.989 1.00 71.00 387 ALA A C 1
ATOM 2785 O O . ALA A 1 387 ? -3.741 -27.942 33.876 1.00 71.00 387 ALA A O 1
ATOM 2786 N N . THR A 1 388 ? -3.834 -25.721 33.483 1.00 72.88 388 THR A N 1
ATOM 2787 C CA . THR A 1 388 ? -5.104 -25.719 32.729 1.00 72.88 388 THR A CA 1
ATOM 2788 C C . THR A 1 388 ? -4.936 -25.078 31.349 1.00 72.88 388 THR A C 1
ATOM 2790 O O . THR A 1 388 ? -4.126 -24.168 31.194 1.00 72.88 388 THR A O 1
ATOM 2793 N N . ARG A 1 389 ? -5.677 -25.557 30.340 1.00 66.81 389 ARG A N 1
ATOM 2794 C CA . ARG A 1 389 ? -5.728 -24.969 28.985 1.00 66.81 389 ARG A CA 1
ATOM 2795 C C . ARG A 1 389 ? -7.098 -25.157 28.330 1.00 66.81 389 ARG A C 1
ATOM 2797 O O . ARG A 1 389 ? -7.907 -25.956 28.812 1.00 66.81 389 ARG A O 1
ATOM 2804 N N . CYS A 1 390 ? -7.340 -24.436 27.239 1.00 62.06 390 CYS A N 1
ATOM 2805 C CA . CYS A 1 390 ? -8.485 -24.657 26.357 1.00 62.06 390 CYS A CA 1
ATOM 2806 C C . CYS A 1 390 ? -8.036 -25.426 25.108 1.00 62.06 390 CYS A C 1
ATOM 2808 O O . CYS A 1 390 ? -6.947 -25.156 24.625 1.00 62.06 390 CYS A O 1
ATOM 2810 N N . ASP A 1 391 ? -8.833 -26.460 24.809 1.00 57.84 391 ASP A N 1
ATOM 2811 C CA . ASP A 1 391 ? -9.077 -27.320 23.634 1.00 57.84 391 ASP A CA 1
ATOM 2812 C C . ASP A 1 391 ? -10.247 -26.850 22.724 1.00 57.84 391 ASP A C 1
ATOM 2814 O O . ASP A 1 391 ? -11.236 -27.591 22.588 1.00 57.84 391 ASP A O 1
ATOM 2818 N N . GLY A 1 392 ? -10.339 -25.559 22.417 1.00 61.41 392 GLY A N 1
ATOM 2819 C CA . GLY A 1 392 ? -11.375 -24.924 21.615 1.00 61.41 392 GLY A CA 1
ATOM 2820 C C . GLY A 1 392 ? -12.588 -24.658 22.481 1.00 61.41 392 GLY A C 1
ATOM 2821 O O . GLY A 1 392 ? -12.652 -23.684 23.225 1.00 61.41 392 GLY A O 1
ATOM 2822 N N . LEU A 1 393 ? -13.550 -25.584 22.472 1.00 51.19 393 LEU A N 1
ATOM 2823 C CA . LEU A 1 393 ? -14.667 -25.574 23.430 1.00 51.19 393 LEU A CA 1
ATOM 2824 C C . LEU A 1 393 ? -14.402 -26.449 24.674 1.00 51.19 393 LEU A C 1
ATOM 2826 O O . LEU A 1 393 ? -15.280 -26.577 25.532 1.00 51.19 393 LEU A O 1
ATOM 2830 N N . SER A 1 394 ? -13.226 -27.079 24.788 1.00 58.12 394 SER A N 1
ATOM 2831 C CA . SER A 1 394 ? -12.925 -28.105 25.802 1.00 58.12 394 SER A CA 1
ATOM 2832 C C . SER A 1 394 ? -11.895 -27.624 26.827 1.00 58.12 394 SER A C 1
ATOM 2834 O O . SER A 1 394 ? -10.739 -27.446 26.488 1.00 58.12 394 SER A O 1
ATOM 2836 N N . HIS A 1 395 ? -12.241 -27.501 28.107 1.00 79.00 395 HIS A N 1
ATOM 2837 C CA . HIS A 1 395 ? -11.233 -27.293 29.158 1.00 79.00 395 HIS A CA 1
ATOM 2838 C C . HIS A 1 395 ? -10.418 -28.575 29.421 1.00 79.00 395 HIS A C 1
ATOM 2840 O O . HIS A 1 395 ? -10.964 -29.686 29.439 1.00 79.00 395 HIS A O 1
ATOM 2846 N N . GLN A 1 396 ? -9.105 -28.432 29.603 1.00 76.56 396 GLN A N 1
ATOM 2847 C CA . GLN A 1 396 ? -8.172 -29.524 29.881 1.00 76.56 396 GLN A CA 1
ATOM 2848 C C . GLN A 1 396 ? -7.326 -29.213 31.120 1.00 76.56 396 GLN A C 1
ATOM 2850 O O . GLN A 1 396 ? -6.926 -28.072 31.336 1.00 76.56 396 GLN A O 1
ATOM 2855 N N . VAL A 1 397 ? -7.022 -30.243 31.914 1.00 80.38 397 VAL A N 1
ATOM 2856 C CA . VAL A 1 397 ? -6.160 -30.156 33.103 1.00 80.38 397 VAL A CA 1
ATOM 2857 C C . VAL A 1 397 ? -5.031 -31.172 32.983 1.00 80.38 397 VAL A C 1
ATOM 2859 O O . VAL A 1 397 ? -5.266 -32.338 32.651 1.00 80.38 397 VAL A O 1
ATOM 2862 N N . CYS A 1 398 ? -3.806 -30.742 33.264 1.00 76.12 398 CYS A N 1
ATOM 2863 C CA . CYS A 1 398 ? -2.640 -31.611 33.273 1.00 76.12 398 CYS A CA 1
ATOM 2864 C C . CYS A 1 398 ? -2.645 -32.507 34.519 1.00 76.12 398 CYS A C 1
ATOM 2866 O O . CYS A 1 398 ? -2.714 -32.017 35.651 1.00 76.12 398 CYS A O 1
ATOM 2868 N N . ASP A 1 399 ? -2.587 -33.825 34.332 1.00 78.31 399 ASP A N 1
ATOM 2869 C CA . ASP A 1 399 ? -2.585 -34.771 35.447 1.00 78.31 399 ASP A CA 1
ATOM 2870 C C . ASP A 1 399 ? -1.203 -34.927 36.115 1.00 78.31 399 ASP A C 1
ATOM 2872 O O . ASP A 1 399 ? -0.186 -34.422 35.647 1.00 78.31 399 ASP A O 1
ATOM 2876 N N . GLU A 1 400 ? -1.143 -35.652 37.240 1.00 75.12 400 GLU A N 1
ATOM 2877 C CA . GLU A 1 400 ? 0.113 -35.916 37.971 1.00 75.12 400 GLU A CA 1
ATOM 2878 C C . GLU A 1 400 ? 1.157 -36.715 37.162 1.00 75.12 400 GLU A C 1
ATOM 2880 O O . GLU A 1 400 ? 2.276 -36.907 37.637 1.00 75.12 400 GLU A O 1
ATOM 2885 N N . THR A 1 401 ? 0.794 -37.222 35.980 1.00 70.75 401 THR A N 1
ATOM 2886 C CA . THR A 1 401 ? 1.681 -37.955 35.067 1.00 70.75 401 THR A CA 1
ATOM 2887 C C . THR A 1 401 ? 2.121 -37.124 33.864 1.00 70.75 401 THR A C 1
ATOM 2889 O O . THR A 1 401 ? 2.687 -37.696 32.938 1.00 70.75 401 THR A O 1
ATOM 2892 N N . GLY A 1 402 ? 1.862 -35.811 33.871 1.00 62.97 402 GLY A N 1
ATOM 2893 C CA . GLY A 1 402 ? 2.324 -34.904 32.820 1.00 62.97 402 GLY A CA 1
ATOM 2894 C C . GLY A 1 402 ?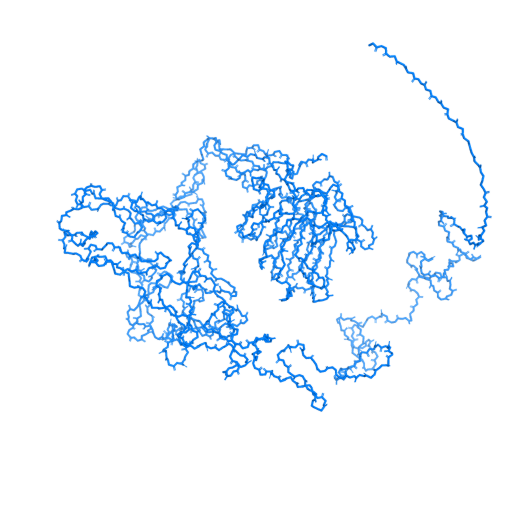 1.501 -34.965 31.534 1.00 62.97 402 GLY A C 1
ATOM 2895 O O . GLY A 1 402 ? 1.978 -34.529 30.491 1.00 62.97 402 GLY A O 1
ATOM 2896 N N . ILE A 1 403 ? 0.280 -35.519 31.589 1.00 71.00 403 ILE A N 1
ATOM 2897 C CA . ILE A 1 403 ? -0.601 -35.690 30.426 1.00 71.00 403 ILE A CA 1
ATOM 2898 C C . ILE A 1 403 ? -1.833 -34.795 30.575 1.00 71.00 403 ILE A C 1
ATOM 2900 O O . ILE A 1 403 ? -2.556 -34.880 31.575 1.00 71.00 403 ILE A O 1
ATOM 2904 N N . TRP A 1 404 ? -2.134 -34.003 29.543 1.00 68.75 404 TRP A N 1
ATOM 2905 C CA . TRP A 1 404 ? -3.392 -33.263 29.455 1.00 68.75 404 TRP A CA 1
ATOM 2906 C C . TRP A 1 404 ? -4.585 -34.216 29.398 1.00 68.75 404 TRP A C 1
ATOM 2908 O O . TRP A 1 404 ? -4.670 -35.114 28.554 1.00 68.75 404 TRP A O 1
ATOM 2918 N N . ARG A 1 405 ? -5.543 -34.025 30.305 1.00 76.69 405 ARG A N 1
ATOM 2919 C CA . ARG A 1 405 ? -6.826 -34.723 30.266 1.00 76.69 405 ARG A CA 1
ATOM 2920 C C . ARG A 1 405 ? -7.949 -33.729 30.086 1.00 76.69 405 ARG A C 1
ATOM 2922 O O . ARG A 1 405 ? -7.992 -32.703 30.754 1.00 76.69 405 ARG A O 1
ATOM 2929 N N . ILE A 1 406 ? -8.897 -34.096 29.230 1.00 73.56 406 ILE A N 1
ATOM 2930 C CA . ILE A 1 406 ? -10.144 -33.356 29.077 1.00 73.56 406 ILE A CA 1
ATOM 2931 C C . ILE A 1 406 ? -10.863 -33.349 30.431 1.00 73.56 406 ILE A C 1
ATOM 2933 O O . ILE A 1 406 ? -11.240 -34.408 30.945 1.00 73.56 406 ILE A O 1
ATOM 2937 N N . ASP A 1 407 ? -11.064 -32.151 30.968 1.00 75.12 407 ASP A N 1
ATOM 2938 C CA . ASP A 1 407 ? -11.903 -31.868 32.127 1.00 75.12 407 ASP A CA 1
ATOM 2939 C C . ASP A 1 407 ? -13.009 -30.916 31.659 1.00 75.12 407 ASP A C 1
ATOM 2941 O O . ASP A 1 407 ? -12.872 -29.695 31.780 1.00 75.12 407 ASP A O 1
ATOM 2945 N N . PRO A 1 408 ? -14.068 -31.460 31.020 1.00 66.06 408 PRO A N 1
ATOM 2946 C CA . PRO A 1 408 ? -15.038 -30.666 30.286 1.00 66.06 408 PRO A CA 1
ATOM 2947 C C . PRO A 1 408 ? -15.623 -29.583 31.176 1.00 66.06 408 PRO A C 1
ATOM 2949 O O . PRO A 1 408 ? -16.049 -29.870 32.301 1.00 66.06 408 PRO A O 1
ATOM 2952 N N . CYS A 1 409 ? -15.711 -28.367 30.637 1.00 61.75 409 CYS A N 1
ATOM 2953 C CA . CYS A 1 409 ? -16.286 -27.259 31.368 1.00 61.75 409 CYS A CA 1
ATOM 2954 C C . CYS A 1 409 ? -17.653 -27.650 31.953 1.00 61.75 409 CYS A C 1
ATOM 2956 O O . CYS A 1 409 ? -18.501 -28.221 31.247 1.00 61.75 409 CYS A O 1
ATOM 2958 N N . PRO A 1 410 ? -17.893 -27.375 33.250 1.00 59.44 410 PRO A N 1
ATOM 2959 C CA . PRO A 1 410 ? -19.178 -27.631 33.861 1.00 59.44 410 PRO A CA 1
ATOM 2960 C C . PRO A 1 410 ? -20.260 -26.976 33.027 1.00 59.44 410 PRO A C 1
ATOM 2962 O O . PRO A 1 410 ? -20.102 -25.851 32.565 1.00 59.44 410 PRO A O 1
ATOM 2965 N N . THR A 1 411 ? -21.406 -27.638 32.909 1.00 55.78 411 THR A N 1
ATOM 2966 C CA . THR A 1 411 ? -22.493 -27.102 32.094 1.00 55.78 411 THR A CA 1
ATOM 2967 C C . THR A 1 411 ? -22.884 -25.677 32.498 1.00 55.78 411 THR A C 1
ATOM 2969 O O . THR A 1 411 ? -23.393 -24.971 31.670 1.00 55.78 411 THR A O 1
ATOM 2972 N N . SER A 1 412 ? -22.619 -25.207 33.723 1.00 50.19 412 SER A N 1
ATOM 2973 C CA . SER A 1 412 ? -22.859 -23.819 34.157 1.00 50.19 412 SER A CA 1
ATOM 2974 C C . SER A 1 412 ? -21.899 -22.749 33.603 1.00 50.19 412 SER A C 1
ATOM 2976 O O . SER A 1 412 ? -22.223 -21.571 33.716 1.00 50.19 412 SER A O 1
ATOM 2978 N N . ILE A 1 413 ? -20.744 -23.136 33.061 1.00 62.75 413 ILE A N 1
ATOM 2979 C CA . ILE A 1 413 ? -19.670 -22.272 32.536 1.00 62.75 413 ILE A CA 1
ATOM 2980 C C . ILE A 1 413 ? -19.093 -22.918 31.258 1.00 62.75 413 ILE A C 1
ATOM 2982 O O . ILE A 1 413 ? -17.952 -23.345 31.256 1.00 62.75 413 ILE A O 1
ATOM 2986 N N . PRO A 1 414 ? -19.904 -23.132 30.202 1.00 58.34 414 PRO A N 1
ATOM 2987 C CA . PRO A 1 414 ? -19.643 -24.147 29.173 1.00 58.34 414 PRO A CA 1
ATOM 2988 C C . PRO A 1 414 ? -18.577 -23.767 28.137 1.00 58.34 414 PRO A C 1
ATOM 2990 O O . PRO A 1 414 ? -18.307 -24.571 27.249 1.00 58.34 414 PRO A O 1
ATOM 2993 N N . TYR A 1 415 ? -18.036 -22.553 28.208 1.00 61.50 415 TYR A N 1
ATOM 2994 C CA . TYR A 1 415 ? -17.083 -22.021 27.245 1.00 61.50 415 TYR A CA 1
ATOM 2995 C C . TYR A 1 415 ? -15.713 -21.920 27.902 1.00 61.50 415 TYR A C 1
ATOM 2997 O O . TYR A 1 415 ? -15.628 -21.463 29.037 1.00 61.50 415 TYR A O 1
ATOM 3005 N N . CYS A 1 416 ? -14.671 -22.376 27.218 1.00 55.25 416 CYS A N 1
ATOM 3006 C CA . CYS A 1 416 ? -13.302 -22.266 27.693 1.00 55.25 416 CYS A CA 1
ATOM 3007 C C . CYS A 1 416 ? -12.656 -21.065 26.999 1.00 55.25 416 CYS A C 1
ATOM 3009 O O . CYS A 1 416 ? -12.640 -21.015 25.777 1.00 55.25 416 CYS A O 1
ATOM 3011 N N . GLU A 1 417 ? -12.150 -20.109 27.769 1.00 63.28 417 GLU A N 1
ATOM 3012 C CA . GLU A 1 417 ? -11.410 -18.945 27.283 1.00 63.28 417 GLU A CA 1
ATOM 3013 C C . GLU A 1 417 ? -10.154 -18.791 28.143 1.00 63.28 417 GLU A C 1
ATOM 3015 O O . GLU A 1 417 ? -10.226 -18.861 29.372 1.00 63.28 417 GLU A O 1
ATOM 3020 N N . SER A 1 418 ? -8.990 -18.660 27.505 1.00 57.84 418 SER A N 1
ATOM 3021 C CA . SER A 1 418 ? -7.695 -18.451 28.175 1.00 57.84 418 SER A CA 1
ATOM 3022 C C . SER A 1 418 ? -7.386 -19.449 29.304 1.00 57.84 418 SER A C 1
ATOM 3024 O O . SER A 1 418 ? -6.905 -19.093 30.378 1.00 57.84 418 SER A O 1
ATOM 3026 N N . GLY A 1 419 ? -7.696 -20.729 29.084 1.00 57.28 419 GLY A N 1
ATOM 3027 C CA . GLY A 1 419 ? -7.455 -21.808 30.049 1.00 57.28 419 GLY A CA 1
ATOM 3028 C C . GLY A 1 419 ? -8.438 -21.865 31.223 1.00 57.28 419 GLY A C 1
ATOM 3029 O O . GLY A 1 419 ? -8.224 -22.661 32.141 1.00 57.28 419 GLY A O 1
ATOM 3030 N N . ALA A 1 420 ? -9.512 -21.069 31.196 1.00 60.44 420 ALA A N 1
ATOM 3031 C CA . ALA A 1 420 ? -10.545 -21.022 32.221 1.00 60.44 420 ALA A CA 1
ATOM 3032 C C . ALA A 1 420 ? -11.950 -21.182 31.624 1.00 60.44 420 ALA A C 1
ATOM 3034 O O . ALA A 1 420 ? -12.242 -20.765 30.510 1.00 60.44 420 ALA A O 1
ATOM 3035 N N . CYS A 1 421 ? -12.868 -21.773 32.384 1.00 64.94 421 CYS A N 1
ATOM 3036 C CA . CYS A 1 421 ? -14.265 -21.865 31.968 1.00 64.94 421 CYS A CA 1
ATOM 3037 C C . CYS A 1 421 ? -15.019 -20.554 32.282 1.00 64.94 421 CYS A C 1
ATOM 3039 O O . CYS A 1 421 ? -15.189 -20.213 33.456 1.00 64.94 421 CYS A O 1
ATOM 3041 N N . VAL A 1 422 ? -15.511 -19.850 31.257 1.00 65.31 422 VAL A N 1
ATOM 3042 C CA . VAL A 1 422 ? -16.158 -18.524 31.338 1.00 65.31 422 VAL A CA 1
ATOM 3043 C C . VAL A 1 422 ? -17.627 -18.533 30.855 1.00 65.31 422 VAL A C 1
ATOM 3045 O O . VAL A 1 422 ? -18.196 -19.565 30.485 1.00 65.31 422 VAL A O 1
ATOM 3048 N N . VAL A 1 423 ? -18.293 -17.371 30.913 1.00 62.09 423 VAL A N 1
ATOM 3049 C CA . VAL A 1 423 ? -19.723 -17.168 30.607 1.00 62.09 423 VAL A CA 1
ATOM 3050 C C . VAL A 1 423 ? -19.891 -15.892 29.770 1.00 62.09 423 VAL A C 1
ATOM 3052 O O . VAL A 1 423 ? -19.338 -14.872 30.165 1.00 62.09 423 VAL A O 1
ATOM 3055 N N . CYS A 1 424 ? -20.697 -15.883 28.689 1.00 62.62 424 CYS A N 1
ATOM 3056 C CA . CYS A 1 424 ? -20.973 -14.629 27.956 1.00 62.62 424 CYS A CA 1
ATOM 3057 C C . CYS A 1 424 ? -21.598 -13.544 28.871 1.00 62.62 424 CYS A C 1
ATOM 3059 O O . CYS A 1 424 ? -22.334 -13.879 29.818 1.00 62.62 424 CYS A O 1
ATOM 3061 N N . PRO A 1 425 ? -21.310 -12.247 28.635 1.00 61.84 425 PRO A N 1
ATOM 3062 C CA . PRO A 1 425 ? -21.796 -11.163 29.485 1.00 61.84 425 PRO A CA 1
ATOM 3063 C C . PRO A 1 425 ? -23.328 -11.128 29.522 1.00 61.84 425 PRO A C 1
ATOM 3065 O O . PRO A 1 425 ? -23.997 -11.360 28.516 1.00 61.84 425 PRO A O 1
ATOM 3068 N N . ALA A 1 426 ? -23.894 -10.894 30.712 1.00 61.75 426 ALA A N 1
ATOM 3069 C CA . ALA A 1 426 ? -25.346 -10.887 30.896 1.00 61.75 426 ALA A CA 1
ATOM 3070 C C . ALA A 1 426 ? -25.979 -9.862 29.951 1.00 61.75 426 ALA A C 1
ATOM 3072 O O . ALA A 1 426 ? -25.553 -8.713 29.946 1.00 61.75 426 ALA A O 1
ATOM 3073 N N . ASP A 1 427 ? -26.988 -10.281 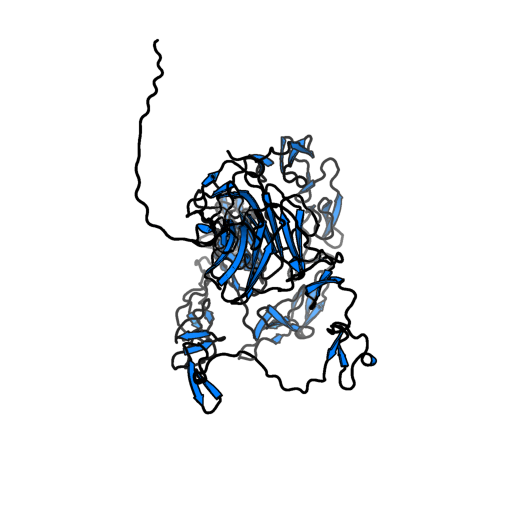29.186 1.00 65.69 427 ASP A N 1
ATOM 3074 C CA . ASP A 1 427 ? -27.768 -9.399 28.312 1.00 65.69 427 ASP A CA 1
ATOM 3075 C C . ASP A 1 427 ? -26.966 -8.724 27.176 1.00 65.69 427 ASP A C 1
ATOM 3077 O O . ASP A 1 427 ? -27.456 -7.785 26.552 1.00 65.69 427 ASP A O 1
ATOM 3081 N N . GLY A 1 428 ? -25.757 -9.211 26.866 1.00 72.19 428 GLY A N 1
ATOM 3082 C CA . GLY A 1 428 ? -24.965 -8.712 25.740 1.00 72.19 428 GLY A CA 1
ATOM 3083 C C . GLY A 1 428 ? -25.636 -8.972 24.387 1.00 72.19 428 GLY A C 1
ATOM 3084 O O . GLY A 1 428 ? -26.321 -9.987 24.210 1.00 72.19 428 GLY A O 1
ATOM 3085 N N . THR A 1 429 ? -25.399 -8.073 23.427 1.00 81.94 429 THR A N 1
ATOM 3086 C CA . THR A 1 429 ? -25.821 -8.181 22.020 1.00 81.94 429 THR A CA 1
ATOM 3087 C C . THR A 1 429 ? -24.626 -8.035 21.079 1.00 81.94 429 THR A C 1
ATOM 3089 O O . THR A 1 429 ? -23.707 -7.281 21.380 1.00 81.94 429 THR A O 1
ATOM 3092 N N . ARG A 1 430 ? -24.634 -8.718 19.929 1.00 80.38 430 ARG A N 1
ATOM 3093 C CA . ARG A 1 430 ? -23.619 -8.557 18.868 1.00 80.38 430 ARG A CA 1
ATOM 3094 C C . ARG A 1 430 ? -24.212 -8.755 17.472 1.00 80.38 430 ARG A C 1
ATOM 3096 O O . ARG A 1 430 ? -25.288 -9.342 17.349 1.00 80.38 430 ARG A O 1
ATOM 3103 N N . CYS A 1 431 ? -23.516 -8.282 16.438 1.00 79.75 431 CYS A N 1
ATOM 3104 C CA . CYS A 1 431 ? -23.820 -8.640 15.048 1.00 79.75 431 CYS A CA 1
ATOM 3105 C C . CYS A 1 431 ? -23.199 -10.003 14.691 1.00 79.75 431 CYS A C 1
ATOM 3107 O O . CYS A 1 431 ? -22.317 -10.487 15.407 1.00 79.75 431 CYS A O 1
ATOM 3109 N N . GLY A 1 432 ? -23.683 -10.639 13.622 1.00 75.19 432 GLY A N 1
ATOM 3110 C CA . GLY A 1 432 ? -23.166 -11.929 13.158 1.00 75.19 432 GLY A CA 1
ATOM 3111 C C . GLY A 1 432 ? -21.675 -11.875 12.809 1.00 75.19 432 GLY A C 1
ATOM 3112 O O . GLY A 1 432 ? -21.236 -10.946 12.135 1.00 75.19 432 GLY A O 1
ATOM 3113 N N . GLY A 1 433 ? -20.916 -12.864 13.289 1.00 65.25 433 GLY A N 1
ATOM 3114 C CA . GLY A 1 433 ? -19.481 -13.028 13.011 1.00 65.25 433 GLY A CA 1
ATOM 3115 C C . GLY A 1 433 ? -19.194 -14.015 11.872 1.00 65.25 433 GLY A C 1
ATOM 3116 O O . GLY A 1 433 ? -20.060 -14.289 11.041 1.00 65.25 433 GLY A O 1
ATOM 3117 N N . GLU A 1 434 ? -17.984 -14.582 11.835 1.00 40.91 434 GLU A N 1
ATOM 3118 C CA . GLU A 1 434 ? -17.605 -15.567 10.813 1.00 40.91 434 GLU A CA 1
ATOM 3119 C C . GLU A 1 434 ? -18.571 -16.764 10.755 1.00 40.91 434 GLU A C 1
ATOM 3121 O O . GLU A 1 434 ? -18.915 -17.381 11.763 1.00 40.91 434 GLU A O 1
ATOM 3126 N N . GLY A 1 435 ? -19.031 -17.089 9.543 1.00 52.03 435 GLY A N 1
ATOM 3127 C CA . GLY A 1 435 ? -20.021 -18.145 9.302 1.00 52.03 435 GLY A CA 1
ATOM 3128 C C . GLY A 1 435 ? -21.478 -17.758 9.604 1.00 52.03 435 GLY A C 1
ATOM 3129 O O . GLY A 1 435 ? -22.384 -18.548 9.325 1.00 52.03 435 GLY A O 1
ATOM 3130 N N . GLU A 1 436 ? -21.724 -16.549 10.116 1.00 75.06 436 GLU A N 1
ATOM 3131 C CA . GLU A 1 436 ? -23.041 -15.958 10.370 1.00 75.06 436 GLU A CA 1
ATOM 3132 C C . GLU A 1 436 ? -23.311 -14.800 9.381 1.00 75.06 436 GLU A C 1
ATOM 3134 O O . GLU A 1 436 ? -22.432 -14.347 8.654 1.00 75.06 436 GLU A O 1
ATOM 3139 N N . ASN A 1 437 ? -24.555 -14.325 9.289 1.00 69.69 437 ASN A N 1
ATOM 3140 C CA . ASN A 1 437 ? -24.895 -13.181 8.437 1.00 69.69 437 ASN A CA 1
ATOM 3141 C C . ASN A 1 437 ? -24.608 -11.863 9.191 1.00 69.69 437 ASN A C 1
ATOM 3143 O O . ASN A 1 437 ? -25.170 -11.672 10.273 1.00 69.69 437 ASN A O 1
ATOM 3147 N N . PRO A 1 438 ? -23.807 -10.937 8.631 1.00 68.75 438 PRO A N 1
ATOM 3148 C CA . PRO A 1 438 ? -23.369 -9.724 9.331 1.00 68.75 438 PRO A CA 1
ATOM 3149 C C . PRO A 1 438 ? -24.507 -8.753 9.688 1.00 68.75 438 PRO A C 1
ATOM 3151 O O . PRO A 1 438 ? -24.351 -7.926 10.580 1.00 68.75 438 PRO A O 1
ATOM 3154 N N . ASN A 1 439 ? -25.678 -8.873 9.050 1.00 77.56 439 ASN A N 1
ATOM 3155 C CA . ASN A 1 439 ? -26.857 -8.046 9.348 1.00 77.56 439 ASN A CA 1
ATOM 3156 C C . ASN A 1 439 ? -27.827 -8.672 10.371 1.00 77.56 439 ASN A C 1
ATOM 3158 O O . ASN A 1 439 ? -28.934 -8.165 10.567 1.00 77.56 439 ASN A O 1
ATOM 3162 N N . ASP A 1 440 ? -27.440 -9.775 11.013 1.00 81.19 440 ASP A N 1
ATOM 3163 C CA . ASP A 1 440 ? -28.250 -10.453 12.024 1.00 81.19 440 ASP A CA 1
ATOM 3164 C C . ASP A 1 440 ? -27.757 -10.122 13.442 1.00 81.19 440 ASP A C 1
ATOM 3166 O O . ASP A 1 440 ? -26.556 -10.043 13.692 1.00 81.19 440 ASP A O 1
ATOM 3170 N N . VAL A 1 441 ? -28.689 -9.958 14.384 1.00 84.25 441 VAL A N 1
ATOM 3171 C CA . VAL A 1 441 ? -28.399 -9.690 15.802 1.00 84.25 441 VAL A CA 1
ATOM 3172 C C . VAL A 1 441 ? -28.454 -10.985 16.609 1.00 84.25 441 VAL A C 1
ATOM 3174 O O . VAL A 1 441 ? -29.384 -11.788 16.474 1.00 84.25 441 VAL A O 1
ATOM 3177 N N . TYR A 1 442 ? -27.477 -11.151 17.496 1.00 87.50 442 TYR A N 1
ATOM 3178 C CA . TYR A 1 442 ? -27.336 -12.265 18.428 1.00 87.50 442 TYR A CA 1
ATOM 3179 C C . TYR A 1 442 ? -27.357 -11.748 19.866 1.00 87.50 442 TYR A C 1
ATOM 3181 O O . TYR A 1 442 ? -26.779 -10.703 20.158 1.00 87.50 442 TYR A O 1
ATOM 3189 N N . VAL A 1 443 ? -27.986 -12.496 20.775 1.00 85.62 443 VAL A N 1
ATOM 3190 C CA . VAL A 1 443 ? -28.123 -12.143 22.198 1.00 85.62 443 VAL A CA 1
ATOM 3191 C C . VAL A 1 443 ? -27.558 -13.241 23.096 1.00 85.62 443 VAL A C 1
ATOM 3193 O O . VAL A 1 443 ? -27.638 -14.431 22.772 1.00 85.62 443 VAL A O 1
ATOM 3196 N N . CYS A 1 444 ? -26.973 -12.857 24.229 1.00 79.31 444 CYS A N 1
ATOM 3197 C CA . CYS A 1 444 ? -26.486 -13.803 25.229 1.00 79.31 444 CYS A CA 1
ATOM 3198 C C . CYS A 1 444 ? -27.667 -14.303 26.080 1.00 79.31 444 CYS A C 1
ATOM 3200 O O . CYS A 1 444 ? -28.219 -13.577 26.908 1.00 79.31 444 CYS A O 1
ATOM 3202 N N . ILE A 1 445 ? -28.078 -15.557 25.879 1.00 73.94 445 ILE A N 1
ATOM 3203 C CA . ILE A 1 445 ? -29.194 -16.168 26.613 1.00 73.94 445 ILE A CA 1
ATOM 3204 C C . ILE A 1 445 ? -28.717 -16.935 27.843 1.00 73.94 445 ILE A C 1
ATOM 3206 O O . ILE A 1 445 ? -27.663 -17.567 27.828 1.00 73.94 445 ILE A O 1
ATOM 3210 N N . VAL A 1 446 ? -29.537 -16.931 28.898 1.00 64.38 446 VAL A N 1
ATOM 3211 C CA . VAL A 1 446 ? -29.330 -17.735 30.111 1.00 64.38 446 VAL A CA 1
ATOM 3212 C C . VAL A 1 446 ? -30.083 -19.058 29.987 1.00 64.38 446 VAL A C 1
ATOM 3214 O O . VAL A 1 446 ? -31.314 -19.079 29.953 1.00 64.38 446 VAL A O 1
ATOM 3217 N N . GLU A 1 447 ? -29.362 -20.173 30.006 1.00 61.59 447 GLU A N 1
ATOM 3218 C CA . GLU A 1 447 ? -29.947 -21.501 30.170 1.00 61.59 447 GLU A CA 1
ATOM 3219 C C . GLU A 1 447 ? -29.718 -22.015 31.600 1.00 61.59 447 GLU A C 1
ATOM 3221 O O . GLU A 1 447 ? -28.955 -21.459 32.390 1.00 61.59 447 GLU A O 1
ATOM 3226 N N . THR A 1 448 ? -30.359 -23.127 31.972 1.00 50.84 448 THR A N 1
ATOM 3227 C CA . THR A 1 448 ? -30.126 -23.800 33.272 1.00 50.84 448 THR A CA 1
ATOM 3228 C C . THR A 1 448 ? -28.677 -24.277 33.474 1.00 50.84 448 THR A C 1
ATOM 3230 O O . THR A 1 448 ? -28.336 -24.799 34.533 1.00 50.84 448 THR A O 1
ATOM 3233 N N . GLN A 1 449 ? -27.857 -24.121 32.438 1.00 46.12 449 GLN A N 1
ATOM 3234 C CA . GLN A 1 449 ? -26.497 -24.578 32.246 1.00 46.12 449 GLN A CA 1
ATOM 3235 C C . GLN A 1 449 ? -25.689 -23.429 31.598 1.00 46.12 449 GLN A C 1
ATOM 3237 O O . GLN A 1 449 ? -25.208 -23.551 30.485 1.00 46.12 449 GLN A O 1
ATOM 3242 N N . GLY A 1 450 ? -25.580 -22.274 32.256 1.00 55.56 450 GLY A N 1
ATOM 3243 C CA . GLY A 1 450 ? -24.709 -21.183 31.792 1.00 55.56 450 GLY A CA 1
ATOM 3244 C C . GLY A 1 450 ? -25.331 -20.268 30.735 1.00 55.56 450 GLY A C 1
ATOM 3245 O O . GLY A 1 450 ? -26.551 -20.248 30.557 1.00 55.56 450 GLY A O 1
ATOM 3246 N N . ARG A 1 451 ? -24.495 -19.449 30.085 1.00 66.12 451 ARG A N 1
ATOM 3247 C CA . ARG A 1 451 ? -24.930 -18.483 29.067 1.00 66.12 451 ARG A CA 1
ATOM 3248 C C . ARG A 1 451 ? -24.219 -18.710 27.733 1.00 66.12 451 ARG A C 1
ATOM 3250 O O . ARG A 1 451 ? -23.053 -19.093 27.734 1.00 66.12 451 ARG A O 1
ATOM 3257 N N . ARG A 1 452 ? -24.922 -18.478 26.618 1.00 73.56 452 ARG A N 1
ATOM 3258 C CA . ARG A 1 452 ? -24.428 -18.658 25.234 1.00 73.56 452 ARG A CA 1
ATOM 3259 C C . ARG A 1 452 ? -25.006 -17.612 24.278 1.00 73.56 452 ARG A C 1
ATOM 3261 O O . ARG A 1 452 ? -26.130 -17.159 24.489 1.00 73.56 452 ARG A O 1
ATOM 3268 N N . TRP A 1 453 ? -24.301 -17.319 23.185 1.00 71.62 453 TRP A N 1
ATOM 3269 C CA . TRP A 1 453 ? -24.852 -16.544 22.070 1.00 71.62 453 TRP A CA 1
ATOM 3270 C C . TRP A 1 453 ? -25.928 -17.344 21.325 1.00 71.62 453 TRP A C 1
ATOM 3272 O O . TRP A 1 453 ? -25.774 -18.534 21.021 1.00 71.62 453 TRP A O 1
ATOM 3282 N N . GLN A 1 454 ? -27.053 -16.697 21.047 1.00 84.56 454 GLN A N 1
ATOM 3283 C CA . GLN A 1 454 ? -28.132 -17.242 20.238 1.00 84.56 454 GLN A CA 1
ATOM 3284 C C . GLN A 1 454 ? -28.585 -16.187 19.234 1.00 84.56 454 GLN A C 1
ATOM 3286 O O . GLN A 1 454 ? -28.733 -15.022 19.591 1.00 84.56 454 GLN A O 1
ATOM 3291 N N . PHE A 1 455 ? -28.820 -16.615 17.992 1.00 88.12 455 PHE A N 1
ATOM 3292 C CA . PHE A 1 455 ? -29.495 -15.793 16.992 1.00 88.12 455 PHE A CA 1
ATOM 3293 C C . PHE A 1 455 ? -30.813 -15.271 17.568 1.00 88.12 455 PHE A C 1
ATOM 3295 O O . PHE A 1 455 ? -31.651 -16.070 17.999 1.00 88.12 455 PHE A O 1
ATOM 3302 N N . ASP A 1 456 ? -30.990 -13.955 17.560 1.00 86.62 456 ASP A N 1
ATOM 3303 C CA . ASP A 1 456 ? -32.214 -13.312 18.026 1.00 86.62 456 ASP A CA 1
ATOM 3304 C C . ASP A 1 456 ? -33.135 -13.016 16.842 1.00 86.62 456 ASP A C 1
ATOM 3306 O O . ASP A 1 456 ? -34.209 -13.611 16.694 1.00 86.62 456 ASP A O 1
ATOM 3310 N N . HIS A 1 457 ? -32.674 -12.153 15.937 1.00 85.00 457 HIS A N 1
ATOM 3311 C CA . HIS A 1 457 ? -33.416 -11.767 14.742 1.00 85.00 457 HIS A CA 1
ATOM 3312 C C . HIS A 1 457 ? -32.510 -11.166 13.663 1.00 85.00 457 HIS A C 1
ATOM 3314 O O . HIS A 1 457 ? -31.466 -10.584 13.957 1.00 85.00 457 HIS A O 1
ATOM 3320 N N . ALA A 1 458 ? -32.964 -11.257 12.413 1.00 86.69 458 ALA A N 1
ATOM 3321 C CA . ALA A 1 458 ? -32.417 -10.480 11.307 1.00 86.69 458 ALA A CA 1
ATOM 3322 C C . ALA A 1 458 ? -32.922 -9.037 11.384 1.00 86.69 458 ALA A C 1
ATOM 3324 O O . ALA A 1 458 ? -34.088 -8.814 11.741 1.00 86.69 458 ALA A O 1
ATOM 3325 N N . CYS A 1 459 ? -32.085 -8.073 11.002 1.00 80.12 459 CYS A N 1
ATOM 3326 C CA . CYS A 1 459 ? -32.508 -6.684 10.997 1.00 80.12 459 CYS A CA 1
ATOM 3327 C C . CYS A 1 459 ? -33.684 -6.439 10.027 1.00 80.12 459 CYS A C 1
ATOM 3329 O O . CYS A 1 459 ? -33.692 -6.938 8.895 1.00 80.12 459 CYS A O 1
ATOM 3331 N N . PRO A 1 460 ? -34.744 -5.734 10.473 1.00 71.88 460 PRO A N 1
ATOM 3332 C CA . PRO A 1 460 ? -35.951 -5.553 9.681 1.00 71.88 460 PRO A CA 1
ATOM 3333 C C . PRO A 1 460 ? -35.693 -4.609 8.505 1.00 71.88 460 PRO A C 1
ATOM 3335 O O . PRO A 1 460 ? -34.839 -3.737 8.567 1.00 71.88 460 PRO A O 1
ATOM 3338 N N . LEU A 1 461 ? -36.504 -4.706 7.449 1.00 64.38 461 LEU A N 1
ATOM 3339 C CA . LEU A 1 461 ? -36.391 -3.836 6.263 1.00 64.38 461 LEU A CA 1
ATOM 3340 C C . LEU A 1 461 ? -36.488 -2.330 6.577 1.00 64.38 461 LEU A C 1
ATOM 3342 O O . LEU A 1 461 ? -36.068 -1.509 5.773 1.00 64.38 461 LEU A O 1
ATOM 3346 N N . GLU A 1 462 ? -37.073 -1.982 7.722 1.00 57.75 462 GLU A N 1
ATOM 3347 C CA . GLU A 1 462 ? -37.249 -0.613 8.217 1.00 57.75 462 GLU A CA 1
ATOM 3348 C C . GLU A 1 462 ? -36.027 -0.106 9.010 1.00 57.75 462 GLU A 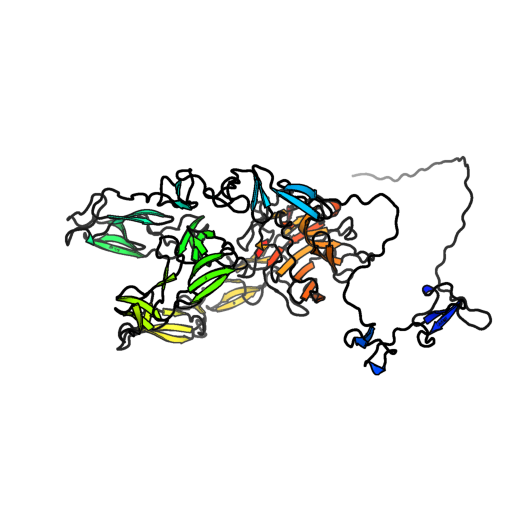C 1
ATOM 3350 O O . GLU A 1 462 ? -35.968 1.080 9.298 1.00 57.75 462 GLU A O 1
ATOM 3355 N N . ALA A 1 463 ? -35.082 -0.988 9.365 1.00 66.50 463 ALA A N 1
ATOM 3356 C CA . ALA A 1 463 ? -33.809 -0.702 10.035 1.00 66.50 463 ALA A CA 1
ATOM 3357 C C . ALA A 1 463 ? -32.793 -1.815 9.682 1.00 66.50 463 ALA A C 1
ATOM 3359 O O . ALA A 1 463 ? -32.508 -2.662 10.528 1.00 66.50 463 ALA A O 1
ATOM 3360 N N . PRO A 1 464 ? -32.337 -1.911 8.416 1.00 70.19 464 PRO A N 1
ATOM 3361 C CA . PRO A 1 464 ? -31.720 -3.129 7.880 1.00 70.19 464 PRO A CA 1
ATOM 3362 C C . PRO A 1 464 ? -30.252 -3.335 8.274 1.00 70.19 464 PRO A C 1
ATOM 3364 O O . PRO A 1 464 ? -29.710 -4.403 8.000 1.00 70.19 464 PRO A O 1
ATOM 3367 N N . ASN A 1 465 ? -29.615 -2.341 8.896 1.00 72.44 465 ASN A N 1
ATOM 3368 C CA . ASN A 1 465 ? -28.193 -2.383 9.225 1.00 72.44 465 ASN A CA 1
ATOM 3369 C C . ASN A 1 465 ? -28.001 -2.797 10.686 1.00 72.44 465 ASN A C 1
ATOM 3371 O O . ASN A 1 465 ? -28.549 -2.142 11.576 1.00 72.44 465 ASN A O 1
ATOM 3375 N N . CYS A 1 466 ? -27.212 -3.851 10.919 1.00 72.75 466 CYS A N 1
ATOM 3376 C CA . CYS A 1 466 ? -26.736 -4.197 12.255 1.00 72.75 466 CYS A CA 1
ATOM 3377 C C . CYS A 1 466 ? -25.451 -3.421 12.558 1.00 72.75 466 CYS A C 1
ATOM 3379 O O . CYS A 1 466 ? -24.466 -3.538 11.832 1.00 72.75 466 CYS A O 1
ATOM 3381 N N . THR A 1 467 ? -25.442 -2.656 13.645 1.00 73.31 467 THR A N 1
ATOM 3382 C CA . THR A 1 467 ? -24.248 -1.984 14.172 1.00 73.31 467 THR A CA 1
ATOM 3383 C C . THR A 1 467 ? -24.206 -2.218 15.679 1.00 73.31 467 THR A C 1
ATOM 3385 O O . THR A 1 467 ? -25.200 -1.982 16.364 1.00 73.31 467 THR A O 1
ATOM 3388 N N . ASN A 1 468 ? -23.095 -2.745 16.202 1.00 66.00 468 ASN A N 1
ATOM 3389 C CA . ASN A 1 468 ? -22.920 -3.085 17.626 1.00 66.00 468 ASN A CA 1
ATOM 3390 C C . ASN A 1 468 ? -24.059 -3.935 18.230 1.00 66.00 468 ASN A C 1
ATOM 3392 O O . ASN A 1 468 ? -24.479 -3.739 19.366 1.00 66.00 468 ASN A O 1
ATOM 3396 N N . GLY A 1 469 ? -24.590 -4.890 17.460 1.00 70.75 469 GLY A N 1
ATOM 3397 C CA . GLY A 1 469 ? -25.690 -5.751 17.904 1.00 70.75 469 GLY A CA 1
ATOM 3398 C C . GLY A 1 469 ? -27.056 -5.064 17.951 1.00 70.75 469 GLY A C 1
ATOM 3399 O O . GLY A 1 469 ? -27.979 -5.581 18.583 1.00 70.75 469 GLY A O 1
ATOM 3400 N N . HIS A 1 470 ? -27.213 -3.926 17.273 1.00 77.38 470 HIS A N 1
ATOM 3401 C CA . HIS A 1 470 ? -28.471 -3.195 17.186 1.00 77.38 470 HIS A CA 1
ATOM 3402 C C . HIS A 1 470 ? -28.842 -2.874 15.741 1.00 77.38 470 HIS A C 1
ATOM 3404 O O . HIS A 1 470 ? -28.001 -2.499 14.931 1.00 77.38 470 HIS A O 1
ATOM 3410 N N . CYS A 1 471 ? -30.132 -2.998 15.433 1.00 78.81 471 CYS A N 1
ATOM 3411 C CA . CYS A 1 471 ? -30.669 -2.625 14.132 1.00 78.81 471 CYS A CA 1
ATOM 3412 C C . CYS A 1 471 ? -30.991 -1.128 14.105 1.00 78.81 471 CYS A C 1
ATOM 3414 O O . CYS A 1 471 ? -31.768 -0.653 14.939 1.00 78.81 471 CYS A O 1
ATOM 3416 N N . GLY A 1 472 ? -30.410 -0.396 13.155 1.00 72.12 472 GLY A N 1
ATOM 3417 C CA . GLY A 1 472 ? -30.523 1.060 13.057 1.00 72.12 472 GLY A CA 1
ATOM 3418 C C . GLY A 1 472 ? -30.998 1.572 11.695 1.00 72.12 472 GLY A C 1
ATOM 3419 O O . GLY A 1 472 ? -30.960 0.869 10.683 1.00 72.12 472 GLY A O 1
ATOM 3420 N N . VAL A 1 473 ? -31.440 2.829 11.697 1.00 69.31 473 VAL A N 1
ATOM 3421 C CA . VAL A 1 473 ? -31.678 3.666 10.512 1.00 69.31 473 VAL A CA 1
ATOM 3422 C C . VAL A 1 473 ? -30.615 4.761 10.478 1.00 69.31 473 VAL A C 1
ATOM 3424 O O . VAL A 1 473 ? -30.218 5.232 11.541 1.00 69.31 473 VAL A O 1
ATOM 3427 N N . CYS A 1 474 ? -30.155 5.162 9.293 1.00 68.88 474 CYS A N 1
ATOM 3428 C CA . CYS A 1 474 ? -29.271 6.328 9.166 1.00 68.88 474 CYS A CA 1
ATOM 3429 C C . CYS A 1 474 ? -30.018 7.621 9.549 1.00 68.88 474 CYS A C 1
ATOM 3431 O O . CYS A 1 474 ? -31.258 7.656 9.521 1.00 68.88 474 CYS A O 1
ATOM 3433 N N . GLU A 1 475 ? -29.308 8.689 9.915 1.00 78.00 475 GLU A N 1
ATOM 3434 C CA . GLU A 1 475 ? -29.964 9.965 10.209 1.00 78.00 475 GLU A CA 1
ATOM 3435 C C . GLU A 1 475 ? -30.323 10.701 8.914 1.00 78.00 475 GLU A C 1
ATOM 3437 O O . GLU A 1 475 ? -29.506 10.859 8.013 1.00 78.00 475 GLU A O 1
ATOM 3442 N N . VAL A 1 476 ? -31.569 11.178 8.799 1.00 81.38 476 VAL A N 1
ATOM 3443 C CA . VAL A 1 476 ? -32.041 11.849 7.576 1.00 81.38 476 VAL A CA 1
ATOM 3444 C C . VAL A 1 476 ? -31.164 13.057 7.248 1.00 81.38 476 VAL A C 1
ATOM 3446 O O . VAL A 1 476 ? -31.101 14.015 8.020 1.00 81.38 476 VAL A O 1
ATOM 3449 N N . GLY A 1 477 ? -30.575 13.041 6.053 1.00 77.94 477 GLY A N 1
ATOM 3450 C CA . GLY A 1 477 ? -29.653 14.067 5.572 1.00 77.94 477 GLY A CA 1
ATOM 3451 C C . GLY A 1 477 ? -28.171 13.735 5.748 1.00 77.94 477 GLY A C 1
ATOM 3452 O O . GLY A 1 477 ? -27.357 14.494 5.230 1.00 77.94 477 GLY A O 1
ATOM 3453 N N . GLU A 1 478 ? -27.818 12.631 6.413 1.00 85.44 478 GLU A N 1
ATOM 3454 C CA . GLU A 1 478 ? -26.457 12.092 6.354 1.00 85.44 478 GLU A CA 1
ATOM 3455 C C . GLU A 1 478 ? -26.096 11.687 4.929 1.00 85.44 478 GLU A C 1
ATOM 3457 O O . GLU A 1 478 ? -26.947 11.247 4.148 1.00 85.44 478 GLU A O 1
ATOM 3462 N N . THR A 1 479 ? -24.815 11.817 4.612 1.00 85.81 479 THR A N 1
ATOM 3463 C CA . THR A 1 479 ? -24.238 11.457 3.323 1.00 85.81 479 THR A CA 1
ATOM 3464 C C . THR A 1 479 ? -23.100 10.474 3.523 1.00 85.81 479 THR A C 1
ATOM 3466 O O . THR A 1 479 ? -22.384 10.538 4.517 1.00 85.81 479 THR A O 1
ATOM 3469 N N . ARG A 1 480 ? -22.932 9.558 2.575 1.00 81.19 480 ARG A N 1
ATOM 3470 C CA . ARG A 1 480 ? -21.788 8.645 2.505 1.00 81.19 480 ARG A CA 1
ATOM 3471 C C . ARG A 1 480 ? -21.442 8.358 1.053 1.00 81.19 480 ARG A C 1
ATOM 3473 O O . ARG A 1 480 ? -22.256 8.600 0.164 1.00 81.19 480 ARG A O 1
ATOM 3480 N N . CYS A 1 481 ? -20.287 7.761 0.810 1.00 79.75 481 CYS A N 1
ATOM 3481 C CA . CYS A 1 481 ? -19.990 7.215 -0.509 1.00 79.75 481 CYS A CA 1
ATOM 3482 C C . CYS A 1 481 ? -20.763 5.924 -0.761 1.00 79.75 481 CYS A C 1
ATOM 3484 O O . CYS A 1 481 ? -21.001 5.127 0.150 1.00 79.75 481 CYS A O 1
ATOM 3486 N N . SER A 1 482 ? -21.182 5.718 -2.008 1.00 79.50 482 SER A N 1
ATOM 3487 C CA . SER A 1 482 ? -21.880 4.500 -2.384 1.00 79.50 482 SER A CA 1
ATOM 3488 C C . SER A 1 482 ? -20.909 3.316 -2.339 1.00 79.50 482 SER A C 1
ATOM 3490 O O . SER A 1 482 ? -19.887 3.338 -3.023 1.00 79.50 482 SER A O 1
ATOM 3492 N N . PRO A 1 483 ? -21.247 2.223 -1.636 1.00 61.28 483 PRO A N 1
ATOM 3493 C CA . PRO A 1 483 ? -20.430 1.013 -1.614 1.00 61.28 483 PRO A CA 1
ATOM 3494 C C . PRO A 1 483 ? -20.464 0.250 -2.948 1.00 61.28 483 PRO A C 1
ATOM 3496 O O . PRO A 1 483 ? -19.755 -0.736 -3.115 1.00 61.28 483 PRO A O 1
ATOM 3499 N N . THR A 1 484 ? -21.321 0.656 -3.894 1.00 63.38 484 THR A N 1
ATOM 3500 C CA . THR A 1 484 ? -21.502 -0.037 -5.182 1.00 63.38 484 THR A CA 1
ATOM 3501 C C . THR A 1 484 ? -21.202 0.830 -6.401 1.00 63.38 484 THR A C 1
ATOM 3503 O O . THR A 1 484 ? -21.039 0.290 -7.497 1.00 63.38 484 THR A O 1
ATOM 3506 N N . ASN A 1 485 ? -21.111 2.152 -6.230 1.00 68.69 485 ASN A N 1
ATOM 3507 C CA . ASN A 1 485 ? -20.713 3.088 -7.273 1.00 68.69 485 ASN A CA 1
ATOM 3508 C C . ASN A 1 485 ? -19.517 3.929 -6.785 1.00 68.69 485 ASN A C 1
ATOM 3510 O O . ASN A 1 485 ? -19.721 4.792 -5.937 1.00 68.69 485 ASN A O 1
ATOM 3514 N N . PRO A 1 486 ? -18.307 3.759 -7.351 1.00 64.06 486 PRO A N 1
ATOM 3515 C CA . PRO A 1 486 ? -17.109 4.514 -6.955 1.00 64.06 486 PRO A CA 1
ATOM 3516 C C . PRO A 1 486 ? -17.222 6.038 -7.122 1.00 64.06 486 PRO A C 1
ATOM 3518 O O . PRO A 1 486 ? -16.435 6.789 -6.563 1.00 64.06 486 PRO A O 1
ATOM 3521 N N . GLN A 1 487 ? -18.178 6.498 -7.930 1.00 73.12 487 GLN A N 1
ATOM 3522 C CA . GLN A 1 487 ? -18.475 7.915 -8.161 1.00 73.12 487 GLN A CA 1
ATOM 3523 C C . GLN A 1 487 ? -19.794 8.341 -7.507 1.00 73.12 487 GLN A C 1
ATOM 3525 O O . GLN A 1 487 ? -20.195 9.493 -7.617 1.00 73.12 487 GLN A O 1
ATOM 3530 N N . GLY A 1 488 ? -20.507 7.409 -6.874 1.00 80.38 488 GLY A N 1
ATOM 3531 C CA . GLY A 1 488 ? -21.828 7.651 -6.320 1.00 80.38 488 GLY A CA 1
ATOM 3532 C C . GLY A 1 488 ? -21.754 8.123 -4.882 1.00 80.38 488 GLY A C 1
ATOM 3533 O O . GLY A 1 488 ? -20.987 7.590 -4.082 1.00 80.38 488 GLY A O 1
ATOM 3534 N N . THR A 1 489 ? -22.616 9.068 -4.533 1.00 86.12 489 THR A N 1
ATOM 3535 C CA . THR A 1 489 ? -22.950 9.352 -3.137 1.00 86.12 489 THR A CA 1
ATOM 3536 C C . THR A 1 489 ? -24.232 8.615 -2.765 1.00 86.12 489 THR A C 1
ATOM 3538 O O . THR A 1 489 ? -25.043 8.245 -3.617 1.00 86.12 489 THR A O 1
ATOM 3541 N N . GLU A 1 490 ? -24.439 8.393 -1.480 1.00 89.25 490 GLU A N 1
ATOM 3542 C CA . GLU A 1 490 ? -25.710 7.982 -0.912 1.00 89.25 490 GLU A CA 1
ATOM 3543 C C . GLU A 1 490 ? -26.131 9.016 0.117 1.00 89.25 490 GLU A C 1
ATOM 3545 O O . GLU A 1 490 ? -25.323 9.477 0.921 1.00 89.25 490 GLU A O 1
ATOM 3550 N N . ILE A 1 491 ? -27.407 9.379 0.084 1.00 88.75 491 ILE A N 1
ATOM 3551 C CA . ILE A 1 491 ? -28.019 10.260 1.067 1.00 88.75 491 ILE A CA 1
ATOM 3552 C C . ILE A 1 491 ? -29.059 9.475 1.847 1.00 88.75 491 ILE A C 1
ATOM 3554 O O . ILE A 1 491 ? -29.834 8.688 1.289 1.00 88.75 491 ILE A O 1
ATOM 3558 N N . CYS A 1 492 ? -29.064 9.675 3.155 1.00 83.25 492 CYS A N 1
ATOM 3559 C CA . CYS A 1 492 ? -30.058 9.074 4.005 1.00 83.25 492 CYS A CA 1
ATOM 3560 C C . CYS A 1 492 ? -31.400 9.796 3.837 1.00 83.25 492 CYS A C 1
ATOM 3562 O O . CYS A 1 492 ? -31.575 10.941 4.269 1.00 83.25 492 CYS A O 1
ATOM 3564 N N . GLU A 1 493 ? -32.372 9.110 3.240 1.00 84.94 493 GLU A N 1
ATOM 3565 C CA . GLU A 1 493 ? -33.756 9.561 3.126 1.00 84.94 493 GLU A CA 1
ATOM 3566 C C . GLU A 1 493 ? -34.663 8.603 3.896 1.00 84.94 493 GLU A C 1
ATOM 3568 O O . GLU A 1 493 ? -34.628 7.389 3.703 1.00 84.94 493 GLU A O 1
ATOM 3573 N N . ASP A 1 494 ? -35.481 9.155 4.795 1.00 79.94 494 ASP A N 1
ATOM 3574 C CA . ASP A 1 494 ? -36.426 8.388 5.616 1.00 79.94 494 ASP A CA 1
ATOM 3575 C C . ASP A 1 494 ? -35.788 7.188 6.359 1.00 79.94 494 ASP A C 1
ATOM 3577 O O . ASP A 1 494 ? -36.439 6.167 6.585 1.00 79.94 494 ASP A O 1
ATOM 3581 N N . GLY A 1 495 ? -34.519 7.320 6.767 1.00 68.69 495 GLY A N 1
ATOM 3582 C CA . GLY A 1 495 ? -33.790 6.297 7.521 1.00 68.69 495 GLY A CA 1
ATOM 3583 C C . GLY A 1 495 ? -33.127 5.209 6.673 1.00 68.69 495 GLY A C 1
ATOM 3584 O O . GLY A 1 495 ? -32.598 4.239 7.221 1.00 68.69 495 GLY A O 1
ATOM 3585 N N . LEU A 1 496 ? -33.150 5.357 5.346 1.00 72.19 496 LEU A N 1
ATOM 3586 C CA . LEU A 1 496 ? -32.531 4.443 4.396 1.00 72.19 496 LEU A CA 1
ATOM 3587 C C . LEU A 1 496 ? -31.530 5.182 3.514 1.00 72.19 496 LEU A C 1
ATOM 3589 O O . LEU A 1 496 ? -31.782 6.295 3.056 1.00 72.19 496 LEU A O 1
ATOM 3593 N N . TRP A 1 497 ? -30.420 4.518 3.215 1.00 78.19 497 TRP A N 1
ATOM 3594 C CA . TRP A 1 497 ? -29.493 4.994 2.202 1.00 78.19 497 TRP A CA 1
ATOM 3595 C C . TRP A 1 497 ? -30.150 4.904 0.829 1.00 78.19 497 TRP A C 1
ATOM 3597 O O . TRP A 1 497 ? -30.587 3.838 0.388 1.00 78.19 497 TRP A O 1
ATOM 3607 N N . THR A 1 498 ? -30.245 6.049 0.171 1.00 82.75 498 THR A N 1
ATOM 3608 C CA . THR A 1 498 ? -30.752 6.181 -1.191 1.00 82.75 498 THR A CA 1
ATOM 3609 C C . THR A 1 498 ? -29.656 6.753 -2.071 1.00 82.75 498 THR A C 1
ATOM 3611 O O . THR A 1 498 ? -28.806 7.499 -1.590 1.00 82.75 498 THR A O 1
ATOM 3614 N N . ASN A 1 499 ? -29.661 6.404 -3.359 1.00 85.75 499 ASN A N 1
ATOM 3615 C CA . ASN A 1 499 ? -28.668 6.927 -4.293 1.00 85.75 499 ASN A CA 1
ATOM 3616 C C . ASN A 1 499 ? -28.758 8.456 -4.338 1.00 85.75 499 ASN A C 1
ATOM 3618 O O . ASN A 1 499 ? -29.779 9.017 -4.749 1.00 85.75 499 ASN A O 1
ATOM 3622 N N . GLY A 1 500 ? -27.675 9.100 -3.921 1.00 84.38 500 GLY A N 1
ATOM 3623 C CA . GLY A 1 500 ? -27.446 10.522 -4.080 1.00 84.38 500 GLY A CA 1
ATOM 3624 C C . GLY A 1 500 ? -26.972 10.855 -5.498 1.00 84.38 500 GLY A C 1
ATOM 3625 O O . GLY A 1 500 ? -26.982 9.999 -6.390 1.00 84.38 500 GLY A O 1
ATOM 3626 N N . PRO A 1 501 ? -26.608 12.122 -5.753 1.00 84.88 501 PRO A N 1
ATOM 3627 C CA . PRO A 1 501 ? -25.973 12.500 -7.006 1.00 84.88 501 PRO A CA 1
ATOM 3628 C C . PRO A 1 501 ? -24.612 11.806 -7.157 1.00 84.88 501 PRO A C 1
ATOM 3630 O O . PRO A 1 501 ? -23.828 11.746 -6.209 1.00 84.88 501 PRO A O 1
ATOM 3633 N N . ASP A 1 502 ? -24.328 11.314 -8.360 1.00 87.25 502 ASP A N 1
ATOM 3634 C CA . ASP A 1 502 ? -22.967 10.930 -8.727 1.00 87.25 502 ASP A CA 1
ATOM 3635 C C . ASP A 1 502 ? -22.110 12.197 -8.840 1.00 87.25 502 ASP A C 1
ATOM 3637 O O . ASP A 1 502 ? -22.594 13.240 -9.299 1.00 87.25 502 ASP A O 1
ATOM 3641 N N . CYS A 1 503 ? -20.855 12.101 -8.419 1.00 85.19 503 CYS A N 1
ATOM 3642 C CA . CYS A 1 503 ? -19.895 13.185 -8.533 1.00 85.19 503 CYS A CA 1
ATOM 3643 C C . CYS A 1 503 ? -19.619 13.514 -10.003 1.00 85.19 503 CYS A C 1
ATOM 3645 O O . CYS A 1 503 ? -19.694 12.651 -10.885 1.00 85.19 503 CYS A O 1
ATOM 3647 N N . GLU A 1 504 ? -19.394 14.799 -10.286 1.00 84.75 504 GLU A N 1
ATOM 3648 C CA . GLU A 1 504 ? -19.092 15.239 -11.645 1.00 84.75 504 GLU A CA 1
ATOM 3649 C C . GLU A 1 504 ? -17.681 14.778 -12.054 1.00 84.75 504 GLU A C 1
ATOM 3651 O O . GLU A 1 504 ? -16.877 14.355 -11.228 1.00 84.75 504 GLU A O 1
ATOM 3656 N N . ASN A 1 505 ? -17.363 14.835 -13.350 1.00 79.62 505 ASN A N 1
ATOM 3657 C CA . ASN A 1 505 ? -16.011 14.516 -13.815 1.00 79.62 505 ASN A CA 1
ATOM 3658 C C . ASN A 1 505 ? -14.973 15.390 -13.101 1.00 79.62 505 ASN A C 1
ATOM 3660 O O . ASN A 1 505 ? -15.174 16.599 -13.029 1.00 79.62 505 ASN A O 1
ATOM 3664 N N . GLY A 1 506 ? -13.856 14.794 -12.676 1.00 76.19 506 GLY A N 1
ATOM 3665 C CA . GLY A 1 506 ? -12.841 15.490 -11.885 1.00 76.19 506 GLY A CA 1
ATOM 3666 C C . GLY A 1 506 ? -13.183 15.598 -10.411 1.00 76.19 506 GLY A C 1
ATOM 3667 O O . GLY A 1 506 ? -12.408 16.199 -9.687 1.00 76.19 506 GLY A O 1
ATOM 3668 N N . GLN A 1 507 ? -14.303 15.030 -9.959 1.00 83.12 507 GLN A N 1
ATOM 3669 C CA . GLN A 1 507 ? -14.668 14.960 -8.552 1.00 83.12 507 GLN A CA 1
ATOM 3670 C C . GLN A 1 507 ? -14.685 13.511 -8.068 1.00 83.12 507 GLN A C 1
ATOM 3672 O O . GLN A 1 507 ? -14.926 12.565 -8.824 1.00 83.12 507 GLN A O 1
ATOM 3677 N N . TYR A 1 508 ? -14.490 13.343 -6.768 1.00 81.25 508 TYR A N 1
ATOM 3678 C CA . TYR A 1 508 ? -14.642 12.067 -6.086 1.00 81.25 508 TYR A CA 1
ATOM 3679 C C . TYR A 1 508 ? -15.557 12.211 -4.877 1.00 81.25 508 TYR A C 1
ATOM 3681 O O . TYR A 1 508 ? -15.763 13.310 -4.367 1.00 81.25 508 TYR A O 1
ATOM 3689 N N . CYS A 1 509 ? -16.108 11.092 -4.408 1.00 81.94 509 CYS A N 1
ATOM 3690 C CA . CYS A 1 509 ? -16.793 11.078 -3.126 1.00 81.94 509 CYS A CA 1
ATOM 3691 C C . CYS A 1 509 ? -15.765 10.953 -1.999 1.00 81.94 509 CYS A C 1
ATOM 3693 O O . CYS A 1 509 ? -14.995 9.993 -1.950 1.00 81.94 509 CYS A O 1
ATOM 3695 N N . ASP A 1 510 ? -15.729 11.949 -1.126 1.00 79.06 510 ASP A N 1
ATOM 3696 C CA . ASP A 1 510 ? -14.917 11.966 0.082 1.00 79.06 510 ASP A CA 1
ATOM 3697 C C . ASP A 1 510 ? -15.526 10.997 1.107 1.00 79.06 510 ASP A C 1
ATOM 3699 O O . ASP A 1 510 ? -16.702 11.106 1.452 1.00 79.06 510 ASP A O 1
ATOM 3703 N N . THR A 1 511 ? -14.753 10.012 1.565 1.00 71.56 511 THR A N 1
ATOM 3704 C CA . THR A 1 511 ? -15.247 8.939 2.441 1.00 71.56 511 THR A CA 1
ATOM 3705 C C . THR A 1 511 ? -15.535 9.384 3.869 1.00 71.56 511 THR A C 1
ATOM 3707 O O . THR A 1 511 ? -16.311 8.715 4.548 1.00 71.56 511 THR A O 1
ATOM 3710 N N . GLU A 1 512 ? -14.954 10.496 4.319 1.00 73.50 512 GLU A N 1
ATOM 3711 C CA . GLU A 1 512 ? -15.189 11.060 5.649 1.00 73.50 512 GLU A CA 1
ATOM 3712 C C . GLU A 1 512 ? -16.499 11.857 5.670 1.00 73.50 512 GLU A C 1
ATOM 3714 O O . GLU A 1 512 ? -17.304 11.748 6.595 1.00 73.50 512 GLU A O 1
ATOM 3719 N N . THR A 1 513 ? -16.749 12.637 4.617 1.00 80.06 513 THR A N 1
ATOM 3720 C CA . THR A 1 513 ? -17.910 13.540 4.549 1.00 80.06 513 THR A CA 1
ATOM 3721 C C . THR A 1 513 ? -19.089 12.973 3.756 1.00 80.06 513 THR A C 1
ATOM 3723 O O . THR A 1 513 ? -20.228 13.427 3.904 1.00 80.06 513 THR A O 1
ATOM 3726 N N . GLY A 1 514 ? -18.844 11.998 2.881 1.00 80.44 514 GLY A N 1
ATOM 3727 C CA . GLY A 1 514 ? -19.823 11.461 1.940 1.00 80.44 514 GLY A CA 1
ATOM 3728 C C . GLY A 1 514 ? -20.241 12.431 0.834 1.00 80.44 514 GLY A C 1
ATOM 3729 O O . GLY A 1 514 ? -21.273 12.213 0.194 1.00 80.44 514 GLY A O 1
ATOM 3730 N N . LEU A 1 515 ? -19.497 13.522 0.638 1.00 85.12 515 LEU A N 1
ATOM 3731 C CA . LEU A 1 515 ? -19.795 14.579 -0.326 1.00 85.12 515 LEU A CA 1
ATOM 3732 C C . LEU A 1 515 ? -18.832 14.532 -1.513 1.00 85.12 515 LEU A C 1
ATOM 3734 O O . LEU A 1 515 ? -17.734 13.993 -1.424 1.00 85.12 515 LEU A O 1
ATOM 3738 N N . CYS A 1 516 ? -19.252 15.118 -2.635 1.00 85.88 516 CYS A N 1
ATOM 3739 C CA . CYS A 1 516 ? -18.374 15.271 -3.788 1.00 85.88 516 CYS A CA 1
ATOM 3740 C C . CYS A 1 516 ? -17.372 16.404 -3.557 1.00 85.88 516 CYS A C 1
ATOM 3742 O O . CYS A 1 516 ? -17.773 17.542 -3.289 1.00 85.88 516 CYS A O 1
ATOM 3744 N N . THR A 1 517 ? -16.097 16.078 -3.722 1.00 81.81 517 THR A N 1
ATOM 3745 C CA . THR A 1 517 ? -14.952 16.977 -3.578 1.00 81.81 517 THR A CA 1
ATOM 3746 C C . THR A 1 517 ? -14.188 17.024 -4.897 1.00 81.81 517 THR A C 1
ATOM 3748 O O . THR A 1 517 ? -14.123 16.024 -5.614 1.00 81.81 517 THR A O 1
ATOM 3751 N N . ASP A 1 518 ? -13.647 18.195 -5.240 1.00 82.50 518 ASP A N 1
ATOM 3752 C CA . ASP A 1 518 ? -12.813 18.364 -6.432 1.00 82.50 518 ASP A CA 1
ATOM 3753 C C . ASP A 1 518 ? -11.529 17.538 -6.280 1.00 82.50 518 ASP A C 1
ATOM 3755 O O . ASP A 1 518 ? -10.816 17.656 -5.283 1.00 82.50 518 ASP A O 1
ATOM 3759 N N . GLY A 1 519 ? -11.255 16.699 -7.272 1.00 82.94 519 GLY A N 1
ATOM 3760 C CA . GLY A 1 519 ? -10.033 15.923 -7.383 1.00 82.94 519 GLY A CA 1
ATOM 3761 C C . GLY A 1 519 ? -8.867 16.796 -7.823 1.00 82.94 519 GLY A C 1
ATOM 3762 O O . GLY A 1 519 ? -9.027 17.772 -8.560 1.00 82.94 519 GLY A O 1
ATOM 3763 N N . TRP A 1 520 ? -7.678 16.423 -7.377 1.00 89.25 520 TRP A N 1
ATOM 3764 C CA . TRP A 1 520 ? -6.430 17.082 -7.733 1.00 89.25 520 TRP A CA 1
ATOM 3765 C C . TRP A 1 520 ? -5.491 16.068 -8.360 1.00 89.25 520 TRP A C 1
ATOM 3767 O O . TRP A 1 520 ? -5.717 14.873 -8.285 1.00 89.25 520 TRP A O 1
ATOM 3777 N N . SER A 1 521 ? -4.449 16.563 -9.009 1.00 91.88 521 SER A N 1
ATOM 3778 C CA . SER A 1 521 ? -3.388 15.723 -9.549 1.00 91.88 521 SER A CA 1
ATOM 3779 C C . SER A 1 521 ? -2.049 16.437 -9.459 1.00 91.88 521 SER A C 1
ATOM 3781 O O . SER A 1 521 ? -1.981 17.651 -9.224 1.00 91.88 521 SER A O 1
ATOM 3783 N N . LEU A 1 522 ? -0.965 15.710 -9.717 1.00 93.12 522 LEU A N 1
ATOM 3784 C CA . LEU A 1 522 ? 0.375 16.281 -9.734 1.00 93.12 522 LEU A CA 1
ATOM 3785 C C . LEU A 1 522 ? 0.851 16.502 -11.175 1.00 93.12 522 LEU A C 1
ATOM 3787 O O . LEU A 1 522 ? 0.884 15.585 -11.998 1.00 93.12 522 LEU A O 1
ATOM 3791 N N . TYR A 1 523 ? 1.212 17.747 -11.497 1.00 94.50 523 TYR A N 1
ATOM 3792 C CA . TYR A 1 523 ? 1.717 18.145 -12.810 1.00 94.50 523 TYR A CA 1
ATOM 3793 C C . TYR A 1 523 ? 3.243 18.057 -12.891 1.00 94.50 523 TYR A C 1
ATOM 3795 O O . TYR A 1 523 ? 3.963 18.699 -12.118 1.00 94.50 523 TYR A O 1
ATOM 3803 N N . PHE A 1 524 ? 3.711 17.359 -13.924 1.00 94.94 524 PHE A N 1
ATOM 3804 C CA . PHE A 1 524 ? 5.106 17.171 -14.297 1.00 94.94 524 PHE A CA 1
ATOM 3805 C C . PHE A 1 524 ? 5.412 17.861 -15.641 1.00 94.94 524 PHE A C 1
ATOM 3807 O O . PHE A 1 524 ? 4.700 17.706 -16.636 1.00 94.94 524 PHE A O 1
ATOM 3814 N N . ALA A 1 525 ? 6.502 18.624 -15.690 1.00 93.81 525 ALA A N 1
ATOM 3815 C CA . ALA A 1 525 ? 6.990 19.396 -16.833 1.00 93.81 525 ALA A CA 1
ATOM 3816 C C . ALA A 1 525 ? 8.100 18.675 -17.626 1.00 93.81 525 ALA A C 1
ATOM 3818 O O . ALA A 1 525 ? 8.540 19.176 -18.671 1.00 93.81 525 ALA A O 1
ATOM 3819 N N . GLY A 1 526 ? 8.506 17.486 -17.172 1.00 92.12 526 GLY A N 1
ATOM 3820 C CA . GLY A 1 526 ? 9.511 16.625 -17.797 1.00 92.12 526 GLY A CA 1
ATOM 3821 C C . GLY A 1 526 ? 10.912 16.696 -17.188 1.00 92.12 526 GLY A C 1
ATOM 3822 O O . GLY A 1 526 ? 11.842 16.169 -17.787 1.00 92.12 526 GLY A O 1
ATOM 3823 N N . ASP A 1 527 ? 11.079 17.369 -16.055 1.00 90.56 527 ASP A N 1
ATOM 3824 C CA . ASP A 1 527 ? 12.336 17.465 -15.300 1.00 90.56 527 ASP A CA 1
ATOM 3825 C C . ASP A 1 527 ? 12.121 17.388 -13.776 1.00 90.56 527 ASP A C 1
ATOM 3827 O O . ASP A 1 527 ? 12.972 17.803 -12.991 1.00 90.56 527 ASP A O 1
ATOM 3831 N N . GLN A 1 528 ? 10.954 16.890 -13.365 1.00 91.62 528 GLN A N 1
ATOM 3832 C CA . GLN A 1 528 ? 10.504 16.810 -11.979 1.00 91.62 528 GLN A CA 1
ATOM 3833 C C . GLN A 1 528 ? 10.235 15.349 -11.631 1.00 91.62 528 GLN A C 1
ATOM 3835 O O . GLN A 1 528 ? 9.807 14.579 -12.492 1.00 91.62 528 GLN A O 1
ATOM 3840 N N . ARG A 1 529 ? 10.441 14.992 -10.363 1.00 89.56 529 ARG A N 1
ATOM 3841 C CA . ARG A 1 529 ? 10.136 13.667 -9.825 1.00 89.56 529 ARG A CA 1
ATOM 3842 C C . ARG A 1 529 ? 9.596 13.757 -8.405 1.00 89.56 529 ARG A C 1
ATOM 3844 O O . ARG A 1 529 ? 9.937 14.677 -7.662 1.00 89.56 529 ARG A O 1
ATOM 3851 N N . MET A 1 530 ? 8.772 12.794 -8.043 1.00 91.31 530 MET A N 1
ATOM 3852 C CA . MET A 1 530 ? 8.404 12.520 -6.660 1.00 91.31 530 MET A CA 1
ATOM 3853 C C . MET A 1 530 ? 9.122 11.242 -6.245 1.00 91.31 530 MET A C 1
ATOM 3855 O O . MET A 1 530 ? 9.119 10.286 -7.016 1.00 91.31 530 MET A O 1
ATOM 3859 N N . GLU A 1 531 ? 9.742 11.236 -5.071 1.00 90.94 531 GLU A N 1
ATOM 3860 C CA . GLU A 1 531 ? 10.443 10.068 -4.531 1.00 90.94 531 GLU A CA 1
ATOM 3861 C C . GLU A 1 531 ? 9.681 9.512 -3.344 1.00 90.94 531 GLU A C 1
ATOM 3863 O O . GLU A 1 531 ? 9.233 10.267 -2.496 1.00 90.94 531 GLU A O 1
ATOM 3868 N N . ILE A 1 532 ? 9.569 8.203 -3.255 1.00 90.19 532 ILE A N 1
ATOM 3869 C CA . ILE A 1 532 ? 8.961 7.485 -2.146 1.00 90.19 532 ILE A CA 1
ATOM 3870 C C . ILE A 1 532 ? 10.094 6.685 -1.490 1.00 90.19 532 ILE A C 1
ATOM 3872 O O . ILE A 1 532 ? 10.858 6.032 -2.219 1.00 90.19 532 ILE A O 1
ATOM 3876 N N . PRO A 1 533 ? 10.248 6.757 -0.153 1.00 85.94 533 PRO A N 1
ATOM 3877 C CA . PRO A 1 533 ? 11.224 5.961 0.578 1.00 85.94 533 PRO A CA 1
ATOM 3878 C C . PRO A 1 533 ? 11.204 4.493 0.159 1.00 85.94 533 PRO A C 1
ATOM 3880 O O . PRO A 1 533 ? 10.167 3.937 -0.200 1.00 85.94 533 PRO A O 1
ATOM 3883 N N . ASP A 1 534 ? 12.387 3.889 0.155 1.00 81.94 534 ASP A N 1
ATOM 3884 C CA . ASP A 1 534 ? 12.525 2.497 -0.241 1.00 81.94 534 ASP A CA 1
ATOM 3885 C C . ASP A 1 534 ? 11.845 1.569 0.775 1.00 81.94 534 ASP A C 1
ATOM 3887 O O . ASP A 1 534 ? 12.061 1.707 1.979 1.00 81.94 534 ASP A O 1
ATOM 3891 N N . ASP A 1 535 ? 11.057 0.621 0.270 1.00 79.94 535 ASP A N 1
ATOM 3892 C CA . ASP A 1 535 ? 10.407 -0.434 1.039 1.00 79.94 535 ASP A CA 1
ATOM 3893 C C . ASP A 1 535 ? 10.336 -1.715 0.196 1.00 79.94 535 ASP A C 1
ATOM 3895 O O . ASP A 1 535 ? 9.980 -1.687 -0.991 1.00 79.94 535 ASP A O 1
ATOM 3899 N N . ASN A 1 536 ? 10.637 -2.849 0.830 1.00 77.50 536 ASN A N 1
ATOM 3900 C CA . ASN A 1 536 ? 10.575 -4.178 0.221 1.00 77.50 536 ASN A CA 1
ATOM 3901 C C . ASN A 1 536 ? 9.154 -4.561 -0.223 1.00 77.50 536 ASN A C 1
ATOM 3903 O O . ASN A 1 536 ? 8.981 -5.443 -1.063 1.00 77.50 536 ASN A O 1
ATOM 3907 N N . ALA A 1 537 ? 8.121 -3.920 0.315 1.00 74.62 537 ALA A N 1
ATOM 3908 C CA . ALA A 1 537 ? 6.739 -4.116 -0.086 1.00 74.62 537 ALA A CA 1
ATOM 3909 C C . ALA A 1 537 ? 6.492 -3.652 -1.538 1.00 74.62 537 ALA A C 1
ATOM 3911 O O . ALA A 1 537 ? 5.597 -4.164 -2.213 1.00 74.62 537 ALA A O 1
ATOM 3912 N N . TYR A 1 538 ? 7.321 -2.743 -2.064 1.00 79.69 538 TYR A N 1
ATOM 3913 C CA . TYR A 1 538 ? 7.276 -2.323 -3.468 1.00 79.69 538 TYR A CA 1
ATOM 3914 C C . TYR A 1 538 ? 8.067 -3.246 -4.406 1.00 79.69 538 TYR A C 1
ATOM 3916 O O . TYR A 1 538 ? 8.038 -3.028 -5.624 1.00 79.69 538 TYR A O 1
ATOM 3924 N N . ASP A 1 539 ? 8.757 -4.260 -3.871 1.00 75.25 539 ASP A N 1
ATOM 3925 C CA . ASP A 1 539 ? 9.503 -5.243 -4.652 1.00 75.25 539 ASP A CA 1
ATOM 3926 C C . ASP A 1 539 ? 8.631 -6.440 -5.072 1.00 75.25 539 ASP A C 1
ATOM 3928 O O . ASP A 1 539 ? 7.901 -7.019 -4.267 1.00 75.25 539 ASP A O 1
ATOM 3932 N N . PRO A 1 540 ? 8.723 -6.881 -6.338 1.00 67.56 540 PRO A N 1
ATOM 3933 C CA . PRO A 1 540 ? 7.908 -7.961 -6.869 1.00 67.56 540 PRO A CA 1
ATOM 3934 C C . PRO A 1 540 ? 8.425 -9.331 -6.404 1.00 67.56 540 PRO A C 1
ATOM 3936 O O . PRO A 1 540 ? 9.145 -10.014 -7.132 1.00 67.56 540 PRO A O 1
ATOM 3939 N N . ASN A 1 541 ? 8.039 -9.752 -5.198 1.00 66.19 541 ASN A N 1
ATOM 3940 C CA . ASN A 1 541 ? 8.325 -11.080 -4.630 1.00 66.19 541 ASN A CA 1
ATOM 3941 C C . ASN A 1 541 ? 7.105 -12.032 -4.626 1.00 66.19 541 ASN A C 1
ATOM 3943 O O . ASN A 1 541 ? 7.249 -13.226 -4.361 1.00 66.19 541 ASN A O 1
ATOM 3947 N N . ALA A 1 542 ? 5.922 -11.507 -4.953 1.00 69.94 542 ALA A N 1
ATOM 3948 C CA . ALA A 1 542 ? 4.638 -12.194 -5.050 1.00 69.94 542 ALA A CA 1
ATOM 3949 C C . ALA A 1 542 ? 3.729 -11.472 -6.064 1.00 69.94 542 ALA A C 1
ATOM 3951 O O . ALA A 1 542 ? 4.135 -10.470 -6.660 1.00 69.94 542 ALA A O 1
ATOM 3952 N N . GLU A 1 543 ? 2.514 -11.995 -6.301 1.00 84.31 543 GLU A N 1
ATOM 3953 C CA . GLU A 1 543 ? 1.545 -11.377 -7.222 1.00 84.31 543 GLU A CA 1
ATOM 3954 C C . GLU A 1 543 ? 1.418 -9.876 -6.969 1.00 84.31 543 GLU A C 1
ATOM 3956 O O . GLU A 1 543 ? 1.279 -9.460 -5.825 1.00 84.31 543 GLU A O 1
ATOM 3961 N N . PHE A 1 544 ? 1.451 -9.058 -8.023 1.00 87.38 544 PHE A N 1
ATOM 3962 C CA . PHE A 1 544 ? 1.339 -7.616 -7.855 1.00 87.38 544 PHE A CA 1
ATOM 3963 C C . PHE A 1 544 ? 0.549 -6.929 -8.964 1.00 87.38 544 PHE A C 1
ATOM 3965 O O . PHE A 1 544 ? 0.444 -7.409 -10.097 1.00 87.38 544 PHE A O 1
ATOM 3972 N N . THR A 1 545 ? 0.002 -5.765 -8.625 1.00 93.19 545 THR A N 1
ATOM 3973 C CA . THR A 1 545 ? -0.606 -4.830 -9.572 1.00 93.19 545 THR A CA 1
ATOM 3974 C C . THR A 1 545 ? -0.008 -3.442 -9.369 1.00 93.19 545 THR A C 1
ATOM 3976 O O . THR A 1 545 ? -0.021 -2.936 -8.250 1.00 93.19 545 THR A O 1
ATOM 3979 N N . LEU A 1 546 ? 0.485 -2.829 -10.448 1.00 95.25 546 LEU A N 1
ATOM 3980 C CA . LEU A 1 546 ? 0.888 -1.419 -10.499 1.00 95.25 546 LEU A CA 1
ATOM 3981 C C . LEU A 1 546 ? -0.088 -0.674 -11.393 1.00 95.25 546 LEU A C 1
ATOM 3983 O O . LEU A 1 546 ? -0.348 -1.120 -12.513 1.00 95.25 546 LEU A O 1
ATOM 3987 N N . GLU A 1 547 ? -0.594 0.469 -10.957 1.00 97.38 547 GLU A N 1
ATOM 3988 C CA . GLU A 1 547 ? -1.497 1.260 -11.781 1.00 97.38 547 GLU A CA 1
ATOM 3989 C C . GLU A 1 547 ? -1.443 2.753 -11.481 1.00 97.38 547 GLU A C 1
ATOM 3991 O O . GLU A 1 547 ? -1.063 3.167 -10.393 1.00 97.38 547 GLU A O 1
ATOM 3996 N N . ALA A 1 548 ? -1.807 3.552 -12.480 1.00 98.25 548 ALA A N 1
ATOM 3997 C CA . ALA A 1 548 ? -1.899 5.001 -12.363 1.00 98.25 548 ALA A CA 1
ATOM 3998 C C . ALA A 1 548 ? -2.844 5.575 -13.422 1.00 98.25 548 ALA A C 1
ATOM 4000 O O . ALA A 1 548 ? -3.019 5.009 -14.513 1.00 98.25 548 ALA A O 1
ATOM 4001 N N . TRP A 1 549 ? -3.404 6.744 -13.129 1.00 98.00 549 TRP A N 1
ATOM 4002 C CA . TRP A 1 549 ? -4.002 7.613 -14.130 1.00 98.00 549 TRP A CA 1
ATOM 4003 C C . TRP A 1 549 ? -2.982 8.627 -14.644 1.00 98.00 549 TRP A C 1
ATOM 4005 O O . TRP A 1 549 ? -2.224 9.221 -13.884 1.00 98.00 549 TRP A O 1
ATOM 4015 N N . ILE A 1 550 ? -2.975 8.850 -15.961 1.00 98.25 550 ILE A N 1
ATOM 4016 C CA . ILE A 1 550 ? -2.101 9.836 -16.601 1.00 98.25 550 ILE A CA 1
ATOM 4017 C C . ILE A 1 550 ? -2.837 10.713 -17.615 1.00 98.25 550 ILE A C 1
ATOM 4019 O O . ILE A 1 550 ? -3.619 10.230 -18.435 1.00 98.25 550 ILE A O 1
ATOM 4023 N N . PHE A 1 551 ? -2.507 11.999 -17.647 1.00 97.88 551 PHE A N 1
ATOM 4024 C CA . PHE A 1 551 ? -2.892 12.935 -18.701 1.00 97.88 551 PHE A CA 1
ATOM 4025 C C . PHE A 1 551 ? -1.628 13.482 -19.373 1.00 97.88 551 PHE A C 1
ATOM 4027 O O . PHE A 1 551 ? -1.092 14.509 -18.950 1.00 97.88 551 PHE A O 1
ATOM 4034 N N . PRO A 1 552 ? -1.100 12.823 -20.417 1.00 97.44 552 PRO A N 1
ATOM 4035 C CA . PRO A 1 552 ? 0.088 13.317 -21.096 1.00 97.44 552 PRO A CA 1
ATOM 4036 C C . PRO A 1 552 ? -0.249 14.545 -21.951 1.00 97.44 552 PRO A C 1
ATOM 4038 O O . PRO A 1 552 ? -1.118 14.488 -22.823 1.00 97.44 552 PRO A O 1
ATOM 4041 N N . THR A 1 553 ? 0.472 15.648 -21.754 1.00 96.75 553 THR A N 1
ATOM 4042 C CA . THR A 1 553 ? 0.390 16.856 -22.602 1.00 96.75 553 THR A CA 1
ATOM 4043 C C . THR A 1 553 ? 1.342 16.777 -23.795 1.00 96.75 553 THR A C 1
ATOM 4045 O O . THR A 1 553 ? 1.092 17.363 -24.851 1.00 96.75 553 THR A O 1
ATOM 4048 N N . ALA A 1 554 ? 2.411 15.994 -23.655 1.00 94.62 554 ALA A N 1
ATOM 4049 C CA . ALA A 1 554 ? 3.320 15.618 -24.722 1.00 94.62 554 ALA A CA 1
ATOM 4050 C C . ALA A 1 554 ? 3.904 14.233 -24.430 1.00 94.62 554 ALA A C 1
ATOM 4052 O O . ALA A 1 554 ? 4.113 13.877 -23.277 1.00 94.62 554 ALA A O 1
ATOM 4053 N N . LEU A 1 555 ? 4.192 13.472 -25.484 1.00 94.44 555 LEU A N 1
ATOM 4054 C CA . LEU A 1 555 ? 4.918 12.207 -25.393 1.00 94.44 555 LEU A CA 1
ATOM 4055 C C . LEU A 1 555 ? 6.118 12.261 -26.333 1.00 94.44 555 LEU A C 1
ATOM 4057 O O . LEU A 1 555 ? 6.004 12.694 -27.485 1.00 94.44 555 LEU A O 1
ATOM 4061 N N . SER A 1 556 ? 7.269 11.827 -25.837 1.00 89.06 556 SER A N 1
ATOM 4062 C CA . SER A 1 556 ? 8.516 11.725 -26.603 1.00 89.06 556 SER A CA 1
ATOM 4063 C C . SER A 1 556 ? 9.311 10.466 -26.257 1.00 89.06 556 SER A C 1
ATOM 4065 O O . SER A 1 556 ? 8.966 9.750 -25.324 1.00 89.06 556 SER A O 1
ATOM 4067 N N . GLY A 1 557 ? 10.377 10.195 -27.012 1.00 89.19 557 GLY A N 1
ATOM 4068 C CA . GLY A 1 557 ? 11.276 9.071 -26.746 1.00 89.19 557 GLY A CA 1
ATOM 4069 C C . GLY A 1 557 ? 10.912 7.784 -27.486 1.00 89.19 557 GLY A C 1
ATOM 4070 O O . GLY A 1 557 ? 9.816 7.634 -28.030 1.00 89.19 557 GLY A O 1
ATOM 4071 N N . ASN A 1 558 ? 11.879 6.872 -27.544 1.00 89.25 558 ASN A N 1
ATOM 4072 C CA . ASN A 1 558 ? 11.846 5.616 -28.301 1.00 89.25 558 ASN A CA 1
ATOM 4073 C C . ASN A 1 558 ? 12.016 4.371 -27.406 1.00 89.25 558 ASN A C 1
ATOM 4075 O O . ASN A 1 558 ? 12.379 3.304 -27.899 1.00 89.25 558 ASN A O 1
ATOM 4079 N N . CYS A 1 559 ? 11.778 4.523 -26.099 1.00 84.00 559 CYS A N 1
ATOM 4080 C CA . CYS A 1 559 ? 11.924 3.475 -25.092 1.00 84.00 559 CYS A CA 1
ATOM 4081 C C . CYS A 1 559 ? 13.337 2.861 -25.007 1.00 84.00 559 CYS A C 1
ATOM 4083 O O . CYS A 1 559 ? 13.477 1.737 -24.526 1.00 84.00 559 CYS A O 1
ATOM 4085 N N . ASP A 1 560 ? 14.347 3.564 -25.518 1.00 82.56 560 ASP A N 1
ATOM 4086 C CA . ASP A 1 560 ? 15.746 3.129 -25.543 1.00 82.56 560 ASP A CA 1
ATOM 4087 C C . ASP A 1 560 ? 16.628 4.246 -24.980 1.00 82.56 560 ASP A C 1
ATOM 4089 O O . ASP A 1 560 ? 17.241 4.113 -23.928 1.00 82.56 560 ASP A O 1
ATOM 4093 N N . THR A 1 561 ? 16.573 5.423 -25.604 1.00 85.31 561 THR A N 1
ATOM 4094 C CA . THR A 1 561 ? 17.340 6.607 -25.189 1.00 85.31 561 THR A CA 1
ATOM 4095 C C . THR A 1 561 ? 16.457 7.694 -24.573 1.00 85.31 561 THR A C 1
ATOM 4097 O O . THR A 1 561 ? 16.843 8.856 -24.544 1.00 85.31 561 THR A O 1
ATOM 4100 N N . GLY A 1 562 ? 15.219 7.368 -24.206 1.00 89.94 562 GLY A N 1
ATOM 4101 C CA . GLY A 1 562 ? 14.259 8.337 -23.684 1.00 89.94 562 GLY A CA 1
ATOM 4102 C C . GLY A 1 562 ? 12.824 7.831 -23.716 1.00 89.94 562 GLY A C 1
ATOM 4103 O O . GLY A 1 562 ? 12.460 6.957 -24.516 1.00 89.94 562 GLY A O 1
ATOM 4104 N N . GLY A 1 563 ? 11.985 8.441 -22.890 1.00 93.75 563 GLY A N 1
ATOM 4105 C CA . GLY A 1 563 ? 10.595 8.053 -22.697 1.00 93.75 563 GLY A CA 1
ATOM 4106 C C . GLY A 1 563 ? 9.851 9.029 -21.796 1.00 93.75 563 GLY A C 1
ATOM 4107 O O . GLY A 1 563 ? 10.230 10.188 -21.679 1.00 93.75 563 GLY A O 1
ATOM 4108 N N . ASN A 1 564 ? 8.758 8.571 -21.196 1.00 96.25 564 ASN A N 1
ATOM 4109 C CA . ASN A 1 564 ? 7.966 9.351 -20.247 1.00 96.25 564 ASN A CA 1
ATOM 4110 C C . ASN A 1 564 ? 7.629 8.398 -19.093 1.00 96.25 564 ASN A C 1
ATOM 4112 O O . ASN A 1 564 ? 6.716 7.579 -19.227 1.00 96.25 564 ASN A O 1
ATOM 4116 N N . ALA A 1 565 ? 8.437 8.427 -18.034 1.00 95.12 565 ALA A N 1
ATOM 4117 C CA . ALA A 1 565 ? 8.329 7.530 -16.889 1.00 95.12 565 ALA A CA 1
ATOM 4118 C C . ALA A 1 565 ? 7.112 7.886 -16.032 1.00 95.12 565 ALA A C 1
ATOM 4120 O O . ALA A 1 565 ? 6.913 9.041 -15.675 1.00 95.12 565 ALA A O 1
ATOM 4121 N N . ILE A 1 566 ? 6.289 6.890 -15.723 1.00 96.81 566 ILE A N 1
ATOM 4122 C CA . ILE A 1 566 ? 5.114 7.054 -14.865 1.00 96.81 566 ILE A CA 1
ATOM 4123 C C . ILE A 1 566 ? 5.500 6.670 -13.445 1.00 96.81 566 ILE A C 1
ATOM 4125 O O . ILE A 1 566 ? 5.414 7.500 -12.552 1.00 96.81 566 ILE A O 1
ATOM 4129 N N . LEU A 1 567 ? 5.968 5.434 -13.279 1.00 94.06 567 LEU A N 1
ATOM 4130 C CA . LEU A 1 567 ? 6.393 4.849 -12.016 1.00 94.06 567 LEU A CA 1
ATOM 4131 C C . LEU A 1 567 ? 7.650 4.025 -12.272 1.00 94.06 567 LEU A C 1
ATOM 4133 O O . LEU A 1 567 ? 7.691 3.232 -13.219 1.00 94.06 567 LEU A O 1
ATOM 4137 N N . GLU A 1 568 ? 8.658 4.198 -11.436 1.00 90.00 568 GLU A N 1
ATOM 4138 C CA . GLU A 1 568 ? 9.913 3.476 -11.530 1.00 90.00 568 GLU A CA 1
ATOM 4139 C C . GLU A 1 568 ? 10.404 2.995 -10.173 1.00 90.00 568 GLU A C 1
ATOM 4141 O O . GLU A 1 568 ? 10.280 3.681 -9.166 1.00 90.00 568 GLU A O 1
ATOM 4146 N N . LYS A 1 569 ? 11.031 1.826 -10.181 1.00 85.88 569 LYS A N 1
ATOM 4147 C CA . LYS A 1 569 ? 11.946 1.386 -9.139 1.00 85.88 569 LYS A CA 1
ATOM 4148 C C . LYS A 1 569 ? 13.198 0.918 -9.859 1.00 85.88 569 LYS A C 1
ATOM 4150 O O . LYS A 1 569 ? 13.313 -0.247 -10.245 1.00 85.88 569 LYS A O 1
ATOM 4155 N N . TRP A 1 570 ? 14.067 1.867 -10.184 1.00 74.50 570 TRP A N 1
ATOM 4156 C CA . TRP A 1 570 ? 15.148 1.693 -11.152 1.00 74.50 570 TRP A CA 1
ATOM 4157 C C . TRP A 1 570 ? 16.458 2.279 -10.624 1.00 74.50 570 TRP A C 1
ATOM 4159 O O . TRP A 1 570 ? 16.458 3.1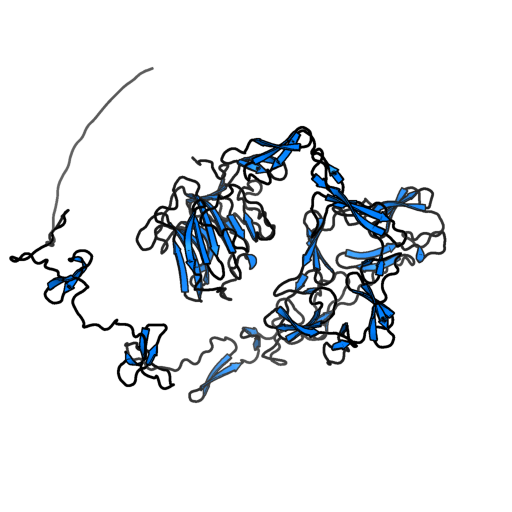79 -9.790 1.00 74.50 570 TRP A O 1
ATOM 4169 N N . ALA A 1 571 ? 17.586 1.778 -11.124 1.00 65.75 571 ALA A N 1
ATOM 4170 C CA . ALA A 1 571 ? 18.907 2.333 -10.858 1.00 65.75 571 ALA A CA 1
ATOM 4171 C C . ALA A 1 571 ? 19.829 2.242 -12.084 1.00 65.75 571 ALA A C 1
ATOM 4173 O O . ALA A 1 571 ? 19.425 1.904 -13.199 1.00 65.75 571 ALA A O 1
ATOM 4174 N N . VAL A 1 572 ? 21.094 2.630 -11.912 1.00 59.47 572 VAL A N 1
ATOM 4175 C CA . VAL A 1 572 ? 22.081 2.582 -12.994 1.00 59.47 572 VAL A CA 1
ATOM 4176 C C . VAL A 1 572 ? 22.280 1.135 -13.426 1.00 59.47 572 VAL A C 1
ATOM 4178 O O . VAL A 1 572 ? 22.590 0.277 -12.602 1.00 59.47 572 VAL A O 1
ATOM 4181 N N . TRP A 1 573 ? 22.140 0.883 -14.730 1.00 55.97 573 TRP A N 1
ATOM 4182 C CA . TRP A 1 573 ? 22.273 -0.454 -15.299 1.00 55.97 573 TRP A CA 1
ATOM 4183 C C . TRP A 1 573 ? 23.550 -1.160 -14.790 1.00 55.97 573 TRP A C 1
ATOM 4185 O O . TRP A 1 573 ? 24.631 -0.559 -14.831 1.00 55.97 573 TRP A O 1
ATOM 4195 N N . PRO A 1 574 ? 23.435 -2.412 -14.317 1.00 51.88 574 PRO A N 1
ATOM 4196 C CA . PRO A 1 574 ? 22.256 -3.269 -14.459 1.00 51.88 574 PRO A CA 1
ATOM 4197 C C . PRO A 1 574 ? 21.297 -3.290 -13.252 1.00 51.88 574 PRO A C 1
ATOM 4199 O O . PRO A 1 574 ? 20.464 -4.183 -13.138 1.00 51.88 574 PRO A O 1
ATOM 4202 N N . VAL A 1 575 ? 21.397 -2.319 -12.346 1.00 55.94 575 VAL A N 1
ATOM 4203 C CA . VAL A 1 575 ? 20.625 -2.271 -11.099 1.00 55.94 575 VAL A CA 1
ATOM 4204 C C . VAL A 1 575 ? 19.226 -1.712 -11.377 1.00 55.94 575 VAL A C 1
ATOM 4206 O O . VAL A 1 575 ? 19.100 -0.623 -11.920 1.00 55.94 575 VAL A O 1
ATOM 4209 N N . GLY A 1 576 ? 18.162 -2.434 -11.030 1.00 62.22 576 GLY A N 1
ATOM 4210 C CA . GLY A 1 576 ? 16.781 -1.955 -11.162 1.00 62.22 576 GLY A CA 1
ATOM 4211 C C . GLY A 1 576 ? 15.761 -3.079 -11.006 1.00 62.22 576 GLY A C 1
ATOM 4212 O O . GLY A 1 576 ? 16.105 -4.247 -11.159 1.00 62.22 576 GLY A O 1
ATOM 4213 N N . THR A 1 577 ? 14.510 -2.732 -10.714 1.00 75.75 577 THR A N 1
ATOM 4214 C CA . THR A 1 577 ? 13.418 -3.695 -10.518 1.00 75.75 577 THR A CA 1
ATOM 4215 C C . THR A 1 577 ? 12.421 -3.601 -11.669 1.00 75.75 577 THR A C 1
ATOM 4217 O O . THR A 1 577 ? 12.276 -4.545 -12.45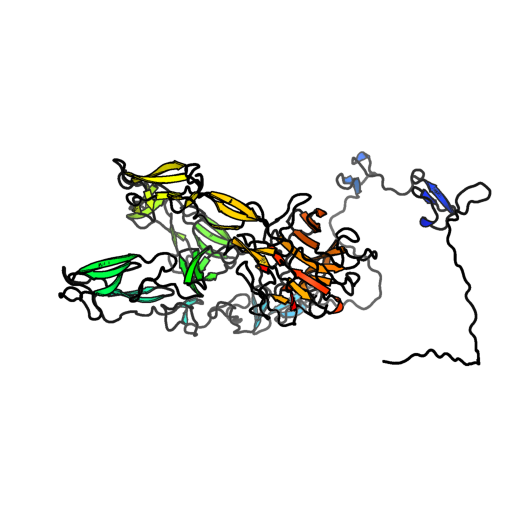2 1.00 75.75 577 THR A O 1
ATOM 4220 N N . TYR A 1 578 ? 11.770 -2.447 -11.834 1.00 85.94 578 TYR A N 1
ATOM 4221 C CA . TYR A 1 578 ? 10.814 -2.222 -12.915 1.00 85.94 578 TYR A CA 1
ATOM 4222 C C . TYR A 1 578 ? 10.689 -0.754 -13.321 1.00 85.94 578 TYR A C 1
ATOM 4224 O O . TYR A 1 578 ? 10.998 0.165 -12.565 1.00 85.94 578 TYR A O 1
ATOM 4232 N N . LEU A 1 579 ? 10.171 -0.541 -14.530 1.00 89.75 579 LEU A N 1
ATOM 4233 C CA . LEU A 1 579 ? 9.798 0.771 -15.051 1.00 89.75 579 LEU A CA 1
ATOM 4234 C C . LEU A 1 579 ? 8.481 0.666 -15.821 1.00 89.75 579 LEU A C 1
ATOM 4236 O O . LEU A 1 579 ? 8.375 -0.079 -16.799 1.00 89.75 579 LEU A O 1
ATOM 4240 N N . LEU A 1 580 ? 7.500 1.473 -15.430 1.00 95.19 580 LEU A N 1
ATOM 4241 C CA . LEU A 1 580 ? 6.295 1.735 -16.203 1.00 95.19 580 LEU A CA 1
ATOM 4242 C C . LEU A 1 580 ? 6.435 3.085 -16.910 1.00 95.19 580 LEU A C 1
ATOM 4244 O O . LEU A 1 580 ? 6.554 4.129 -16.270 1.00 95.19 580 LEU A O 1
ATOM 4248 N N . ALA A 1 581 ? 6.403 3.080 -18.241 1.00 95.94 581 ALA A N 1
ATOM 4249 C CA . ALA A 1 581 ? 6.601 4.283 -19.043 1.00 95.94 581 ALA A CA 1
ATOM 4250 C C . ALA A 1 581 ? 5.730 4.306 -20.304 1.00 95.94 581 ALA A C 1
ATOM 4252 O O . ALA A 1 581 ? 5.229 3.281 -20.772 1.00 95.94 581 ALA A O 1
ATOM 4253 N N . VAL A 1 582 ? 5.599 5.491 -20.903 1.00 97.19 582 VAL A N 1
ATOM 4254 C CA . VAL A 1 582 ? 5.032 5.673 -22.246 1.00 97.19 582 VAL A CA 1
ATOM 4255 C C . VAL A 1 582 ? 6.119 6.149 -23.194 1.00 97.19 582 VAL A C 1
ATOM 4257 O O . VAL A 1 582 ? 6.853 7.084 -22.882 1.00 97.19 582 VAL A O 1
ATOM 4260 N N . CYS A 1 583 ? 6.228 5.540 -24.369 1.00 93.69 583 CYS A N 1
ATOM 4261 C CA . CYS A 1 583 ? 7.227 5.912 -25.374 1.00 93.69 583 CYS A CA 1
ATOM 4262 C C . CYS A 1 583 ? 6.858 5.333 -26.753 1.00 93.69 583 CYS A C 1
ATOM 4264 O O . CYS A 1 583 ? 5.827 4.674 -26.904 1.00 93.69 583 CYS A O 1
ATOM 4266 N N . ALA A 1 584 ? 7.638 5.631 -27.797 1.00 90.50 584 ALA A N 1
ATOM 4267 C CA . ALA A 1 584 ? 7.548 4.901 -29.062 1.00 90.50 584 ALA A CA 1
ATOM 4268 C C . ALA A 1 584 ? 8.366 3.607 -28.971 1.00 90.50 584 ALA A C 1
ATOM 4270 O O . ALA A 1 584 ? 9.465 3.638 -28.441 1.00 90.50 584 ALA A O 1
ATOM 4271 N N . ASP A 1 585 ? 7.881 2.478 -29.482 1.00 80.25 585 ASP A N 1
ATOM 4272 C CA . ASP A 1 585 ? 8.644 1.228 -29.380 1.00 80.25 585 ASP A CA 1
ATOM 4273 C C . ASP A 1 585 ? 9.803 1.107 -30.392 1.00 80.25 585 ASP A C 1
ATOM 4275 O O . ASP A 1 585 ? 9.977 1.949 -31.274 1.00 80.25 585 ASP A O 1
ATOM 4279 N N . PHE A 1 586 ? 10.567 0.006 -30.313 1.00 73.31 586 PHE A N 1
ATOM 4280 C CA . PHE A 1 586 ? 11.711 -0.283 -31.196 1.00 73.31 586 PHE A CA 1
ATOM 4281 C C . PHE A 1 586 ? 11.362 -0.364 -32.693 1.00 73.31 586 PHE A C 1
ATOM 4283 O O . PHE A 1 586 ? 12.245 -0.244 -33.539 1.00 73.31 586 PHE A O 1
ATOM 4290 N N . TYR A 1 587 ? 10.083 -0.543 -33.036 1.00 79.88 587 TYR A N 1
ATOM 4291 C CA . TYR A 1 587 ? 9.592 -0.554 -34.416 1.00 79.88 587 TYR A CA 1
ATOM 4292 C C . TYR A 1 587 ? 9.033 0.811 -34.845 1.00 79.88 587 TYR A C 1
ATOM 4294 O O . TYR A 1 587 ? 8.441 0.933 -35.919 1.00 79.88 587 TYR A O 1
ATOM 4302 N N . GLY A 1 588 ? 9.198 1.841 -34.010 1.00 80.69 588 GLY A N 1
ATOM 4303 C CA . GLY A 1 588 ? 8.694 3.188 -34.243 1.00 80.69 588 GLY A CA 1
ATOM 4304 C C . GLY A 1 588 ? 7.183 3.317 -34.055 1.00 80.69 588 GLY A C 1
ATOM 4305 O O . GLY A 1 588 ? 6.594 4.253 -34.599 1.00 80.69 588 GLY A O 1
ATOM 4306 N N . ARG A 1 589 ? 6.529 2.397 -33.328 1.00 86.50 589 ARG A N 1
ATOM 4307 C CA . ARG A 1 589 ? 5.096 2.497 -33.009 1.00 86.50 589 ARG A CA 1
ATOM 4308 C C . ARG A 1 589 ? 4.904 3.515 -31.879 1.00 86.50 589 ARG A C 1
ATOM 4310 O O . ARG A 1 589 ? 5.386 3.259 -30.778 1.00 86.50 589 ARG A O 1
ATOM 4317 N N . PRO A 1 590 ? 4.254 4.667 -32.123 1.00 90.44 590 PRO A N 1
ATOM 4318 C CA . PRO A 1 590 ? 4.140 5.734 -31.130 1.00 90.44 590 PRO A CA 1
ATOM 4319 C C . PRO A 1 590 ? 3.166 5.421 -29.984 1.00 90.44 590 PRO A C 1
ATOM 4321 O O . PRO A 1 590 ? 2.197 4.678 -30.151 1.00 90.44 590 PRO A O 1
ATOM 4324 N N . ASN A 1 591 ? 3.384 6.106 -28.855 1.00 93.81 591 ASN A N 1
ATOM 4325 C CA . ASN A 1 591 ? 2.475 6.195 -27.705 1.00 93.81 591 ASN A CA 1
ATOM 4326 C C . ASN A 1 591 ? 2.019 4.827 -27.172 1.00 93.81 591 ASN A C 1
ATOM 4328 O O . ASN A 1 591 ? 0.824 4.608 -26.954 1.00 93.81 591 ASN A O 1
ATOM 4332 N N . VAL A 1 592 ? 2.968 3.906 -27.004 1.00 94.50 592 VAL A N 1
ATOM 4333 C CA . VAL A 1 592 ? 2.720 2.631 -26.330 1.00 94.50 592 VAL A CA 1
ATOM 4334 C C . VAL A 1 592 ? 3.022 2.789 -24.842 1.00 94.50 592 VAL A C 1
ATOM 4336 O O . VAL A 1 592 ? 4.052 3.355 -24.477 1.00 94.50 592 VAL A O 1
ATOM 4339 N N . ALA A 1 593 ? 2.141 2.283 -23.981 1.00 96.50 593 ALA A N 1
ATOM 4340 C CA . ALA A 1 593 ? 2.522 1.940 -22.614 1.00 96.50 593 ALA A CA 1
ATOM 4341 C C . ALA A 1 593 ? 3.443 0.717 -22.651 1.00 96.50 593 ALA A C 1
ATOM 4343 O O . ALA A 1 593 ? 3.143 -0.257 -23.358 1.00 96.50 593 ALA A O 1
ATOM 4344 N N . ARG A 1 594 ? 4.548 0.793 -21.914 1.00 93.62 594 ARG A N 1
ATOM 4345 C CA . ARG A 1 594 ? 5.566 -0.243 -21.783 1.00 93.62 594 ARG A CA 1
ATOM 4346 C C . ARG A 1 594 ? 5.844 -0.491 -20.308 1.00 93.62 594 ARG A C 1
ATOM 4348 O O . ARG A 1 594 ? 6.040 0.454 -19.549 1.00 93.62 594 ARG A O 1
ATOM 4355 N N . PHE A 1 595 ? 5.920 -1.766 -19.955 1.00 92.81 595 PHE A N 1
ATOM 4356 C CA . PHE A 1 595 ? 6.465 -2.214 -18.685 1.00 92.81 595 PHE A CA 1
ATOM 4357 C C . PHE A 1 595 ? 7.800 -2.902 -18.941 1.00 92.81 595 PHE A C 1
ATOM 4359 O O . PHE A 1 595 ? 7.878 -3.769 -19.816 1.00 92.81 595 PHE A O 1
ATOM 4366 N N . PHE A 1 596 ? 8.830 -2.488 -18.214 1.00 87.25 596 PHE A N 1
ATOM 4367 C CA . PHE A 1 596 ? 10.121 -3.154 -18.144 1.00 87.25 596 PHE A CA 1
ATOM 4368 C C . PHE A 1 596 ? 10.239 -3.833 -16.787 1.00 87.25 596 PHE A C 1
ATOM 4370 O O . PHE A 1 596 ? 9.923 -3.215 -15.773 1.00 87.25 596 PHE A O 1
ATOM 4377 N N . ALA A 1 597 ? 10.739 -5.060 -16.781 1.00 82.44 597 ALA A N 1
ATOM 4378 C CA . ALA A 1 597 ? 11.122 -5.772 -15.574 1.00 82.44 597 ALA A CA 1
ATOM 4379 C C . ALA A 1 597 ? 12.552 -6.278 -15.738 1.00 82.44 597 ALA A C 1
ATOM 4381 O O . ALA A 1 597 ? 12.896 -6.861 -16.772 1.00 82.44 597 ALA A O 1
ATOM 4382 N N . ILE A 1 598 ? 13.386 -6.068 -14.728 1.00 76.50 598 ILE A N 1
ATOM 4383 C CA . ILE A 1 598 ? 14.686 -6.725 -14.678 1.00 76.50 598 ILE A CA 1
ATOM 4384 C C . ILE A 1 598 ? 14.461 -8.183 -14.276 1.00 76.50 598 ILE A C 1
ATOM 4386 O O . ILE A 1 598 ? 13.699 -8.500 -13.371 1.00 76.50 598 ILE A O 1
ATOM 4390 N N . THR A 1 599 ? 15.087 -9.084 -15.022 1.00 71.56 599 THR A N 1
ATOM 4391 C CA . THR A 1 599 ? 14.896 -10.537 -14.918 1.00 71.56 599 THR A CA 1
ATOM 4392 C C . THR A 1 599 ? 16.166 -11.257 -14.493 1.00 71.56 599 THR A C 1
ATOM 4394 O O . THR A 1 599 ? 16.120 -12.435 -14.172 1.00 71.56 599 THR A O 1
ATOM 4397 N N . ASP A 1 600 ? 17.320 -10.600 -14.536 1.00 65.50 600 ASP A N 1
ATOM 4398 C CA . ASP A 1 600 ? 18.596 -11.133 -14.059 1.00 65.50 600 ASP A CA 1
ATOM 4399 C C . ASP A 1 600 ? 19.615 -9.994 -13.957 1.00 65.50 600 ASP A C 1
ATOM 4401 O O . ASP A 1 600 ? 19.343 -8.899 -14.454 1.00 65.50 600 ASP A O 1
ATOM 4405 N N . GLN A 1 601 ? 20.805 -10.273 -13.413 1.00 60.47 601 GLN A N 1
ATOM 4406 C CA . GLN A 1 601 ? 21.869 -9.284 -13.209 1.00 60.47 601 GLN A CA 1
ATOM 4407 C C . GLN A 1 601 ? 22.287 -8.532 -14.484 1.00 60.47 601 GLN A C 1
ATOM 4409 O O . GLN A 1 601 ? 22.892 -7.489 -14.351 1.00 60.47 601 GLN A O 1
ATOM 4414 N N . ASP A 1 602 ? 21.938 -8.998 -15.692 1.00 63.84 602 ASP A N 1
ATOM 4415 C CA . ASP A 1 602 ? 22.195 -8.297 -16.965 1.00 63.84 602 ASP A CA 1
ATOM 4416 C C . ASP A 1 602 ? 21.040 -8.427 -17.983 1.00 63.84 602 ASP A C 1
ATOM 4418 O O . ASP A 1 602 ? 21.215 -8.194 -19.185 1.00 63.84 602 ASP A O 1
ATOM 4422 N N . LYS A 1 603 ? 19.845 -8.856 -17.550 1.00 72.62 603 LYS A N 1
ATOM 4423 C CA . LYS A 1 603 ? 18.726 -9.160 -18.462 1.00 72.62 603 LYS A CA 1
ATOM 4424 C C . LYS A 1 603 ? 17.462 -8.425 -18.064 1.00 72.62 603 LYS A C 1
ATOM 4426 O O . LYS A 1 603 ? 17.023 -8.505 -16.923 1.00 72.62 603 LYS A O 1
ATOM 4431 N N . GLN A 1 604 ? 16.806 -7.823 -19.046 1.00 77.81 604 GLN A N 1
ATOM 4432 C CA . GLN A 1 604 ? 15.484 -7.222 -18.905 1.00 77.81 604 GLN A CA 1
ATOM 4433 C C . GLN A 1 604 ? 14.477 -7.940 -19.803 1.00 77.81 604 GLN A C 1
ATOM 4435 O O . GLN A 1 604 ? 14.825 -8.355 -20.912 1.00 77.81 604 GLN A O 1
ATOM 4440 N N . ASP A 1 605 ? 13.233 -8.023 -19.351 1.00 83.56 605 ASP A N 1
ATOM 4441 C CA . ASP A 1 605 ? 12.087 -8.307 -20.205 1.00 83.56 605 ASP A CA 1
ATOM 4442 C C . ASP A 1 605 ? 11.186 -7.078 -20.282 1.00 83.56 605 ASP A C 1
ATOM 4444 O O . ASP A 1 605 ? 11.190 -6.202 -19.412 1.00 83.56 605 ASP A O 1
ATOM 4448 N N . PHE A 1 606 ? 10.430 -6.986 -21.367 1.00 87.44 606 PHE A N 1
ATOM 4449 C CA . PHE A 1 606 ? 9.462 -5.922 -21.539 1.00 87.44 606 PHE A CA 1
ATOM 4450 C C . PHE A 1 606 ? 8.281 -6.376 -22.381 1.00 87.44 606 PHE A C 1
ATOM 4452 O O . PHE A 1 606 ? 8.389 -7.178 -23.313 1.00 87.44 606 PHE A O 1
ATOM 4459 N N . PHE A 1 607 ? 7.139 -5.750 -22.134 1.00 90.31 607 PHE A N 1
ATOM 4460 C CA . PHE A 1 607 ? 5.982 -5.877 -23.006 1.00 90.31 607 PHE A CA 1
ATOM 4461 C C . PHE A 1 607 ? 5.289 -4.536 -23.207 1.00 90.31 607 PHE A C 1
ATOM 4463 O O . PHE A 1 607 ? 5.314 -3.642 -22.363 1.00 90.31 607 PHE A O 1
ATOM 4470 N N . ASN A 1 608 ? 4.686 -4.412 -24.388 1.00 92.88 608 ASN A N 1
ATOM 4471 C CA . ASN A 1 608 ? 4.057 -3.196 -24.873 1.00 92.88 608 ASN A CA 1
ATOM 4472 C C . ASN A 1 608 ? 2.570 -3.427 -25.098 1.00 92.88 608 ASN A C 1
ATOM 4474 O O . ASN A 1 608 ? 2.181 -4.440 -25.685 1.00 92.88 608 ASN A O 1
ATOM 4478 N N . SER A 1 609 ? 1.776 -2.422 -24.758 1.00 94.44 609 SER A N 1
ATOM 4479 C CA . SER A 1 609 ? 0.420 -2.264 -25.288 1.00 94.44 609 SER A CA 1
ATOM 4480 C C . SER A 1 609 ? 0.410 -2.046 -26.813 1.00 94.44 609 SER A C 1
ATOM 4482 O O . SER A 1 609 ? 1.449 -1.918 -27.473 1.00 94.44 609 SER A O 1
ATOM 4484 N N . SER A 1 610 ? -0.791 -2.009 -27.396 1.00 92.31 610 SER A N 1
ATOM 4485 C CA . SER A 1 610 ? -0.975 -1.730 -28.819 1.00 92.31 610 SER A CA 1
ATOM 4486 C C . SER A 1 610 ? -0.572 -0.301 -29.221 1.00 92.31 610 SER A C 1
ATOM 4488 O O . SER A 1 610 ? -0.458 0.616 -28.412 1.00 92.31 610 SER A O 1
ATOM 4490 N N . ASN A 1 611 ? -0.330 -0.109 -30.520 1.00 91.06 611 ASN A N 1
ATOM 4491 C CA . ASN A 1 611 ? 0.093 1.173 -31.085 1.00 91.06 611 ASN A CA 1
ATOM 4492 C C . ASN A 1 611 ? -0.946 2.280 -30.839 1.00 91.06 611 ASN A C 1
ATOM 4494 O O . ASN A 1 611 ? -2.120 2.108 -31.175 1.00 91.06 611 ASN A O 1
ATOM 4498 N N . ASN A 1 612 ? -0.501 3.453 -30.379 1.00 93.19 612 ASN A N 1
ATOM 4499 C CA . ASN A 1 612 ? -1.360 4.570 -29.988 1.00 93.19 612 ASN A CA 1
ATOM 4500 C C . ASN A 1 612 ? -2.405 4.210 -28.920 1.00 93.19 612 ASN A C 1
ATOM 4502 O O . ASN A 1 612 ? -3.497 4.787 -28.943 1.00 93.19 612 ASN A O 1
ATOM 4506 N N . SER A 1 613 ? -2.118 3.272 -28.020 1.00 94.38 613 SER A N 1
ATOM 4507 C CA . SER A 1 613 ? -3.000 2.953 -26.893 1.00 94.38 613 SER A CA 1
ATOM 4508 C C . SER A 1 613 ? -3.180 4.162 -25.966 1.00 94.38 613 SER A C 1
ATOM 4510 O O . SER A 1 613 ? -4.301 4.435 -25.542 1.00 94.38 613 SER A O 1
ATOM 4512 N N . ILE A 1 614 ? -2.121 4.953 -25.763 1.00 97.62 614 ILE A N 1
ATOM 4513 C CA . ILE A 1 614 ? -2.142 6.172 -24.946 1.00 97.62 614 ILE A CA 1
ATOM 4514 C C . ILE A 1 614 ? -2.479 7.402 -25.792 1.00 97.62 614 ILE A C 1
ATOM 4516 O O . ILE A 1 614 ? -1.901 7.640 -26.859 1.00 97.62 614 ILE A O 1
ATOM 4520 N N . LYS A 1 615 ? -3.435 8.206 -25.318 1.00 95.94 615 LYS A N 1
ATOM 4521 C CA . LYS A 1 615 ? -3.916 9.417 -25.994 1.00 95.94 615 LYS A CA 1
ATOM 4522 C C . LYS A 1 615 ? -3.389 10.676 -25.310 1.00 95.94 615 LYS A C 1
ATOM 4524 O O . LYS A 1 615 ? -3.694 10.933 -24.153 1.00 95.94 615 LYS A O 1
ATOM 4529 N N . VAL A 1 616 ? -2.640 11.485 -26.059 1.00 96.19 616 VAL A N 1
ATOM 4530 C CA . VAL A 1 616 ? -2.198 12.823 -25.628 1.00 96.19 616 VAL A CA 1
ATOM 4531 C C . VAL A 1 616 ? -3.402 13.755 -25.496 1.00 96.19 616 VAL A C 1
ATOM 4533 O O . VAL A 1 616 ? -4.266 13.772 -26.377 1.00 96.19 616 VAL A O 1
ATOM 4536 N N . GLY A 1 617 ? -3.440 14.546 -24.424 1.00 95.56 617 GLY A N 1
ATOM 4537 C CA . GLY A 1 617 ? -4.528 15.476 -24.125 1.00 95.56 617 GLY A CA 1
ATOM 4538 C C . GLY A 1 617 ? -5.799 14.798 -23.606 1.00 95.56 617 GLY A C 1
ATOM 4539 O O . GLY A 1 617 ? -6.887 15.346 -23.784 1.00 95.56 617 GLY A O 1
ATOM 4540 N N . GLN A 1 618 ? -5.682 13.589 -23.048 1.00 95.75 618 GLN A N 1
ATOM 4541 C CA . GLN A 1 618 ? -6.779 12.828 -22.444 1.00 95.75 618 GLN A CA 1
ATOM 4542 C C . GLN A 1 618 ? -6.267 12.069 -21.219 1.00 95.75 618 GLN A C 1
ATOM 4544 O O . GLN A 1 618 ? -5.101 11.676 -21.193 1.00 95.75 618 GLN A O 1
ATOM 4549 N N . TRP A 1 619 ? -7.141 11.823 -20.242 1.00 96.50 619 TRP A N 1
ATOM 4550 C CA . TRP A 1 619 ? -6.854 10.888 -19.157 1.00 96.50 619 TRP A CA 1
ATOM 4551 C C . TRP A 1 619 ? -6.794 9.464 -19.706 1.00 96.50 619 TRP A C 1
ATOM 4553 O O . TRP A 1 619 ? -7.679 9.041 -20.452 1.00 96.50 619 TRP A O 1
ATOM 4563 N N . ASN A 1 620 ? -5.740 8.739 -19.347 1.00 97.88 620 ASN A N 1
ATOM 4564 C CA . ASN A 1 620 ? -5.560 7.331 -19.651 1.00 97.88 620 ASN A CA 1
ATOM 4565 C C . ASN A 1 620 ? -5.256 6.588 -18.352 1.00 97.88 620 ASN A C 1
ATOM 4567 O O . ASN A 1 620 ? -4.384 7.018 -17.603 1.00 97.88 620 ASN A O 1
ATOM 4571 N N . HIS A 1 621 ? -5.929 5.469 -18.113 1.00 97.88 621 HIS A N 1
ATOM 4572 C CA . HIS A 1 621 ? -5.570 4.560 -17.025 1.00 97.88 621 HIS A CA 1
ATOM 4573 C C . HIS A 1 621 ? -4.653 3.466 -17.554 1.00 97.88 621 HIS A C 1
ATOM 4575 O O . HIS A 1 621 ? -4.903 2.929 -18.640 1.00 97.88 621 HIS A O 1
ATOM 4581 N N . ILE A 1 622 ? -3.604 3.138 -16.808 1.00 98.44 622 ILE A N 1
ATOM 4582 C CA . ILE A 1 622 ? -2.701 2.035 -17.129 1.00 98.44 622 ILE A CA 1
ATOM 4583 C C . ILE A 1 622 ? -2.591 1.150 -15.895 1.00 98.44 622 ILE A C 1
ATOM 4585 O O . ILE A 1 622 ? -2.321 1.658 -14.812 1.00 98.44 622 ILE A O 1
ATOM 4589 N N . ALA A 1 623 ? -2.754 -0.160 -16.078 1.00 97.75 623 ALA A N 1
ATOM 4590 C CA . ALA A 1 623 ? -2.462 -1.149 -15.048 1.00 97.75 623 ALA A CA 1
ATOM 4591 C C . ALA A 1 623 ? -1.591 -2.276 -15.601 1.00 97.75 623 ALA A C 1
ATOM 4593 O O . ALA A 1 623 ? -1.840 -2.800 -16.690 1.00 97.75 623 ALA A O 1
ATOM 4594 N N . VAL A 1 624 ? -0.585 -2.663 -14.829 1.00 95.94 624 VAL A N 1
ATOM 4595 C CA . VAL A 1 624 ? 0.251 -3.840 -15.045 1.00 95.94 624 VAL A CA 1
ATOM 4596 C C . VAL A 1 624 ? -0.075 -4.831 -13.948 1.00 95.94 624 VAL A C 1
ATOM 4598 O O . VAL A 1 624 ? -0.020 -4.488 -12.774 1.00 95.94 624 VAL A O 1
ATOM 4601 N N . VAL A 1 625 ? -0.421 -6.052 -14.336 1.00 93.38 625 VAL A N 1
ATOM 4602 C CA . VAL A 1 625 ? -0.752 -7.139 -13.417 1.00 93.38 625 VAL A CA 1
ATOM 4603 C C . VAL A 1 625 ? 0.234 -8.267 -13.656 1.00 93.38 625 VAL A C 1
ATOM 4605 O O . VAL A 1 625 ? 0.387 -8.736 -14.786 1.00 93.38 625 VAL A O 1
ATOM 4608 N N . TRP A 1 626 ? 0.884 -8.717 -12.595 1.00 87.56 626 TRP A N 1
ATOM 4609 C CA . TRP A 1 626 ? 1.922 -9.732 -12.647 1.00 87.56 626 TRP A CA 1
ATOM 4610 C C . TRP A 1 626 ? 1.623 -10.837 -11.637 1.00 87.56 626 TRP A C 1
ATOM 4612 O O . TRP A 1 626 ? 1.295 -10.580 -10.484 1.00 87.56 626 TRP A O 1
ATOM 4622 N N . SER A 1 627 ? 1.738 -12.083 -12.079 1.00 84.44 627 SER A N 1
ATOM 4623 C CA . SER A 1 627 ? 1.525 -13.292 -11.277 1.00 84.44 627 SER A CA 1
ATOM 4624 C C . SER A 1 627 ? 2.535 -14.364 -11.671 1.00 84.44 627 SER A C 1
ATOM 4626 O O . SER A 1 627 ? 3.266 -14.198 -12.647 1.00 84.44 627 SER A O 1
ATOM 4628 N N . ASP A 1 628 ? 2.556 -15.487 -10.958 1.00 79.75 628 ASP A N 1
ATOM 4629 C CA . ASP A 1 628 ? 3.393 -16.649 -11.285 1.00 79.75 628 ASP A CA 1
ATOM 4630 C C . ASP A 1 628 ? 3.086 -17.235 -12.678 1.00 79.75 628 ASP A C 1
ATOM 4632 O O . ASP A 1 628 ? 3.967 -17.791 -13.332 1.00 79.75 628 ASP A O 1
ATOM 4636 N N . GLN A 1 629 ? 1.847 -17.084 -13.152 1.00 82.00 629 GLN A N 1
ATOM 4637 C CA . GLN A 1 629 ? 1.377 -17.651 -14.414 1.00 82.00 629 GLN A CA 1
ATOM 4638 C C . GLN A 1 629 ? 1.239 -16.636 -15.543 1.00 82.00 629 GLN A C 1
ATOM 4640 O O . GLN A 1 629 ? 1.419 -17.007 -16.705 1.00 82.00 629 GLN A O 1
ATOM 4645 N N . TRP A 1 630 ? 0.897 -15.379 -15.247 1.00 84.38 630 TRP A N 1
ATOM 4646 C CA . TRP A 1 630 ? 0.501 -14.400 -16.264 1.00 84.38 630 TRP A CA 1
ATOM 4647 C C . TRP A 1 630 ? 1.038 -12.993 -15.994 1.00 84.38 630 TRP A C 1
ATOM 4649 O O . TRP A 1 630 ? 1.060 -12.526 -14.856 1.00 84.38 630 TRP A O 1
ATOM 4659 N N . MET A 1 631 ? 1.394 -12.310 -17.081 1.00 89.12 631 MET A N 1
ATOM 4660 C CA . MET A 1 631 ? 1.667 -10.877 -17.152 1.00 89.12 631 MET A CA 1
ATOM 4661 C C . MET A 1 631 ? 0.620 -10.222 -18.057 1.00 89.12 631 MET A C 1
ATOM 4663 O O . MET A 1 631 ? 0.529 -10.535 -19.253 1.00 89.12 631 MET A O 1
ATOM 4667 N N . ASP A 1 632 ? -0.164 -9.310 -17.490 1.00 93.75 632 ASP A N 1
ATOM 4668 C CA . ASP A 1 632 ? -1.217 -8.573 -18.179 1.00 93.75 632 ASP A CA 1
ATOM 4669 C C . ASP A 1 632 ? -0.929 -7.065 -18.176 1.00 93.75 632 ASP A C 1
ATOM 4671 O O . ASP A 1 632 ? -0.414 -6.507 -17.208 1.00 93.75 632 ASP A O 1
ATOM 4675 N N . MET A 1 633 ? -1.305 -6.387 -19.263 1.00 96.31 633 MET A N 1
ATOM 4676 C CA . MET A 1 633 ? -1.351 -4.922 -19.325 1.00 96.31 633 MET A CA 1
ATOM 4677 C C . MET A 1 633 ? -2.747 -4.484 -19.720 1.00 96.31 633 MET A C 1
ATOM 4679 O O . MET A 1 633 ? -3.284 -4.944 -20.735 1.00 96.31 633 MET A O 1
ATOM 4683 N N . PHE A 1 634 ? -3.290 -3.542 -18.968 1.00 98.00 634 PHE A N 1
ATOM 4684 C CA . PHE A 1 634 ? -4.556 -2.903 -19.252 1.00 98.00 634 PHE A CA 1
ATOM 4685 C C . PHE A 1 634 ? -4.338 -1.432 -19.575 1.00 98.00 634 PHE A C 1
ATOM 4687 O O . PHE A 1 634 ? -3.568 -0.743 -18.909 1.00 98.00 634 PHE A O 1
ATOM 4694 N N . VAL A 1 635 ? -5.036 -0.956 -20.603 1.00 98.00 635 VAL A N 1
ATOM 4695 C CA . VAL A 1 635 ? -5.115 0.465 -20.939 1.00 98.00 635 VAL A CA 1
ATOM 4696 C C . VAL A 1 635 ? -6.584 0.847 -21.006 1.00 98.00 635 VAL A C 1
ATOM 4698 O O . VAL A 1 635 ? -7.366 0.239 -21.742 1.00 98.00 635 VAL A O 1
ATOM 4701 N N . ASN A 1 636 ? -6.973 1.855 -20.228 1.00 96.75 636 ASN A N 1
ATOM 4702 C CA . ASN A 1 636 ? -8.354 2.326 -20.117 1.00 96.75 636 ASN A CA 1
ATOM 4703 C C . ASN A 1 636 ? -9.332 1.183 -19.800 1.00 96.75 636 ASN A C 1
ATOM 4705 O O . ASN A 1 636 ? -10.396 1.072 -20.411 1.00 96.75 636 ASN A O 1
ATOM 4709 N N . GLY A 1 637 ? -8.916 0.288 -18.898 1.00 94.25 637 GLY A N 1
ATOM 4710 C CA . GLY A 1 637 ? -9.699 -0.866 -18.471 1.00 94.25 637 GLY A CA 1
ATOM 4711 C C . GLY A 1 637 ? -9.754 -2.033 -19.457 1.00 94.25 637 GLY A C 1
ATOM 4712 O O . GLY A 1 637 ? -10.319 -3.063 -19.115 1.00 94.25 637 GLY A O 1
ATOM 4713 N N . ASN A 1 638 ? -9.180 -1.934 -20.660 1.00 96.31 638 ASN A N 1
ATOM 4714 C CA . ASN A 1 638 ? -9.153 -3.035 -21.630 1.00 96.31 638 ASN A CA 1
ATOM 4715 C C . ASN A 1 638 ? -7.808 -3.759 -21.586 1.00 96.31 638 ASN A C 1
ATOM 4717 O O . ASN A 1 638 ? -6.764 -3.108 -21.594 1.00 96.31 638 ASN A O 1
ATOM 4721 N N . ARG A 1 639 ? -7.820 -5.097 -21.586 1.00 96.69 639 ARG A N 1
ATOM 4722 C CA . ARG A 1 639 ? -6.594 -5.903 -21.607 1.00 96.69 639 ARG A CA 1
ATOM 4723 C C . ARG A 1 639 ? -5.944 -5.866 -22.989 1.00 96.69 639 ARG A C 1
ATOM 4725 O O . ARG A 1 639 ? -6.435 -6.482 -23.933 1.00 96.69 639 ARG A O 1
ATOM 4732 N N . GLU A 1 640 ? -4.824 -5.165 -23.085 1.00 95.25 640 GLU A N 1
ATOM 4733 C CA . GLU A 1 640 ? -4.023 -5.008 -24.304 1.00 95.25 640 GLU A CA 1
ATOM 4734 C C . GLU A 1 640 ? -2.935 -6.085 -24.420 1.00 95.25 640 GLU A C 1
ATOM 4736 O O . GLU A 1 640 ? -2.543 -6.461 -25.526 1.00 95.25 640 GLU A O 1
ATOM 4741 N N . VAL A 1 641 ? -2.460 -6.607 -23.285 1.00 94.44 641 VAL A N 1
ATOM 4742 C CA . VAL A 1 641 ? -1.466 -7.686 -23.221 1.00 94.44 641 VAL A CA 1
ATOM 4743 C C . VAL A 1 641 ? -1.963 -8.781 -22.289 1.00 94.44 641 VAL A C 1
ATOM 4745 O O . VAL A 1 641 ? -2.486 -8.487 -21.221 1.00 94.44 641 VAL A O 1
ATOM 4748 N N . HIS A 1 642 ? -1.787 -10.031 -22.715 1.00 93.00 642 HIS A N 1
ATOM 4749 C CA . HIS A 1 642 ? -1.961 -11.234 -21.905 1.00 93.00 642 HIS A CA 1
ATOM 4750 C C . HIS A 1 642 ? -0.879 -12.231 -22.317 1.00 93.00 642 HIS A C 1
ATOM 4752 O O . HIS A 1 642 ? -0.919 -12.771 -23.429 1.00 93.00 642 HIS A O 1
ATOM 4758 N N . ARG A 1 643 ? 0.136 -12.409 -21.474 1.00 87.56 643 ARG A N 1
ATOM 4759 C CA . ARG A 1 643 ? 1.289 -13.281 -21.735 1.00 87.56 643 ARG A CA 1
ATOM 4760 C C . ARG A 1 643 ? 1.507 -14.227 -20.571 1.00 87.56 643 ARG A C 1
ATOM 4762 O O . ARG A 1 643 ? 1.321 -13.835 -19.429 1.00 87.56 643 ARG A O 1
ATOM 4769 N N . ALA A 1 644 ? 1.932 -15.454 -20.865 1.00 85.94 644 ALA A N 1
ATOM 4770 C CA . ALA A 1 644 ? 2.409 -16.357 -19.824 1.00 85.94 644 ALA A CA 1
ATOM 4771 C C . ALA A 1 644 ? 3.643 -15.746 -19.147 1.00 85.94 644 ALA A C 1
ATOM 4773 O O . ALA A 1 644 ? 4.529 -15.240 -19.843 1.00 85.94 644 ALA A O 1
ATOM 4774 N N . ASN A 1 645 ? 3.703 -15.808 -17.819 1.00 81.88 645 ASN A N 1
ATOM 4775 C CA . ASN A 1 645 ? 4.911 -15.476 -17.085 1.00 81.88 645 ASN A CA 1
ATOM 4776 C C . ASN A 1 645 ? 5.891 -16.652 -17.206 1.00 81.88 645 ASN A C 1
ATOM 4778 O O . ASN A 1 645 ? 5.766 -17.668 -16.530 1.00 81.88 645 ASN A O 1
ATOM 4782 N N . LEU A 1 646 ? 6.848 -16.525 -18.125 1.00 74.88 646 LEU A N 1
ATOM 4783 C CA . LEU A 1 646 ? 7.900 -17.523 -18.350 1.00 74.88 646 LEU A CA 1
ATOM 4784 C C . LEU A 1 646 ? 9.186 -17.214 -17.570 1.00 74.88 646 LEU A C 1
ATOM 4786 O O . LEU A 1 646 ? 10.151 -17.968 -17.663 1.00 74.88 646 LEU A O 1
ATOM 4790 N N . ILE A 1 647 ? 9.206 -16.098 -16.843 1.00 68.56 647 ILE A N 1
ATOM 4791 C CA . ILE A 1 647 ? 10.373 -15.587 -16.119 1.00 68.56 647 ILE A CA 1
ATOM 4792 C C . ILE A 1 647 ? 10.299 -15.974 -14.639 1.00 68.56 647 ILE A C 1
ATOM 4794 O O . ILE A 1 647 ? 11.337 -16.203 -14.019 1.00 68.56 647 ILE A O 1
ATOM 4798 N N . GLY A 1 648 ? 9.083 -16.119 -14.102 1.00 65.38 648 GLY A N 1
ATOM 4799 C CA . GLY A 1 648 ? 8.829 -16.439 -12.700 1.00 65.38 648 GLY A CA 1
ATOM 4800 C C . GLY A 1 648 ? 9.025 -15.232 -11.780 1.00 65.38 648 GLY A C 1
ATOM 4801 O O . GLY A 1 648 ? 8.914 -14.083 -12.215 1.00 65.38 648 GLY A O 1
ATOM 4802 N N . TRP A 1 649 ? 9.299 -15.509 -10.504 1.00 58.56 649 TRP A N 1
ATOM 4803 C CA . TRP A 1 649 ? 9.706 -14.519 -9.508 1.00 58.56 649 TRP A CA 1
ATOM 4804 C C . TRP A 1 649 ? 11.218 -14.394 -9.546 1.00 58.56 649 TRP A C 1
ATOM 4806 O O . TRP A 1 649 ? 11.931 -15.332 -9.191 1.00 58.56 649 TRP A O 1
ATOM 4816 N N . LYS A 1 650 ? 11.717 -13.257 -10.014 1.00 55.62 650 LYS A N 1
ATOM 4817 C CA . LYS A 1 650 ? 13.142 -12.961 -9.959 1.00 55.62 650 LYS A CA 1
ATOM 4818 C C . LYS A 1 650 ? 13.322 -11.611 -9.297 1.00 55.62 650 LYS A C 1
ATOM 4820 O O . LYS A 1 650 ? 13.288 -10.585 -9.961 1.00 55.62 650 LYS A O 1
ATOM 4825 N N . THR A 1 651 ? 13.486 -11.649 -7.981 1.00 51.28 651 THR A N 1
ATOM 4826 C CA . THR A 1 651 ? 13.989 -10.541 -7.171 1.00 51.28 651 THR A CA 1
ATOM 4827 C C . THR A 1 651 ? 15.500 -10.673 -7.098 1.00 51.28 651 THR A C 1
ATOM 4829 O O . THR A 1 651 ? 16.000 -11.650 -6.536 1.00 51.28 651 THR A O 1
ATOM 4832 N N . PRO A 1 652 ? 16.268 -9.761 -7.687 1.00 49.22 652 PRO A N 1
ATOM 4833 C CA . PRO A 1 652 ? 17.711 -9.862 -7.591 1.00 49.22 652 PRO A CA 1
ATOM 4834 C C . PRO A 1 652 ? 18.145 -9.233 -6.262 1.00 49.22 652 PRO A C 1
ATOM 4836 O O . PRO A 1 652 ? 17.839 -8.076 -5.979 1.00 49.22 652 PRO A O 1
ATOM 4839 N N . ASN A 1 653 ? 18.855 -10.008 -5.439 1.00 45.34 653 ASN A N 1
ATOM 4840 C CA . ASN A 1 653 ? 19.242 -9.649 -4.064 1.00 45.34 653 ASN A CA 1
ATOM 4841 C C . ASN A 1 653 ? 20.114 -8.378 -3.954 1.00 45.34 653 ASN A C 1
ATOM 4843 O O . ASN A 1 653 ? 20.370 -7.895 -2.859 1.00 45.34 653 ASN A O 1
ATOM 4847 N N . THR A 1 654 ? 20.588 -7.825 -5.071 1.00 45.69 654 THR A N 1
ATOM 4848 C CA . THR A 1 654 ? 21.441 -6.629 -5.139 1.00 45.69 654 THR A CA 1
ATOM 4849 C C . THR A 1 654 ? 20.683 -5.335 -5.461 1.00 45.69 654 THR A C 1
ATOM 4851 O O . THR A 1 654 ? 21.311 -4.280 -5.536 1.00 45.69 654 THR A O 1
ATOM 4854 N N . PHE A 1 655 ? 19.360 -5.382 -5.682 1.00 50.62 655 PHE A N 1
ATOM 4855 C CA . PHE A 1 655 ? 18.585 -4.258 -6.245 1.00 50.62 655 PHE A CA 1
ATOM 4856 C C . PHE A 1 655 ? 17.696 -3.506 -5.227 1.00 50.62 655 PHE A C 1
ATOM 4858 O O . PHE A 1 655 ? 17.058 -2.518 -5.589 1.00 50.62 655 PHE A O 1
ATOM 4865 N N . GLN A 1 656 ? 17.740 -3.919 -3.955 1.00 51.62 656 GLN A N 1
ATOM 4866 C CA . GLN A 1 656 ? 16.894 -3.499 -2.818 1.00 51.62 656 GLN A CA 1
ATOM 4867 C C . GLN A 1 656 ? 17.341 -2.192 -2.118 1.00 51.62 656 GLN A C 1
ATOM 4869 O O . GLN A 1 656 ? 17.444 -2.149 -0.894 1.00 51.62 656 GLN A O 1
ATOM 4874 N N . GLN A 1 657 ? 17.784 -1.172 -2.859 1.00 52.19 657 GLN A N 1
ATOM 4875 C CA . GLN A 1 657 ? 18.356 0.045 -2.238 1.00 52.19 657 GLN A CA 1
ATOM 4876 C C . GLN A 1 657 ? 17.873 1.359 -2.870 1.00 52.19 657 GLN A C 1
ATOM 4878 O O . GLN A 1 657 ? 18.439 2.415 -2.579 1.00 52.19 657 GLN A O 1
ATOM 4883 N N . ASN A 1 658 ? 16.904 1.321 -3.791 1.00 67.75 658 ASN A N 1
ATOM 4884 C CA . ASN A 1 658 ? 16.523 2.509 -4.556 1.00 67.75 658 ASN A CA 1
ATOM 4885 C C . ASN A 1 658 ? 15.073 2.893 -4.316 1.00 67.75 658 ASN A C 1
ATOM 4887 O O . ASN A 1 658 ? 14.167 2.057 -4.373 1.00 67.75 658 ASN A O 1
ATOM 4891 N N . VAL A 1 659 ? 14.894 4.196 -4.105 1.00 82.31 659 VAL A N 1
ATOM 4892 C CA . VAL A 1 659 ? 13.598 4.847 -3.950 1.00 82.31 659 VAL A CA 1
ATOM 4893 C C . VAL A 1 659 ? 12.676 4.491 -5.111 1.00 82.31 659 VAL A C 1
ATOM 4895 O O . VAL A 1 659 ? 13.098 4.369 -6.264 1.00 82.31 659 VAL A O 1
ATOM 4898 N N . LEU A 1 660 ? 11.400 4.322 -4.795 1.00 89.06 660 LEU A N 1
ATOM 4899 C CA . LEU A 1 660 ? 10.350 4.290 -5.800 1.00 89.06 660 LEU A CA 1
ATOM 4900 C C . LEU A 1 660 ? 10.130 5.738 -6.259 1.00 89.06 660 LEU A C 1
ATOM 4902 O O . LEU A 1 660 ? 10.092 6.642 -5.429 1.00 89.06 660 LEU A O 1
ATOM 4906 N N . ALA A 1 661 ? 10.007 6.000 -7.557 1.00 90.94 661 ALA A N 1
ATOM 4907 C CA . ALA A 1 661 ? 9.805 7.361 -8.041 1.00 90.94 661 ALA A CA 1
ATOM 4908 C C . ALA A 1 661 ? 8.718 7.469 -9.107 1.00 90.94 661 ALA A C 1
ATOM 4910 O O . ALA A 1 661 ? 8.450 6.550 -9.881 1.00 90.94 661 ALA A O 1
ATOM 4911 N N . VAL A 1 662 ? 8.081 8.638 -9.135 1.00 94.69 662 VAL A N 1
ATOM 4912 C CA . VAL A 1 662 ? 6.993 8.983 -10.052 1.00 94.69 662 VAL A CA 1
ATOM 4913 C C . VAL A 1 662 ? 7.409 10.178 -10.903 1.00 94.69 662 VAL A C 1
ATOM 4915 O O . VAL A 1 662 ? 7.918 11.182 -10.397 1.00 94.69 662 VAL A O 1
ATOM 4918 N N . GLY A 1 663 ? 7.162 10.079 -12.210 1.00 93.69 663 GLY A N 1
ATOM 4919 C CA . GLY A 1 663 ? 7.292 11.186 -13.162 1.00 93.69 663 GLY A CA 1
ATOM 4920 C C . GLY A 1 663 ? 8.648 11.351 -13.858 1.00 93.69 663 GLY A C 1
ATOM 4921 O O . GLY A 1 663 ? 8.719 12.078 -14.849 1.00 93.69 663 GLY A O 1
ATOM 4922 N N . GLN A 1 664 ? 9.712 10.669 -13.431 1.00 92.19 664 GLN A N 1
ATOM 4923 C CA . GLN A 1 664 ? 10.999 10.642 -14.141 1.00 92.19 664 GLN A CA 1
ATOM 4924 C C . GLN A 1 664 ? 11.759 9.352 -13.828 1.00 92.19 664 GLN A C 1
ATOM 4926 O O . GLN A 1 664 ? 11.609 8.824 -12.737 1.00 92.19 664 GLN A O 1
ATOM 4931 N N . LEU A 1 665 ? 12.565 8.878 -14.785 1.00 88.75 665 LEU A N 1
ATOM 4932 C CA . LEU A 1 665 ? 13.540 7.808 -14.564 1.00 88.75 665 LEU A CA 1
ATOM 4933 C C . LEU A 1 665 ? 14.825 8.408 -13.983 1.00 88.75 665 LEU A C 1
ATOM 4935 O O . LEU A 1 665 ? 15.502 9.161 -14.696 1.00 88.75 665 LEU A O 1
ATOM 4939 N N . ASP A 1 666 ? 15.162 8.091 -12.735 1.00 83.81 666 ASP A N 1
ATOM 4940 C CA . ASP A 1 666 ? 16.359 8.575 -12.043 1.00 83.81 666 ASP A CA 1
ATOM 4941 C C . ASP A 1 666 ? 16.554 10.102 -12.257 1.00 83.81 666 ASP A C 1
ATOM 4943 O O . ASP A 1 666 ? 15.609 10.895 -12.151 1.00 83.81 666 ASP A O 1
ATOM 4947 N N . GLU A 1 667 ? 17.764 10.579 -12.557 1.00 83.31 667 GLU A N 1
ATOM 4948 C CA . GLU A 1 667 ? 18.066 11.978 -12.894 1.00 83.31 667 GLU A CA 1
ATOM 4949 C C . GLU A 1 667 ? 17.943 12.279 -14.408 1.00 83.31 667 GLU A C 1
ATOM 4951 O O . GLU A 1 667 ? 18.357 13.339 -14.892 1.00 83.31 667 GLU A O 1
ATOM 4956 N N . TRP A 1 668 ? 17.391 11.352 -15.201 1.00 88.00 668 TRP A N 1
ATOM 4957 C CA . TRP A 1 668 ? 17.434 11.414 -16.661 1.00 88.00 668 TRP A CA 1
ATOM 4958 C C . TRP A 1 668 ? 16.214 12.154 -17.217 1.00 88.00 668 TRP A C 1
ATOM 4960 O O . TRP A 1 668 ? 15.190 11.566 -17.553 1.00 88.00 668 TRP A O 1
ATOM 4970 N N . THR A 1 669 ? 16.346 13.466 -17.415 1.00 89.44 669 THR A N 1
ATOM 4971 C CA . THR A 1 669 ? 15.270 14.324 -17.975 1.00 89.44 669 THR A CA 1
ATOM 4972 C C . THR A 1 669 ? 14.745 13.898 -19.360 1.00 89.44 669 THR A C 1
ATOM 4974 O O . THR A 1 669 ? 13.643 14.265 -19.759 1.00 89.44 669 THR A O 1
ATOM 4977 N N . GLU A 1 670 ? 15.495 13.085 -20.110 1.00 92.88 670 GLU A N 1
ATOM 4978 C CA . GLU A 1 670 ? 15.054 12.472 -21.378 1.00 92.88 670 GLU A CA 1
ATOM 4979 C C . GLU A 1 670 ? 13.922 11.444 -21.185 1.00 92.88 670 GLU A C 1
ATOM 4981 O O . GLU A 1 670 ? 13.255 11.064 -22.151 1.00 92.88 670 GLU A O 1
ATOM 4986 N N . TRP A 1 671 ? 13.706 11.022 -19.939 1.00 93.62 671 TRP A N 1
ATOM 4987 C CA . TRP A 1 671 ? 12.641 10.138 -19.478 1.00 93.62 671 TRP A CA 1
ATOM 4988 C C . TRP A 1 671 ? 11.581 10.848 -18.629 1.00 93.62 671 TRP A C 1
ATOM 4990 O O . TRP A 1 671 ? 10.675 10.194 -18.113 1.00 93.62 671 TRP A O 1
ATOM 5000 N N . GLY A 1 672 ? 11.665 12.170 -18.476 1.00 94.69 672 GLY A N 1
ATOM 5001 C CA . GLY A 1 672 ? 10.713 12.926 -17.674 1.00 94.69 672 GLY A CA 1
ATOM 5002 C C . GLY A 1 672 ? 9.327 12.999 -18.316 1.00 94.69 672 GLY A C 1
ATOM 5003 O O . GLY A 1 672 ? 9.168 13.321 -19.498 1.00 94.69 672 GLY A O 1
ATOM 5004 N N . PHE A 1 673 ? 8.302 12.736 -17.514 1.00 96.94 673 PHE A N 1
ATOM 5005 C CA . PHE A 1 673 ? 6.906 12.795 -17.913 1.00 96.94 673 PHE A CA 1
ATOM 5006 C C . PHE A 1 673 ? 6.413 14.235 -18.050 1.00 96.94 673 PHE A C 1
ATOM 5008 O O . PHE A 1 673 ? 6.727 15.109 -17.244 1.00 96.94 673 PHE A O 1
ATOM 5015 N N . LYS A 1 674 ? 5.618 14.486 -19.095 1.00 96.38 674 LYS A N 1
ATOM 5016 C CA . LYS A 1 674 ? 5.021 15.796 -19.378 1.00 96.38 674 LYS A CA 1
ATOM 5017 C C . LYS A 1 674 ? 3.512 15.694 -19.349 1.00 96.38 674 LYS A C 1
ATOM 5019 O O . LYS A 1 674 ? 2.895 15.256 -20.323 1.00 96.38 674 LYS A O 1
ATOM 5024 N N . GLY A 1 675 ? 2.909 16.143 -18.260 1.00 96.38 675 GLY A N 1
ATOM 5025 C CA . GLY A 1 675 ? 1.480 16.002 -18.038 1.00 96.38 675 GLY A CA 1
ATOM 5026 C C . GLY A 1 675 ? 1.125 15.844 -16.572 1.00 96.38 675 GLY A C 1
ATOM 5027 O O . GLY A 1 675 ? 1.903 16.215 -15.704 1.00 96.38 675 GLY A O 1
ATOM 5028 N N . TYR A 1 676 ? -0.051 15.288 -16.323 1.00 97.00 676 TYR A N 1
ATOM 5029 C CA . TYR A 1 676 ? -0.586 15.069 -14.984 1.00 97.00 676 TYR A CA 1
ATOM 5030 C C . TYR A 1 676 ? -0.552 13.578 -14.663 1.00 97.00 676 TYR A C 1
ATOM 5032 O O . TYR A 1 676 ? -0.824 12.764 -15.552 1.00 97.00 676 TYR A O 1
ATOM 5040 N N . ILE A 1 677 ? -0.198 13.231 -13.432 1.00 97.31 677 ILE A N 1
ATOM 5041 C CA . ILE A 1 677 ? -0.293 11.874 -12.891 1.00 97.31 677 ILE A CA 1
ATOM 5042 C C . ILE A 1 677 ? -1.190 11.947 -11.659 1.00 97.31 677 ILE A C 1
ATOM 5044 O O . ILE A 1 677 ? -1.139 12.931 -10.919 1.00 97.31 677 ILE A O 1
ATOM 5048 N N . ASP A 1 678 ? -2.024 10.930 -11.493 1.00 95.31 678 ASP A N 1
ATOM 5049 C CA . ASP A 1 678 ? -3.005 10.82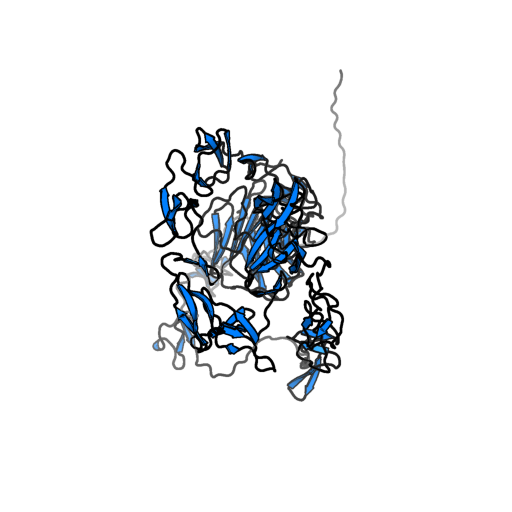3 -10.420 1.00 95.31 678 ASP A CA 1
ATOM 5050 C C . ASP A 1 678 ? -3.191 9.341 -10.038 1.00 95.31 678 ASP A C 1
ATOM 5052 O O . ASP A 1 678 ? -2.921 8.454 -10.861 1.00 95.31 678 ASP A O 1
ATOM 5056 N N . GLU A 1 679 ? -3.655 9.077 -8.815 1.00 93.50 679 GLU A N 1
ATOM 5057 C CA . GLU A 1 679 ? -4.070 7.751 -8.332 1.00 93.50 679 GLU A CA 1
ATOM 5058 C C . GLU A 1 679 ? -3.037 6.635 -8.583 1.00 93.50 679 GLU A C 1
ATOM 5060 O O . GLU A 1 679 ? -3.326 5.611 -9.219 1.00 93.50 679 GLU A O 1
ATOM 5065 N N . VAL A 1 680 ? -1.804 6.842 -8.116 1.00 97.06 680 VAL A N 1
ATOM 5066 C CA . VAL A 1 680 ? -0.732 5.845 -8.234 1.00 97.06 680 VAL A CA 1
ATOM 5067 C C . VAL A 1 680 ? -0.938 4.778 -7.165 1.00 97.06 680 VAL A C 1
ATOM 5069 O O . VAL A 1 680 ? -0.886 5.084 -5.978 1.00 97.06 680 VAL A O 1
ATOM 5072 N N . ARG A 1 681 ? -1.139 3.521 -7.573 1.00 94.88 681 ARG A N 1
ATOM 5073 C CA . ARG A 1 681 ? -1.365 2.397 -6.657 1.00 94.88 681 ARG A CA 1
ATOM 5074 C C . ARG A 1 681 ? -0.451 1.210 -6.939 1.00 94.88 681 ARG A C 1
ATOM 5076 O O . ARG A 1 681 ? -0.282 0.794 -8.086 1.00 94.88 681 ARG A O 1
ATOM 5083 N N . ILE A 1 682 ? 0.050 0.619 -5.859 1.00 93.94 682 ILE A N 1
ATOM 5084 C CA . ILE A 1 682 ? 0.745 -0.668 -5.816 1.00 93.94 682 ILE A CA 1
ATOM 5085 C C . ILE A 1 682 ? -0.061 -1.623 -4.936 1.00 93.94 682 ILE A C 1
ATOM 5087 O O . ILE A 1 682 ? -0.653 -1.236 -3.927 1.00 93.94 682 ILE A O 1
ATOM 5091 N N . SER A 1 683 ? -0.166 -2.887 -5.329 1.00 90.69 683 SER A N 1
ATOM 5092 C CA . SER A 1 683 ? -0.904 -3.899 -4.567 1.00 90.69 683 SER A CA 1
ATOM 5093 C C . SER A 1 683 ? -0.261 -5.266 -4.680 1.00 90.69 683 SER A C 1
ATOM 5095 O O . SER A 1 683 ? 0.222 -5.606 -5.755 1.00 90.69 683 SER A O 1
ATOM 5097 N N . LYS A 1 684 ? -0.347 -6.066 -3.613 1.00 86.19 684 LYS A N 1
ATOM 5098 C CA . LYS A 1 684 ? 0.230 -7.422 -3.483 1.00 86.19 684 LYS A CA 1
ATOM 5099 C C . LYS A 1 684 ? -0.682 -8.556 -3.976 1.00 86.19 684 LYS A C 1
ATOM 5101 O O . LYS A 1 684 ? -0.586 -9.695 -3.525 1.00 86.19 684 LYS A O 1
ATOM 5106 N N . ILE A 1 685 ? -1.622 -8.226 -4.861 1.00 85.75 685 ILE A N 1
ATOM 5107 C CA . ILE A 1 685 ? -2.510 -9.193 -5.510 1.00 85.75 685 ILE A CA 1
ATOM 5108 C C . ILE A 1 685 ? -2.661 -8.884 -6.992 1.00 85.75 685 ILE A C 1
ATOM 5110 O O . ILE A 1 685 ? -2.482 -7.749 -7.449 1.00 85.75 685 ILE A O 1
ATOM 5114 N N . ARG A 1 686 ? -3.137 -9.881 -7.734 1.00 88.56 686 ARG A N 1
ATOM 5115 C CA . ARG A 1 686 ? -3.726 -9.702 -9.057 1.00 88.56 686 ARG A CA 1
ATOM 5116 C C . ARG A 1 686 ? -5.121 -9.071 -8.958 1.00 88.56 686 ARG A C 1
ATOM 5118 O O . ARG A 1 686 ? -6.118 -9.776 -8.820 1.00 88.56 686 ARG A O 1
ATOM 5125 N N . ARG A 1 687 ? -5.217 -7.742 -9.089 1.00 88.94 687 ARG A N 1
ATOM 5126 C CA . ARG A 1 687 ? -6.510 -7.031 -8.985 1.00 88.94 687 ARG A CA 1
ATOM 5127 C C . ARG A 1 687 ? -7.469 -7.302 -10.140 1.00 88.94 687 ARG A C 1
ATOM 5129 O O . ARG A 1 687 ? -8.682 -7.223 -9.958 1.00 88.94 687 ARG A O 1
ATOM 5136 N N . TYR A 1 688 ? -6.943 -7.601 -11.328 1.00 90.94 688 TYR A N 1
ATOM 5137 C CA . TYR A 1 688 ? -7.746 -7.716 -12.544 1.00 90.94 688 TYR A CA 1
ATOM 5138 C C . TYR A 1 688 ? -7.490 -9.037 -13.258 1.00 90.94 688 TYR A C 1
ATOM 5140 O O . TYR A 1 688 ? -6.356 -9.351 -13.620 1.00 90.94 688 TYR A O 1
ATOM 5148 N N . ASP A 1 689 ? -8.560 -9.796 -13.505 1.00 82.06 689 ASP A N 1
ATOM 5149 C CA . ASP A 1 689 ? -8.487 -11.120 -14.119 1.00 82.06 689 ASP A CA 1
ATOM 5150 C C . ASP A 1 689 ? -9.169 -11.258 -15.486 1.00 82.06 689 ASP A C 1
ATOM 5152 O O . ASP A 1 689 ? -8.738 -12.048 -16.341 1.00 82.06 689 ASP A O 1
ATOM 5156 N N . GLY A 1 690 ? -10.200 -10.449 -15.708 1.00 85.31 690 GLY A N 1
ATOM 5157 C CA . GLY A 1 690 ? -10.984 -10.392 -16.930 1.00 85.31 690 GLY A CA 1
ATOM 5158 C C . GLY A 1 690 ? -10.273 -9.738 -18.116 1.00 85.31 690 GLY A C 1
ATOM 5159 O O . GLY A 1 690 ? -9.160 -9.223 -18.037 1.00 85.31 690 GLY A O 1
ATOM 5160 N N . ALA A 1 691 ? -10.951 -9.752 -19.266 1.00 86.75 691 ALA A N 1
ATOM 5161 C CA . ALA A 1 691 ? -10.502 -9.030 -20.460 1.00 86.75 691 ALA A CA 1
ATOM 5162 C C . ALA A 1 691 ? -10.751 -7.514 -20.363 1.00 86.75 691 ALA A C 1
ATOM 5164 O O . ALA A 1 691 ? -10.150 -6.746 -21.112 1.00 86.75 691 ALA A O 1
ATOM 5165 N N . THR A 1 692 ? -11.653 -7.096 -19.473 1.00 91.75 692 THR A N 1
ATOM 5166 C CA . THR A 1 692 ? -12.018 -5.696 -19.257 1.00 91.75 692 THR A CA 1
ATOM 5167 C C . THR A 1 692 ? -12.407 -5.450 -17.803 1.00 91.75 692 THR A C 1
ATOM 5169 O O . THR A 1 692 ? -13.077 -6.299 -17.215 1.00 91.75 692 THR A O 1
ATOM 5172 N N . TYR A 1 693 ? -12.111 -4.265 -17.282 1.00 91.19 693 TYR A N 1
ATOM 5173 C CA . TYR A 1 693 ? -12.698 -3.698 -16.067 1.00 91.19 693 TYR A CA 1
ATOM 5174 C C . TYR A 1 693 ? -12.973 -2.203 -16.279 1.00 91.19 693 TYR A C 1
ATOM 5176 O O . TYR A 1 693 ? -12.631 -1.640 -17.318 1.00 91.19 693 TYR A O 1
ATOM 5184 N N . THR A 1 694 ? -13.643 -1.563 -15.322 1.00 87.12 694 THR A N 1
ATOM 5185 C CA . THR A 1 694 ? -13.827 -0.105 -15.321 1.00 87.12 694 THR A CA 1
ATOM 5186 C C . THR A 1 694 ? -12.881 0.484 -14.281 1.00 87.12 694 THR A C 1
ATOM 5188 O O . THR A 1 694 ? -13.094 0.211 -13.101 1.00 87.12 694 THR A O 1
ATOM 5191 N N . PRO A 1 695 ? -11.840 1.234 -14.682 1.00 90.44 695 PRO A N 1
ATOM 5192 C CA . PRO A 1 695 ? -10.957 1.890 -13.729 1.00 90.44 695 PRO A CA 1
ATOM 5193 C C . PRO A 1 695 ? -11.736 2.883 -12.869 1.00 90.44 695 PRO A C 1
ATOM 5195 O O . PRO A 1 695 ? -12.544 3.656 -13.396 1.00 90.44 695 PRO A O 1
ATOM 5198 N N . ALA A 1 696 ? -11.515 2.846 -11.557 1.00 85.19 696 ALA A N 1
ATOM 5199 C CA . ALA A 1 696 ? -12.087 3.836 -10.655 1.00 85.19 696 ALA A CA 1
ATOM 5200 C C . ALA A 1 696 ? -11.343 5.163 -10.835 1.00 85.19 696 ALA A C 1
ATOM 5202 O O . ALA A 1 696 ? -10.151 5.161 -11.130 1.00 85.19 696 ALA A O 1
ATOM 5203 N N . GLN A 1 697 ? -12.040 6.290 -10.687 1.00 82.31 697 GLN A N 1
ATOM 5204 C CA . GLN A 1 697 ? -11.386 7.605 -10.716 1.00 82.31 697 GLN A CA 1
ATOM 5205 C C . GLN A 1 697 ? -10.669 7.925 -9.404 1.00 82.31 697 GLN A C 1
ATOM 5207 O O . GLN A 1 697 ? -9.763 8.738 -9.425 1.00 82.31 697 GLN A O 1
ATOM 5212 N N . ARG A 1 698 ? -11.086 7.287 -8.304 1.00 83.62 698 ARG A N 1
ATOM 5213 C CA . ARG A 1 698 ? -10.423 7.317 -7.004 1.00 83.62 698 ARG A CA 1
ATOM 5214 C C . ARG A 1 698 ? -10.394 5.916 -6.424 1.00 83.62 698 ARG A C 1
ATOM 5216 O O . ARG A 1 698 ? -11.424 5.231 -6.435 1.00 83.62 698 ARG A O 1
ATOM 5223 N N . TYR A 1 699 ? -9.232 5.476 -5.973 1.00 85.56 699 TYR A N 1
ATOM 5224 C CA . TYR A 1 699 ? -9.078 4.199 -5.296 1.00 85.56 699 TYR A CA 1
ATOM 5225 C C . TYR A 1 699 ? -9.305 4.348 -3.793 1.00 85.56 699 TYR A C 1
ATOM 5227 O O . TYR A 1 699 ? -9.255 5.437 -3.242 1.00 85.56 699 TYR A O 1
ATOM 5235 N N . LEU A 1 700 ? -9.607 3.237 -3.132 1.00 79.69 700 LEU A N 1
ATOM 5236 C CA . LEU A 1 700 ? -9.556 3.147 -1.679 1.00 79.69 700 LEU A CA 1
ATOM 5237 C C . LEU A 1 700 ? -8.493 2.110 -1.322 1.00 79.69 700 LEU A C 1
ATOM 5239 O O . LEU A 1 700 ? -8.350 1.130 -2.073 1.00 79.69 700 LEU A O 1
ATOM 5243 N N . PRO A 1 701 ? -7.755 2.312 -0.221 1.00 79.25 701 PRO A N 1
ATOM 5244 C CA . PRO A 1 701 ? -6.877 1.286 0.302 1.00 79.25 701 PRO A CA 1
ATOM 5245 C C . PRO A 1 701 ? -7.718 0.101 0.803 1.00 79.25 701 PRO A C 1
ATOM 5247 O O . PRO A 1 701 ? -8.833 0.250 1.304 1.00 79.25 701 PRO A O 1
ATOM 5250 N N . ASP A 1 702 ? -7.172 -1.092 0.641 1.00 79.69 702 ASP A N 1
ATOM 5251 C CA . ASP A 1 702 ? -7.661 -2.344 1.214 1.00 79.69 702 ASP A CA 1
ATOM 5252 C C . ASP A 1 702 ? -6.465 -3.133 1.769 1.00 79.69 702 ASP A C 1
ATOM 5254 O O . ASP A 1 702 ? -5.318 -2.738 1.568 1.00 79.69 702 ASP A O 1
ATOM 5258 N N . GLU A 1 703 ? -6.710 -4.272 2.418 1.00 76.88 703 GLU A N 1
ATOM 5259 C CA . GLU A 1 703 ? -5.664 -5.135 3.006 1.00 76.88 703 GLU A CA 1
ATOM 5260 C C . GLU A 1 703 ? -4.595 -5.629 2.002 1.00 76.88 703 GLU A C 1
ATOM 5262 O O . GLU A 1 703 ? -3.541 -6.148 2.388 1.00 76.88 703 GLU A O 1
ATOM 5267 N N . PHE A 1 704 ? -4.861 -5.481 0.700 1.00 84.19 704 PHE A N 1
ATOM 5268 C CA . PHE A 1 704 ? -3.972 -5.855 -0.396 1.00 84.19 704 PHE A CA 1
ATOM 5269 C C . PHE A 1 704 ? -3.266 -4.656 -1.039 1.00 84.19 704 PHE A C 1
ATOM 5271 O O . PHE A 1 704 ? -2.468 -4.839 -1.963 1.00 84.19 704 PHE A O 1
ATOM 5278 N N . THR A 1 705 ? -3.573 -3.438 -0.600 1.00 84.62 705 THR A N 1
ATOM 5279 C CA . THR A 1 705 ? -2.956 -2.202 -1.077 1.00 84.62 705 THR A CA 1
ATOM 5280 C C . THR A 1 705 ? -1.651 -1.989 -0.330 1.00 84.62 705 THR A C 1
ATOM 5282 O O . THR A 1 705 ? -1.627 -2.005 0.893 1.00 84.62 705 THR A O 1
ATOM 5285 N N . THR A 1 706 ? -0.569 -1.820 -1.080 1.00 88.56 706 THR A N 1
ATOM 5286 C CA . THR A 1 706 ? 0.787 -1.677 -0.534 1.00 88.56 706 THR A CA 1
ATOM 5287 C C . THR A 1 706 ? 1.284 -0.238 -0.590 1.00 88.56 706 THR A C 1
ATOM 5289 O O . THR A 1 706 ? 2.129 0.150 0.195 1.00 88.56 706 THR A O 1
ATOM 5292 N N . GLY A 1 707 ? 0.775 0.542 -1.541 1.00 89.88 707 GLY A N 1
ATOM 5293 C CA . GLY A 1 707 ? 1.020 1.975 -1.656 1.00 89.88 707 GLY A CA 1
ATOM 5294 C C . GLY A 1 707 ? -0.110 2.599 -2.458 1.00 89.88 707 GLY A C 1
ATOM 5295 O O . GLY A 1 707 ? -0.531 2.016 -3.466 1.00 89.88 707 GLY A O 1
ATOM 5296 N N . LEU A 1 708 ? -0.636 3.736 -2.015 1.00 93.19 708 LEU A N 1
ATOM 5297 C CA . LEU A 1 708 ? -1.665 4.498 -2.716 1.00 93.19 708 LEU A CA 1
ATOM 5298 C C . LEU A 1 708 ? -1.441 5.998 -2.519 1.00 93.19 708 LEU A C 1
ATOM 5300 O O . LEU A 1 708 ? -1.762 6.549 -1.471 1.00 93.19 708 LEU A O 1
ATOM 5304 N N . TRP A 1 709 ? -0.977 6.664 -3.572 1.00 93.25 709 TRP A N 1
ATOM 5305 C CA . TRP A 1 709 ? -0.803 8.112 -3.596 1.00 93.25 709 TRP A CA 1
ATOM 5306 C C . TRP A 1 709 ? -1.875 8.741 -4.480 1.00 93.25 709 TRP A C 1
ATOM 5308 O O . TRP A 1 709 ? -1.855 8.590 -5.707 1.00 93.25 709 TRP A O 1
ATOM 5318 N N . HIS A 1 710 ? -2.797 9.464 -3.844 1.00 89.38 710 HIS A N 1
ATOM 5319 C CA . HIS A 1 710 ? -3.842 10.236 -4.520 1.00 89.38 710 HIS A CA 1
ATOM 5320 C C . HIS A 1 710 ? -3.301 11.492 -5.197 1.00 89.38 710 HIS A C 1
ATOM 5322 O O . HIS A 1 710 ? -3.936 12.021 -6.093 1.00 89.38 710 HIS A O 1
ATOM 5328 N N . LEU A 1 711 ? -2.112 11.968 -4.807 1.00 90.50 711 LEU A N 1
ATOM 5329 C CA . LEU A 1 711 ? -1.493 13.150 -5.412 1.00 90.50 711 LEU A CA 1
ATOM 5330 C C . LEU A 1 711 ? -2.390 14.406 -5.333 1.00 90.50 711 LEU A C 1
ATOM 5332 O O . LEU A 1 711 ? -2.301 15.301 -6.181 1.00 90.50 711 LEU A O 1
ATOM 5336 N N . ASP A 1 712 ? -3.193 14.494 -4.266 1.00 84.38 712 ASP A N 1
ATOM 5337 C CA . ASP A 1 712 ? -4.131 15.577 -3.967 1.00 84.38 712 ASP A CA 1
ATOM 5338 C C . ASP A 1 712 ? -3.813 16.354 -2.669 1.00 84.38 712 ASP A C 1
ATOM 5340 O O . ASP A 1 712 ? -4.493 17.333 -2.358 1.00 84.38 712 ASP A O 1
ATOM 5344 N N . ASP A 1 713 ? -2.715 16.033 -1.974 1.00 77.19 713 ASP A N 1
ATOM 5345 C CA . ASP A 1 713 ? -2.303 16.645 -0.695 1.00 77.19 713 ASP A CA 1
ATOM 5346 C C . ASP A 1 713 ? -1.627 18.024 -0.827 1.00 77.19 713 ASP A C 1
ATOM 5348 O O . ASP A 1 713 ? -0.524 18.293 -0.346 1.00 77.19 713 ASP A O 1
ATOM 5352 N N . PHE A 1 714 ? -2.309 18.980 -1.458 1.00 73.19 714 PHE A N 1
ATOM 5353 C CA . PHE A 1 714 ? -1.761 20.315 -1.740 1.00 73.19 714 PHE A CA 1
ATOM 5354 C C . PHE A 1 714 ? -1.479 21.183 -0.492 1.00 73.19 714 PHE A C 1
ATOM 5356 O O . PHE A 1 714 ? -0.910 22.277 -0.613 1.00 73.19 714 PHE A O 1
ATOM 5363 N N . ILE A 1 715 ? -1.897 20.749 0.703 1.00 69.19 715 ILE A N 1
ATOM 5364 C CA . ILE A 1 715 ? -1.699 21.476 1.969 1.00 69.19 715 ILE A CA 1
ATOM 5365 C C . ILE A 1 715 ? -0.224 21.426 2.400 1.00 69.19 715 ILE A C 1
ATOM 5367 O O . ILE A 1 715 ? 0.303 22.428 2.902 1.00 69.19 715 ILE A O 1
ATOM 5371 N N . THR A 1 716 ? 0.458 20.311 2.137 1.00 70.62 716 THR A N 1
ATOM 5372 C CA . THR A 1 716 ? 1.888 20.095 2.385 1.00 70.62 716 THR A CA 1
ATOM 5373 C C . THR A 1 716 ? 2.602 19.897 1.042 1.00 70.62 716 THR A C 1
ATOM 5375 O O . THR A 1 716 ? 2.879 18.786 0.626 1.00 70.62 716 THR A O 1
ATOM 5378 N N . PRO A 1 717 ? 2.972 20.974 0.320 1.00 69.50 717 PRO A N 1
ATOM 5379 C CA . PRO A 1 717 ? 3.367 20.890 -1.094 1.00 69.50 717 PRO A CA 1
ATOM 5380 C C . PRO A 1 717 ? 4.619 20.043 -1.403 1.00 69.50 717 PRO A C 1
ATOM 5382 O O . PRO A 1 717 ? 4.894 19.792 -2.575 1.00 69.50 717 PRO A O 1
ATOM 5385 N N . ASN A 1 718 ? 5.382 19.642 -0.382 1.00 80.69 718 ASN A N 1
ATOM 5386 C CA . ASN A 1 718 ? 6.572 18.797 -0.512 1.00 80.69 718 ASN A CA 1
ATOM 5387 C C . ASN A 1 718 ? 6.318 17.334 -0.115 1.00 80.69 718 ASN A C 1
ATOM 5389 O O . ASN A 1 718 ? 7.250 16.538 -0.184 1.00 80.69 718 ASN A O 1
ATOM 5393 N N . GLU A 1 719 ? 5.110 17.002 0.322 1.00 81.44 719 GLU A N 1
ATOM 5394 C CA . GLU A 1 719 ? 4.699 15.675 0.771 1.00 81.44 719 GLU A CA 1
ATOM 5395 C C . GLU A 1 719 ? 3.517 15.229 -0.093 1.00 81.44 719 GLU A C 1
ATOM 5397 O O . GLU A 1 719 ? 2.723 16.059 -0.537 1.00 81.44 719 GLU A O 1
ATOM 5402 N N . CYS A 1 720 ? 3.440 13.936 -0.374 1.00 83.38 720 CYS A N 1
ATOM 5403 C CA . CYS A 1 720 ? 2.330 13.281 -1.055 1.00 83.38 720 CYS A CA 1
ATOM 5404 C C . CYS A 1 720 ? 1.924 12.107 -0.170 1.00 83.38 720 CYS A C 1
ATOM 5406 O O . CYS A 1 720 ? 2.711 11.171 -0.045 1.00 83.38 720 CYS A O 1
ATOM 5408 N N . LEU A 1 721 ? 0.762 12.165 0.473 1.00 84.75 721 LEU A N 1
ATOM 5409 C CA . LEU A 1 721 ? 0.407 11.188 1.493 1.00 84.75 721 LEU A CA 1
ATOM 5410 C C . LEU A 1 721 ? 0.133 9.825 0.862 1.00 84.75 721 LEU A C 1
ATOM 5412 O O . LEU A 1 721 ? -0.464 9.716 -0.215 1.00 84.75 721 LEU A O 1
ATOM 5416 N N . ASP A 1 722 ? 0.581 8.782 1.550 1.00 87.62 722 ASP A N 1
ATOM 5417 C CA . ASP A 1 722 ? 0.222 7.410 1.230 1.00 87.62 722 ASP A CA 1
ATOM 5418 C C . ASP A 1 722 ? -1.020 6.998 2.016 1.00 87.62 722 ASP A C 1
ATOM 5420 O O . ASP A 1 722 ? -0.981 6.729 3.215 1.00 87.62 722 ASP A O 1
ATOM 5424 N N . SER A 1 723 ? -2.142 6.876 1.315 1.00 82.75 723 SER A N 1
ATOM 5425 C CA . SER A 1 723 ? -3.405 6.442 1.912 1.00 82.75 723 SER A CA 1
ATOM 5426 C C . SER A 1 723 ? -3.418 4.963 2.300 1.00 82.75 723 SER A C 1
ATOM 5428 O O . SER A 1 723 ? -4.380 4.513 2.913 1.00 82.75 723 SER A O 1
ATOM 5430 N N . SER A 1 724 ? -2.383 4.189 1.958 1.00 78.81 724 SER A N 1
ATOM 5431 C CA . SER A 1 724 ? -2.217 2.823 2.460 1.00 78.81 724 SER A CA 1
ATOM 5432 C C . SER A 1 724 ? -1.535 2.746 3.832 1.00 78.81 724 SER A C 1
ATOM 5434 O O . SER A 1 724 ? -1.576 1.685 4.448 1.00 78.81 724 SER A O 1
ATOM 5436 N N . GLY A 1 725 ? -0.944 3.849 4.308 1.00 74.81 725 GLY A N 1
ATOM 5437 C CA . GLY A 1 725 ? -0.295 3.933 5.617 1.00 74.81 725 GLY A CA 1
ATOM 5438 C C . GLY A 1 725 ? 1.145 3.412 5.679 1.00 74.81 725 GLY A C 1
ATOM 5439 O O . GLY A 1 725 ? 1.633 3.202 6.785 1.00 74.81 725 GLY A O 1
ATOM 5440 N N . HIS A 1 726 ? 1.829 3.199 4.544 1.00 74.81 726 HIS A N 1
ATOM 5441 C CA . HIS A 1 726 ? 3.214 2.710 4.524 1.00 74.81 726 HIS A CA 1
ATOM 5442 C C . HIS A 1 726 ? 4.227 3.860 4.417 1.00 74.81 726 HIS A C 1
ATOM 5444 O O . HIS A 1 726 ? 4.891 4.178 5.401 1.00 74.81 726 HIS A O 1
ATOM 5450 N N . HIS A 1 727 ? 4.365 4.495 3.242 1.00 81.81 727 HIS A N 1
ATOM 5451 C CA . HIS A 1 727 ? 5.371 5.553 3.033 1.00 81.81 727 HIS A CA 1
ATOM 5452 C C . HIS A 1 727 ? 4.859 6.737 2.228 1.00 81.81 727 HIS A C 1
ATOM 5454 O O . HIS A 1 727 ? 4.610 6.635 1.024 1.00 81.81 727 HIS A O 1
ATOM 5460 N N . ASP A 1 728 ? 4.845 7.906 2.863 1.00 86.19 728 ASP A N 1
ATOM 5461 C CA . ASP A 1 728 ? 4.573 9.167 2.183 1.00 86.19 728 ASP A CA 1
ATOM 5462 C C . ASP A 1 728 ? 5.641 9.482 1.122 1.00 86.19 728 ASP A C 1
ATOM 5464 O O . ASP A 1 728 ? 6.849 9.308 1.311 1.00 86.19 728 ASP A O 1
ATOM 5468 N N . GLY A 1 729 ? 5.181 9.995 -0.014 1.00 82.69 729 GLY A N 1
ATOM 5469 C CA . GLY A 1 729 ? 6.020 10.521 -1.075 1.00 82.69 729 GLY A CA 1
ATOM 5470 C C . GLY A 1 729 ? 6.596 11.894 -0.730 1.00 82.69 729 GLY A C 1
ATOM 5471 O O . GLY A 1 729 ? 5.977 12.739 -0.090 1.00 82.69 729 GLY A O 1
ATOM 5472 N N . VAL A 1 730 ? 7.794 12.148 -1.232 1.00 86.50 730 VAL A N 1
ATOM 5473 C CA . VAL A 1 730 ? 8.559 13.379 -1.093 1.00 86.50 730 VAL A CA 1
ATOM 5474 C C . VAL A 1 730 ? 8.605 14.088 -2.450 1.00 86.50 730 VAL A C 1
ATOM 5476 O O . VAL A 1 730 ? 9.343 13.716 -3.366 1.00 86.50 730 VAL A O 1
ATOM 5479 N N . ASN A 1 731 ? 7.851 15.179 -2.580 1.00 82.25 731 ASN A N 1
ATOM 5480 C CA . ASN A 1 731 ? 7.796 16.029 -3.774 1.00 82.25 731 ASN A CA 1
ATOM 5481 C C . ASN A 1 731 ? 8.843 17.165 -3.727 1.00 82.25 731 ASN A C 1
ATOM 5483 O O . ASN A 1 731 ? 8.544 18.349 -3.900 1.00 82.25 731 ASN A O 1
ATOM 5487 N N . THR A 1 732 ? 10.109 16.836 -3.462 1.00 66.88 732 THR A N 1
ATOM 5488 C CA . THR A 1 732 ? 11.170 17.857 -3.319 1.00 66.88 732 THR A CA 1
ATOM 5489 C C . THR A 1 732 ? 11.737 18.365 -4.646 1.00 66.88 732 THR A C 1
ATOM 5491 O O . THR A 1 732 ? 12.391 19.413 -4.664 1.00 66.88 732 THR A O 1
ATOM 5494 N N . PHE A 1 733 ? 11.445 17.698 -5.768 1.00 67.38 733 PHE A N 1
ATOM 5495 C CA . PHE A 1 733 ? 11.919 18.102 -7.099 1.00 67.38 733 PHE A CA 1
ATOM 5496 C C . PHE A 1 733 ? 10.909 18.961 -7.873 1.00 67.38 733 PHE A C 1
ATOM 5498 O O . PHE A 1 733 ? 11.145 19.298 -9.032 1.00 67.38 733 PHE A O 1
ATOM 5505 N N . GLY A 1 734 ? 9.832 19.406 -7.216 1.00 76.25 734 GLY A N 1
ATOM 5506 C CA . GLY A 1 734 ? 9.059 20.573 -7.639 1.00 76.25 734 GLY A CA 1
ATOM 5507 C C . GLY A 1 734 ? 7.956 20.314 -8.659 1.00 76.25 734 GLY A C 1
ATOM 5508 O O . GLY A 1 734 ? 7.636 21.243 -9.406 1.00 76.25 734 GLY A O 1
ATOM 5509 N N . ALA A 1 735 ? 7.378 19.108 -8.703 1.00 87.75 735 ALA A N 1
ATOM 5510 C CA . ALA A 1 735 ? 6.114 18.883 -9.405 1.00 87.75 735 ALA A CA 1
ATOM 5511 C C . ALA A 1 735 ? 4.992 19.708 -8.739 1.00 87.75 735 ALA A C 1
ATOM 5513 O O . ALA A 1 735 ? 5.070 20.045 -7.555 1.00 87.75 735 ALA A O 1
ATOM 5514 N N . ILE A 1 736 ? 3.985 20.125 -9.511 1.00 89.62 736 ILE A N 1
ATOM 5515 C CA . ILE A 1 736 ? 3.029 21.159 -9.080 1.00 89.62 736 ILE A CA 1
ATOM 5516 C C . ILE A 1 736 ? 1.639 20.554 -8.916 1.00 89.62 736 ILE A C 1
ATOM 5518 O O . ILE A 1 736 ? 1.077 20.056 -9.888 1.00 89.62 736 ILE A O 1
ATOM 5522 N N . TYR A 1 737 ? 1.058 20.663 -7.722 1.00 89.50 737 TYR A N 1
ATOM 5523 C CA . TYR A 1 737 ? -0.341 20.306 -7.490 1.00 89.50 737 TYR A CA 1
ATOM 5524 C C . TYR A 1 737 ? -1.279 21.117 -8.390 1.00 89.50 737 TYR A C 1
ATOM 5526 O O . TYR A 1 737 ? -1.162 22.343 -8.501 1.00 89.50 737 TYR A O 1
ATOM 5534 N N . SER A 1 738 ? -2.210 20.423 -9.030 1.00 88.75 738 SER A N 1
ATOM 5535 C CA . SER A 1 738 ? -3.156 20.968 -9.991 1.00 88.75 738 SER A CA 1
ATOM 5536 C C . SER A 1 738 ? -4.582 20.643 -9.583 1.00 88.75 738 SER A C 1
ATOM 5538 O O . SER A 1 738 ? -4.890 19.498 -9.282 1.00 88.75 738 SER A O 1
ATOM 5540 N N . GLU A 1 739 ? -5.471 21.625 -9.703 1.00 86.62 739 GLU A N 1
ATOM 5541 C CA . GLU A 1 739 ? -6.917 21.511 -9.442 1.00 86.62 739 GLU A CA 1
ATOM 5542 C C . GLU A 1 739 ? -7.679 20.660 -10.480 1.00 86.62 739 GLU A C 1
ATOM 5544 O O . GLU A 1 739 ? -8.887 20.794 -10.596 1.00 86.62 739 GLU A O 1
ATOM 5549 N N . TYR A 1 740 ? -6.977 19.858 -11.291 1.00 87.56 740 TYR A N 1
ATOM 5550 C CA . TYR A 1 740 ? -7.577 19.067 -12.368 1.00 87.56 740 TYR A CA 1
ATOM 5551 C C . TYR A 1 740 ? -7.417 17.583 -12.053 1.00 87.56 740 TYR A C 1
ATOM 5553 O O . TYR A 1 740 ? -6.378 17.000 -12.373 1.00 87.56 740 TYR A O 1
ATOM 5561 N N . GLY A 1 741 ? -8.430 16.983 -11.436 1.00 85.75 741 GLY A N 1
ATOM 5562 C CA . GLY A 1 741 ? -8.470 15.548 -11.154 1.00 85.75 741 GLY A CA 1
ATOM 5563 C C . GLY A 1 741 ? -8.842 14.690 -12.368 1.00 85.75 741 GLY A C 1
ATOM 5564 O O . GLY A 1 741 ? -9.189 15.180 -13.456 1.00 85.75 741 GLY A O 1
ATOM 5565 N N . VAL A 1 742 ? -8.801 13.372 -12.175 1.00 88.00 742 VAL A N 1
ATOM 5566 C CA . VAL A 1 742 ? -9.214 12.382 -13.181 1.00 88.00 742 VAL A CA 1
ATOM 5567 C C . VAL A 1 742 ? -10.611 12.682 -13.736 1.00 88.00 742 VAL A C 1
ATOM 5569 O O . VAL A 1 742 ? -11.601 12.782 -13.023 1.00 88.00 742 VAL A O 1
ATOM 5572 N N . GLY A 1 743 ? -10.709 12.779 -15.064 1.00 83.56 743 GLY A N 1
ATOM 5573 C CA . GLY A 1 743 ? -11.964 13.027 -15.784 1.00 83.56 743 GLY A CA 1
ATOM 5574 C C . GLY A 1 743 ? -12.162 14.477 -16.233 1.00 83.56 743 GLY A C 1
ATOM 5575 O O . GLY A 1 743 ? -12.926 14.716 -17.178 1.00 83.56 743 GLY A O 1
ATOM 5576 N N . GLU A 1 744 ? -11.434 15.429 -15.651 1.00 86.00 744 GLU A N 1
ATOM 5577 C CA . GLU A 1 744 ? -11.372 16.803 -16.148 1.00 86.00 744 GLU A CA 1
ATOM 5578 C C . GLU A 1 744 ? -10.412 16.959 -17.330 1.00 86.00 744 GLU A C 1
ATOM 5580 O O . GLU A 1 744 ? -9.586 16.099 -17.622 1.00 86.00 744 GLU A O 1
ATOM 5585 N N . THR A 1 745 ? -10.552 18.051 -18.084 1.00 86.19 745 THR A N 1
ATOM 5586 C CA . THR A 1 745 ? -9.626 18.377 -19.178 1.00 86.19 745 THR A CA 1
ATOM 5587 C C . THR A 1 745 ? -8.785 19.585 -18.777 1.00 86.19 745 THR A C 1
ATOM 5589 O O . THR A 1 745 ? -9.291 20.708 -18.870 1.00 86.19 745 THR A O 1
ATOM 5592 N N . PRO A 1 746 ? -7.521 19.370 -18.367 1.00 84.88 746 PRO A N 1
ATOM 5593 C CA . PRO A 1 746 ? -6.561 20.441 -18.158 1.00 84.88 746 PRO A CA 1
ATOM 5594 C C . PRO A 1 746 ? -6.397 21.350 -19.399 1.00 84.88 746 PRO A C 1
ATOM 5596 O O . PRO A 1 746 ? -6.624 20.897 -20.528 1.00 84.88 746 PRO A O 1
ATOM 5599 N N . PRO A 1 747 ? -6.027 22.631 -19.204 1.00 74.25 747 PRO A N 1
ATOM 5600 C CA . PRO A 1 747 ? -6.014 23.671 -20.238 1.00 74.25 747 PRO A CA 1
ATOM 5601 C C . PRO A 1 747 ? -4.943 23.546 -21.331 1.00 74.25 747 PRO A C 1
ATOM 5603 O O . PRO A 1 747 ? -3.877 22.931 -21.102 1.00 74.25 747 PRO A O 1
#

pLDDT: mean 73.96, std 16.74, range [24.64, 98.44]

Radius of gyration: 37.52 Å; chains: 1; bounding box: 86×106×129 Å

Foldseek 3Di:
DDDDDDDDDDDDDDDDDDDDDDDDDDDDDDDDDQDADPVGFGFAPFQVSDDPQWTQDPVRTTDGPPDDDPDDPPFACFQVSDDPQWGHPNVSRHTHHDDDDDDDDDDDDDDDDDDDPDQPPPAPQWDWDDDDPDIDTHGHPQWACEPNHIDGFQDADVVFNQWTCHVVVPRHDTAGDDWQDDDPPLALQFPSWTRDRRHTDGDGDFQCPVAQQFPFDQDPPVGTDGAGHCVSDDPCWTRDPRYTDNFQDDAQQWHDDQQFIWGGDPSHTDTDDRADPPQSDQDSVGRHAADAQGWDDDWQWIWGQHPSRHTDIDGQDFQQRTDDRRDRHGDDAQDWDWDDDPPDFIFIFGQDPSDTDGPGTQDFQQGGWDDPDPPPDIDRHQADAQQWDDPQQWIWGRHPSSGIDTPQQFLAQRGDDGRDRHAPDAFAKAADDPPGDRQWIWTWDDDPRGTDIDTDGGADPLQRHDDRRDGFFDDAQQKAADPVDQQWIWGRDNRDTDTDDGADFQWGQDHVRNDTDGAKWWFFALQFKWWWDFDCLLAPQFKKKWKWKWAFQDWEAAVPQFFWWFKAQQDDPPAGAKTWTFYQYPVRQHGWTKIWGRLDNHDIDMDTFDRPLDDHQAIKMWMWTDHQFWTWIDIQFATRDTDGPPRGRDDDPPRRHGTMMGQADDSRSRHGTGGTMFWTWMFRHRPDDDRGDHDRLHDADDPGTSFTFGNQPVVPVQWTDTNNPDIIIGRPRDTDMGSGGGRGGDD

Sequence (747 aa):
MQRRWIGLWVIVGLMLMLIACDDGAAGSSDGDAETTDGDGQIVCANNWDCPTGQYCGDSGYCVPYDENPQDGDAGCSSDEDCPDGQTCDLRDKICVEELDTDGDSDSTEDDGEELEIRCDDHLPCTEDSVVGEDCQFSLREGYCLIEETCYTADVKKPGDVCLACRPGVADDAWSAVDDGALCDDSLVCTTADACHGGVCEGAVSGCDDSVACTDDICVEPGGCQNTPNDDNCEPGQFCETTGCTAAGCENGALRCVGDELQECQGGEYEAVETCALPTPVCTLEGCAECAPGAAYCEGPWLNECNADGIWEASYCLGPAPACISGECVPCDNGDLWCGHAGDEDWGIYECVGGAWSLLEDCEGATPMCGDLGQGDGLQCLECPPNATRCDGLSHQVCDETGIWRIDPCPTSIPYCESGACVVCPADGTRCGGEGENPNDVYVCIVETQGRRWQFDHACPLEAPNCTNGHCGVCEVGETRCSPTNPQGTEICEDGLWTNGPDCENGQYCDTETGLCTDGWSLYFAGDQRMEIPDDNAYDPNAEFTLEAWIFPTALSGNCDTGGNAILEKWAVWPVGTYLLAVCADFYGRPNVARFFAITDQDKQDFFNSSNNSIKVGQWNHIAVVWSDQWMDMFVNGNREVHRANLIGWKTPNTFQQNVLAVGQLDEWTEWGFKGYIDEVRISKIRRYDGATYTPAQRYLPDEFTTGLWHLDDFITPNECLDSSGHHDGVNTFGAIYSEYGVGETPP